Protein AF-0000000082584334 (afdb_homodimer)

Foldseek 3Di:
DFQQVVVQVVLVVQADPQADGLVPFPFFPDDDDADRNHGQLLLLLVLLCPWPLLVLQQQAFAAPPPDPDDDGDTSNNLLVQLLVLLLLLQNLQRYDSSLLNSLSSLQQSQFFHNHPLLQVLLQVQDDVGGDSLVSSLCCQPQVIPLGNHRRHTPQSNQLSNQLDDPDPPGDARPGQSSQSSSLSSLLSVLLSLQVVCVVSVLDDLVPQDPVLCVQQHSDSVSNSVNQSVQQNVVQNVCVVVVNNHTDGDPVNVVSSVVSVVVSCVRPVVDDVCVVVSVVLSVLLNVQLVVCLVVVVPDPPSLNVVCVVPNSSVSSSSRRSSDGNVRSVVSSCVVPNDPPPPD/DFQQVVVQVVLVVQADPQADGLVPFPFFPDDDDADRNHGQLLLLLVLLCPWPLLVLQQQAFAAPPPDPDDDGDTSNNLLVQLLVLLLLLQNLQRYDSSLLNSLSSLQQSQFFHNHPLLQVLLQVQDDVGGDSLVSSLCCQPQVIPLGNHRRHTPQSNQLSNQLDDPDPPGDARPGQSSQSSSLSSLLSVLLSLQVVCVVSVLDDLVPQDPVLCVQQHSDSVSNSVNQSVQQNVVQNVCVVVVNNHTDGDPVNVVSSVVSVVVSCVRPVVDDVCVVVSVVLSVLLNVQLVVCLVVVVPDDPSLNVVCVVPNSSVSSSSRRRSDGNVRSVVSSCVVPNDPPPPD

Organism: NCBI:txid2716538

Radius of gyration: 24.96 Å; Cα contacts (8 Å, |Δi|>4): 1080; chains: 2; bounding box: 73×59×62 Å

InterPro domains:
  IPR003607 HD/PDEase domain [SM00471] (71-199)
  IPR003607 HD/PDEase domain [cd00077] (73-207)
  IPR006674 HD domain [PF01966] (75-188)
  IPR006674 HD domain [PS51831] (75-190)
  IPR026875 Phosphohydrolase-associated domain [PF13286] (246-331)
  IPR051094 Diverse Catalytic Activities Enzymes [PTHR35795] (4-283)

pLDDT: mean 89.92, std 12.04, range [28.97, 98.81]

Secondary structure (DSSP, 8-state):
--HHHHHHHHHHHHS-TTSPPGGG---BSS--PPPSS--HHHHHHHHHHTSHHHHGGGGSBSS----SSS-PPBHHHHHHHHHHHHHHHHHHHT--HHHHHHHHHHTTTTPPTTHHHHHHHHHHHSTT---HHHHHHHIIIIITTTTT----BHHHHHHHHTSS---TTS---SSHHHHHHHHHHHHHHHHHHHHHHHHTTS--GGGS-HHHHHHH-SSHHHHHHHHHHHHHHHHHHHHHTT-------HHHHHHHHHHHHHHIIIIIS-HHHHHHHHHHHHHHHHHHHHHHH-GGGS-HHHHHHHHHH-HHHHHHHHHHT--HHHHHHHHHHHHS------/--HHHHHHHHHHHHS-TTSPPGGG---BSS--PPPSS--HHHHHHHHHHHSHHHHGGGGSBSS----SSS-PPBHHHHHHHHHHHHHHHHHHHT--HHHHHHHHHHTTTTPPTTHHHHHHHHHHHSTT---HHHHHHHIIIIITTTTT----BHHHHHHHHTTS---TTS---SSHHHHHHHHHHHHHHHHHHHHHHHHTTS--GGGS-HHHHHHH-SSHHHHHHHHHHHHHHHHHHHHHTT-------HHHHHHHHHHHHHHIIIIIS-HHHHHHHHHHHHHHHHHHHHHHH-GGGS-HHHHHHHHHH-HHHHHHHHHHT--HHHHHHHHHHHHS------

Nearest PDB structures (foldseek):
  2dqb-assembly1_C  TM=8.941E-01  e=8.542E-24  Thermus thermophilus HB8
  2dqb-assembly1_A  TM=9.017E-01  e=4.826E-23  Thermus thermophilus HB8
  2dqb-assembly1_E  TM=8.993E-01  e=6.098E-23  Thermus thermophilus HB8
  2dqb-assembly1_D  TM=8.919E-01  e=8.075E-23  Thermus thermophilus HB8
  2dqb-assembly1_F  TM=8.868E-01  e=7.353E-23  Thermus thermophilus HB8

Sequence (684 aa):
MIVREKIEKIENLSLIKEATFSSNSKGRKIRERKDEIRTCFMVDRDRIVHCKSFRRLKHKTQVYIKTWGDHYRTRLTHTLEVCQIAKTIGKGIGLNEDLIEAIAIGHDIGHVAFAHNGEEVLNRLLPGGFKHNEHSVRVLTKLENQGRGMNLTEEVLDGILKHSGFSNSASKAFTLEGQVVRFSDKIAYVNHDIDDSIRAKLLKESELPKDLIEVLGKTHGKRVDTLVKDCIYSSINNINNGIIEIALSEHIGKALIKLREFMFEKIYKGSVLKTERDKAKFVLEQVFNYFLKNPDKMPSFYRTIVENEGLYRGTADYIAGMSDDYCLLLFNSIYVPKIVIYMIVREKIEKIENLSLIKEATFSSNSKGRKIRERKDEIRTCFMVDRDRIVHCKSFRRLKHKTQVYIKTWGDHYRTRLTHTLEVCQIAKTIGKGIGLNEDLIEAIAIGHDIGHVAFAHNGEEVLNRLLPGGFKHNEHSVRVLTKLENQGRGMNLTEEVLDGILKHSGFSNSASKAFTLEGQVVRFSDKIAYVNHDIDDSIRAKLLKESELPKDLIEVLGKTHGKRVDTLVKDCIYSSINNINNGIIEIALSEHIGKALIKLREFMFEKIYKGSVLKTERDKAKFVLEQVFNYFLKNPDKMPSFYRTIVENEGLYRGTADYIAGMSDDYCLLLFNSIYVPKIVIY

Structure (mmCIF, N/CA/C/O backbone):
data_AF-0000000082584334-model_v1
#
loop_
_entity.id
_entity.type
_entity.pdbx_description
1 polymer 'Deoxyguanosinetriphosphate triphosphohydrolase'
#
loop_
_atom_site.group_PDB
_atom_site.id
_atom_site.type_symbol
_atom_site.label_atom_id
_atom_site.label_alt_id
_atom_site.label_comp_id
_atom_site.label_asym_id
_atom_site.label_entity_id
_atom_site.label_seq_id
_atom_site.pdbx_PDB_ins_code
_atom_site.Cartn_x
_atom_site.Cartn_y
_atom_site.Cartn_z
_atom_site.occupancy
_atom_site.B_iso_or_equiv
_atom_site.auth_seq_id
_atom_site.auth_comp_id
_atom_site.auth_asym_id
_atom_site.auth_atom_id
_atom_site.pdbx_PDB_model_num
ATOM 1 N N . MET A 1 1 ? 28.031 10.734 -13.766 1 75.88 1 MET A N 1
ATOM 2 C CA . MET A 1 1 ? 27.281 9.484 -13.672 1 75.88 1 MET A CA 1
ATOM 3 C C . MET A 1 1 ? 25.812 9.734 -13.406 1 75.88 1 MET A C 1
ATOM 5 O O . MET A 1 1 ? 25.453 10.594 -12.594 1 75.88 1 MET A O 1
ATOM 9 N N . ILE A 1 2 ? 25.016 9.023 -14.211 1 90.31 2 ILE A N 1
ATOM 10 C CA . ILE A 1 2 ? 23.578 9.273 -14.078 1 90.31 2 ILE A CA 1
ATOM 11 C C . ILE A 1 2 ? 23.047 8.547 -12.844 1 90.31 2 ILE A C 1
ATOM 13 O O . ILE A 1 2 ? 23.688 7.625 -12.336 1 90.31 2 ILE A O 1
ATOM 17 N N . VAL A 1 3 ? 22.047 8.977 -12.297 1 94.38 3 VAL A N 1
ATOM 18 C CA . VAL A 1 3 ? 21.484 8.555 -11.016 1 94.38 3 VAL A CA 1
ATOM 19 C C . VAL A 1 3 ? 21.203 7.051 -11.039 1 94.38 3 VAL A C 1
ATOM 21 O O . VAL A 1 3 ? 21.531 6.336 -10.094 1 94.38 3 VAL A O 1
ATOM 24 N N . ARG A 1 4 ? 20.688 6.531 -12.117 1 96 4 ARG A N 1
ATOM 25 C CA . ARG A 1 4 ? 20.391 5.109 -12.227 1 96 4 ARG A CA 1
ATOM 26 C C . ARG A 1 4 ? 21.656 4.27 -12.047 1 96 4 ARG A C 1
ATOM 28 O O . ARG A 1 4 ? 21.641 3.279 -11.32 1 96 4 ARG A O 1
ATOM 35 N N . GLU A 1 5 ? 22.75 4.672 -12.656 1 96.12 5 GLU A N 1
ATOM 36 C CA . GLU A 1 5 ? 24.016 3.943 -12.586 1 96.12 5 GLU A CA 1
ATOM 37 C C . GLU A 1 5 ? 24.594 3.967 -11.172 1 96.12 5 GLU A C 1
ATOM 39 O O . GLU A 1 5 ? 25.203 2.992 -10.727 1 96.12 5 GLU A O 1
ATOM 44 N N . LYS A 1 6 ? 24.391 5.078 -10.562 1 95.75 6 LYS A N 1
ATOM 45 C CA . LYS A 1 6 ? 24.828 5.168 -9.164 1 95.75 6 LYS A CA 1
ATOM 46 C C . LYS A 1 6 ? 24.078 4.168 -8.297 1 95.75 6 LYS A C 1
ATOM 48 O O . LYS A 1 6 ? 24.672 3.514 -7.438 1 95.75 6 LYS A O 1
ATOM 53 N N . ILE A 1 7 ? 22.781 4.023 -8.508 1 96 7 ILE A N 1
ATOM 54 C CA . ILE A 1 7 ? 21.953 3.086 -7.75 1 96 7 ILE A CA 1
ATOM 55 C C . ILE A 1 7 ? 22.406 1.656 -8.039 1 96 7 ILE A C 1
ATOM 57 O O . ILE A 1 7 ? 22.516 0.839 -7.125 1 96 7 ILE A O 1
ATOM 61 N N . GLU A 1 8 ? 22.688 1.396 -9.273 1 97.12 8 GLU A N 1
ATOM 62 C CA . GLU A 1 8 ? 23.156 0.065 -9.664 1 97.12 8 GLU A CA 1
ATOM 63 C C . GLU A 1 8 ? 24.5 -0.26 -9.031 1 97.12 8 GLU A C 1
ATOM 65 O O . GLU A 1 8 ? 24.75 -1.402 -8.648 1 97.12 8 GLU A O 1
ATOM 70 N N . LYS A 1 9 ? 25.344 0.721 -8.938 1 96.25 9 LYS A N 1
ATOM 71 C CA . LYS A 1 9 ? 26.641 0.534 -8.289 1 96.25 9 LYS A CA 1
ATOM 72 C C . LYS A 1 9 ? 26.469 0.228 -6.801 1 96.25 9 LYS A C 1
ATOM 74 O O . LYS A 1 9 ? 27.203 -0.597 -6.246 1 96.25 9 LYS A O 1
ATOM 79 N N . ILE A 1 10 ? 25.547 0.884 -6.223 1 95.69 10 ILE A N 1
ATOM 80 C CA . ILE A 1 10 ? 25.281 0.66 -4.809 1 95.69 10 ILE A CA 1
ATOM 81 C C . ILE A 1 10 ? 24.75 -0.762 -4.602 1 95.69 10 ILE A C 1
ATOM 83 O O . ILE A 1 10 ? 25.078 -1.408 -3.604 1 95.69 10 ILE A O 1
ATOM 87 N N . GLU A 1 11 ? 23.938 -1.289 -5.535 1 96.19 11 GLU A N 1
ATOM 88 C CA . GLU A 1 11 ? 23.516 -2.682 -5.469 1 96.19 11 GLU A CA 1
ATOM 89 C C . GLU A 1 11 ? 24.703 -3.627 -5.387 1 96.19 11 GLU A C 1
ATOM 91 O O . GLU A 1 11 ? 24.703 -4.574 -4.602 1 96.19 11 GLU A O 1
ATOM 96 N N . ASN A 1 12 ? 25.703 -3.301 -6.172 1 95.44 12 ASN A N 1
ATOM 97 C CA . ASN A 1 12 ? 26.891 -4.148 -6.219 1 95.44 12 ASN A CA 1
ATOM 98 C C . ASN A 1 12 ? 27.641 -4.148 -4.883 1 95.44 12 ASN A C 1
ATOM 100 O O . ASN A 1 12 ? 28.297 -5.129 -4.531 1 95.44 12 ASN A O 1
ATOM 104 N N . LEU A 1 13 ? 27.438 -3.08 -4.152 1 93.25 13 LEU A N 1
ATOM 105 C CA . LEU A 1 13 ? 28.141 -2.928 -2.881 1 93.25 13 LEU A CA 1
ATOM 106 C C . LEU A 1 13 ? 27.328 -3.525 -1.74 1 93.25 13 LEU A C 1
ATOM 108 O O . LEU A 1 13 ? 27.875 -3.979 -0.741 1 93.25 13 LEU A O 1
ATOM 112 N N . SER A 1 14 ? 26.078 -3.564 -1.896 1 95 14 SER A N 1
ATOM 113 C CA . SER A 1 14 ? 25.234 -3.803 -0.735 1 95 14 SER A CA 1
ATOM 114 C C . SER A 1 14 ? 24.578 -5.18 -0.799 1 95 14 SER A C 1
ATOM 116 O O . SER A 1 14 ? 24.203 -5.742 0.231 1 95 14 SER A O 1
ATOM 118 N N . LEU A 1 15 ? 24.406 -5.797 -1.98 1 97.38 15 LEU A N 1
ATOM 119 C CA . LEU A 1 15 ? 23.703 -7.066 -2.135 1 97.38 15 LEU A CA 1
ATOM 120 C C . LEU A 1 15 ? 24.688 -8.234 -2.088 1 97.38 15 LEU A C 1
ATOM 122 O O . LEU A 1 15 ? 25.875 -8.07 -2.391 1 97.38 15 LEU A O 1
ATOM 126 N N . ILE A 1 16 ? 24.219 -9.406 -1.667 1 97.56 16 ILE A N 1
ATOM 127 C CA . ILE A 1 16 ? 25.031 -10.609 -1.751 1 97.56 16 ILE A CA 1
ATOM 128 C C . ILE A 1 16 ? 25.188 -11.023 -3.213 1 97.56 16 ILE A C 1
ATOM 130 O O . ILE A 1 16 ? 24.391 -10.633 -4.066 1 97.56 16 ILE A O 1
ATOM 134 N N . LYS A 1 17 ? 26.094 -11.82 -3.52 1 97.19 17 LYS A N 1
ATOM 135 C CA . LYS A 1 17 ? 26.453 -12.156 -4.895 1 97.19 17 LYS A CA 1
ATOM 136 C C . LYS A 1 17 ? 25.328 -12.945 -5.57 1 97.19 17 LYS A C 1
ATOM 138 O O . LYS A 1 17 ? 25.188 -12.898 -6.797 1 97.19 17 LYS A O 1
ATOM 143 N N . GLU A 1 18 ? 24.547 -13.688 -4.781 1 97.88 18 GLU A N 1
ATOM 144 C CA . GLU A 1 18 ? 23.5 -14.547 -5.316 1 97.88 18 GLU A CA 1
ATOM 145 C C . GLU A 1 18 ? 22.219 -13.766 -5.586 1 97.88 18 GLU A C 1
ATOM 147 O O . GLU A 1 18 ? 21.281 -14.289 -6.172 1 97.88 18 GLU A O 1
ATOM 152 N N . ALA A 1 19 ? 22.172 -12.438 -5.172 1 98.5 19 ALA A N 1
ATOM 153 C CA . ALA A 1 19 ? 21 -11.586 -5.41 1 98.5 19 ALA A CA 1
ATOM 154 C C . ALA A 1 19 ? 20.891 -11.211 -6.887 1 98.5 19 ALA A C 1
ATOM 156 O O . ALA A 1 19 ? 21.828 -11.445 -7.664 1 98.5 19 ALA A O 1
ATOM 157 N N . THR A 1 20 ? 19.75 -10.773 -7.27 1 98.62 20 THR A N 1
ATOM 158 C CA . THR A 1 20 ? 19.547 -10.281 -8.633 1 98.62 20 THR A CA 1
ATOM 159 C C . THR A 1 20 ? 19.922 -8.812 -8.742 1 98.62 20 THR A C 1
ATOM 161 O O . THR A 1 20 ? 19.391 -7.973 -8.016 1 98.62 20 THR A O 1
ATOM 164 N N . PHE A 1 21 ? 20.844 -8.531 -9.641 1 98.5 21 PHE A N 1
ATOM 165 C CA . PHE A 1 21 ? 21.266 -7.16 -9.875 1 98.5 21 PHE A CA 1
ATOM 166 C C . PHE A 1 21 ? 20.5 -6.539 -11.031 1 98.5 21 PHE A C 1
ATOM 168 O O . PHE A 1 21 ? 20.312 -7.176 -12.07 1 98.5 21 PHE A O 1
ATOM 175 N N . SER A 1 22 ? 20.062 -5.289 -10.844 1 98.31 22 SER A N 1
ATOM 176 C CA . SER A 1 22 ? 19.312 -4.605 -11.891 1 98.31 22 SER A CA 1
ATOM 177 C C . SER A 1 22 ? 20.125 -4.504 -13.172 1 98.31 22 SER A C 1
ATOM 179 O O . SER A 1 22 ? 19.578 -4.605 -14.273 1 98.31 22 SER A O 1
ATOM 181 N N . SER A 1 23 ? 21.422 -4.332 -13.055 1 97 23 SER A N 1
ATOM 182 C CA . SER A 1 23 ? 22.312 -4.188 -14.211 1 97 23 SER A CA 1
ATOM 183 C C . SER A 1 23 ? 22.391 -5.484 -15.008 1 97 23 SER A C 1
ATOM 185 O O . SER A 1 23 ? 22.797 -5.473 -16.172 1 97 23 SER A O 1
ATOM 187 N N . ASN A 1 24 ? 22.016 -6.613 -14.383 1 97.06 24 ASN A N 1
ATOM 188 C CA . ASN A 1 24 ? 22.125 -7.922 -15.023 1 97.06 24 ASN A CA 1
ATOM 189 C C . ASN A 1 24 ? 20.75 -8.492 -15.359 1 97.06 24 ASN A C 1
ATOM 191 O O . ASN A 1 24 ? 20.609 -9.711 -15.492 1 97.06 24 ASN A O 1
ATOM 195 N N . SER A 1 25 ? 19.781 -7.629 -15.414 1 97.81 25 SER A N 1
ATOM 196 C CA . SER A 1 25 ? 18.422 -8.086 -15.688 1 97.81 25 SER A CA 1
ATOM 197 C C . SER A 1 25 ? 18.328 -8.766 -17.047 1 97.81 25 SER A C 1
ATOM 199 O O . SER A 1 25 ? 19.031 -8.391 -17.984 1 97.81 25 SER A O 1
ATOM 201 N N . LYS A 1 26 ? 17.422 -9.734 -17.156 1 97.5 26 LYS A N 1
ATOM 202 C CA . LYS A 1 26 ? 17.156 -10.43 -18.422 1 97.5 26 LYS A CA 1
ATOM 203 C C . LYS A 1 26 ? 16.375 -9.539 -19.375 1 97.5 26 LYS A C 1
ATOM 205 O O . LYS A 1 26 ? 16.219 -9.875 -20.562 1 97.5 26 LYS A O 1
ATOM 210 N N . GLY A 1 27 ? 15.891 -8.453 -18.891 1 97 27 GLY A N 1
ATOM 211 C CA . GLY A 1 27 ? 15.266 -7.457 -19.75 1 97 27 GLY A CA 1
ATOM 212 C C . GLY A 1 27 ? 13.773 -7.66 -19.906 1 97 27 GLY A C 1
ATOM 213 O O . GLY A 1 27 ? 13.133 -8.273 -19.047 1 97 27 GLY A O 1
ATOM 214 N N . ARG A 1 28 ? 13.227 -6.953 -20.906 1 97.44 28 ARG A N 1
ATOM 215 C CA . ARG A 1 28 ? 11.797 -6.898 -21.203 1 97.44 28 ARG A CA 1
ATOM 216 C C . ARG A 1 28 ? 11.508 -7.473 -22.594 1 97.44 28 ARG A C 1
ATOM 218 O O . ARG A 1 28 ? 12.406 -7.578 -23.422 1 97.44 28 ARG A O 1
ATOM 225 N N . LYS A 1 29 ? 10.273 -7.848 -22.797 1 96.5 29 LYS A N 1
ATOM 226 C CA . LYS A 1 29 ? 9.875 -8.344 -24.109 1 96.5 29 LYS A CA 1
ATOM 227 C C . LYS A 1 29 ? 10.125 -7.289 -25.188 1 96.5 29 LYS A C 1
ATOM 229 O O . LYS A 1 29 ? 10.688 -7.594 -26.234 1 96.5 29 LYS A O 1
ATOM 234 N N . ILE A 1 30 ? 9.664 -6.078 -24.953 1 96.69 30 ILE A N 1
ATOM 235 C CA . ILE A 1 30 ? 9.922 -4.949 -25.844 1 96.69 30 ILE A CA 1
ATOM 236 C C . ILE A 1 30 ? 11.078 -4.113 -25.297 1 96.69 30 ILE A C 1
ATOM 238 O O . ILE A 1 30 ? 10.992 -3.576 -24.188 1 96.69 30 ILE A O 1
ATOM 242 N N . ARG A 1 31 ? 12.07 -3.959 -26.078 1 95.69 31 ARG A N 1
ATOM 243 C CA . ARG A 1 31 ? 13.25 -3.211 -25.641 1 95.69 31 ARG A CA 1
ATOM 244 C C . ARG A 1 31 ? 12.93 -1.726 -25.5 1 95.69 31 ARG A C 1
ATOM 246 O O . ARG A 1 31 ? 12.219 -1.155 -26.328 1 95.69 31 ARG A O 1
ATOM 253 N N . GLU A 1 32 ? 13.391 -1.223 -24.328 1 94.94 32 GLU A N 1
ATOM 254 C CA . GLU A 1 32 ? 13.227 0.199 -24.047 1 94.94 32 GLU A CA 1
ATOM 255 C C . GLU A 1 32 ? 14.531 0.825 -23.578 1 94.94 32 GLU A C 1
ATOM 257 O O . GLU A 1 32 ? 15.406 0.129 -23.062 1 94.94 32 GLU A O 1
ATOM 262 N N . ARG A 1 33 ? 14.57 2.137 -23.875 1 93.75 33 ARG A N 1
ATOM 263 C CA . ARG A 1 33 ? 15.703 2.871 -23.312 1 93.75 33 ARG A CA 1
ATOM 264 C C . ARG A 1 33 ? 15.672 2.859 -21.797 1 93.75 33 ARG A C 1
ATOM 266 O O . ARG A 1 33 ? 14.609 3.006 -21.188 1 93.75 33 ARG A O 1
ATOM 273 N N . LYS A 1 34 ? 16.875 2.717 -21.281 1 94.56 34 LYS A N 1
ATOM 274 C CA . LYS A 1 34 ? 16.953 2.689 -19.828 1 94.56 34 LYS A CA 1
ATOM 275 C C . LYS A 1 34 ? 16.625 4.055 -19.219 1 94.56 34 LYS A C 1
ATOM 277 O O . LYS A 1 34 ? 17 5.09 -19.781 1 94.56 34 LYS A O 1
ATOM 282 N N . ASP A 1 35 ? 15.961 4.035 -18.094 1 94.81 35 ASP A N 1
ATOM 283 C CA . ASP A 1 35 ? 15.594 5.25 -17.375 1 94.81 35 ASP A CA 1
ATOM 284 C C . ASP A 1 35 ? 16.828 5.957 -16.828 1 94.81 35 ASP A C 1
ATOM 286 O O . ASP A 1 35 ? 17.828 5.312 -16.516 1 94.81 35 ASP A O 1
ATOM 290 N N . GLU A 1 36 ? 16.766 7.234 -16.719 1 94.25 36 GLU A N 1
ATOM 291 C CA . GLU A 1 36 ? 17.891 8.023 -16.234 1 94.25 36 GLU A CA 1
ATOM 292 C C . GLU A 1 36 ? 18.031 7.906 -14.719 1 94.25 36 GLU A C 1
ATOM 294 O O . GLU A 1 36 ? 19.141 7.98 -14.188 1 94.25 36 GLU A O 1
ATOM 299 N N . ILE A 1 37 ? 16.938 7.734 -14.078 1 95.75 37 ILE A N 1
ATOM 300 C CA . ILE A 1 37 ? 16.938 7.777 -12.617 1 95.75 37 ILE A CA 1
ATOM 301 C C . ILE A 1 37 ? 16.703 6.375 -12.062 1 95.75 37 ILE A C 1
ATOM 303 O O . ILE A 1 37 ? 17.484 5.895 -11.234 1 95.75 37 ILE A O 1
ATOM 307 N N . ARG A 1 38 ? 15.797 5.668 -12.656 1 97.5 38 ARG A N 1
ATOM 308 C CA . ARG A 1 38 ? 15.312 4.43 -12.055 1 97.5 38 ARG A CA 1
ATOM 309 C C . ARG A 1 38 ? 15.984 3.215 -12.688 1 97.5 38 ARG A C 1
ATOM 311 O O . ARG A 1 38 ? 16.219 3.186 -13.898 1 97.5 38 ARG A O 1
ATOM 318 N N . THR A 1 39 ? 16.219 2.168 -11.805 1 98.12 39 THR A N 1
ATOM 319 C CA . THR A 1 39 ? 16.594 0.857 -12.32 1 98.12 39 THR A CA 1
ATOM 320 C C . THR A 1 39 ? 15.398 0.17 -12.969 1 98.12 39 THR A C 1
ATOM 322 O O . THR A 1 39 ? 14.266 0.644 -12.859 1 98.12 39 THR A O 1
ATOM 325 N N . CYS A 1 40 ? 15.68 -0.915 -13.641 1 98.31 40 CYS A N 1
ATOM 326 C CA . CYS A 1 40 ? 14.602 -1.611 -14.344 1 98.31 40 CYS A CA 1
ATOM 327 C C . CYS A 1 40 ? 13.555 -2.123 -13.359 1 98.31 40 CYS A C 1
ATOM 329 O O . CYS A 1 40 ? 12.359 -2.109 -13.664 1 98.31 40 CYS A O 1
ATOM 331 N N . PHE A 1 41 ? 13.969 -2.559 -12.148 1 98.56 41 PHE A N 1
ATOM 332 C CA . PHE A 1 41 ? 13.023 -3.104 -11.188 1 98.56 41 PHE A CA 1
ATOM 333 C C . PHE A 1 41 ? 12.219 -1.988 -10.523 1 98.56 41 PHE A C 1
ATOM 335 O O . PHE A 1 41 ? 11.055 -2.176 -10.18 1 98.56 41 PHE A O 1
ATOM 342 N N . MET A 1 42 ? 12.859 -0.804 -10.352 1 97.88 42 MET A N 1
ATOM 343 C CA . MET A 1 42 ? 12.125 0.365 -9.875 1 97.88 42 MET A CA 1
ATOM 344 C C . MET A 1 42 ? 11.031 0.764 -10.867 1 97.88 42 MET A C 1
ATOM 346 O O . MET A 1 42 ? 9.922 1.1 -10.469 1 97.88 42 MET A O 1
ATOM 350 N N . VAL A 1 43 ? 11.359 0.708 -12.125 1 97.38 43 VAL A N 1
ATOM 351 C CA . VAL A 1 43 ? 10.406 1.032 -13.18 1 97.38 43 VAL A CA 1
ATOM 352 C C . VAL A 1 43 ? 9.234 0.055 -13.133 1 97.38 43 VAL A C 1
ATOM 354 O O . VAL A 1 43 ? 8.07 0.463 -13.219 1 97.38 43 VAL A O 1
ATOM 357 N N . ASP A 1 44 ? 9.562 -1.253 -12.992 1 98.25 44 ASP A N 1
ATOM 358 C CA . ASP A 1 44 ? 8.508 -2.262 -12.906 1 98.25 44 ASP A CA 1
ATOM 359 C C . ASP A 1 44 ? 7.578 -1.989 -11.727 1 98.25 44 ASP A C 1
ATOM 361 O O . ASP A 1 44 ? 6.355 -2.057 -11.859 1 98.25 44 ASP A O 1
ATOM 365 N N . ARG A 1 45 ? 8.18 -1.721 -10.555 1 97.12 45 ARG A N 1
ATOM 366 C CA . ARG A 1 45 ? 7.422 -1.403 -9.352 1 97.12 45 ARG A CA 1
ATOM 367 C C . ARG A 1 45 ? 6.461 -0.243 -9.602 1 97.12 45 ARG A C 1
ATOM 369 O O . ARG A 1 45 ? 5.277 -0.334 -9.281 1 97.12 45 ARG A O 1
ATOM 376 N N . ASP A 1 46 ? 6.945 0.816 -10.211 1 94.62 46 ASP A N 1
ATOM 377 C CA . ASP A 1 46 ? 6.148 2.016 -10.445 1 94.62 46 ASP A CA 1
ATOM 378 C C . ASP A 1 46 ? 5.027 1.742 -11.445 1 94.62 46 ASP A C 1
ATOM 380 O O . ASP A 1 46 ? 3.906 2.227 -11.281 1 94.62 46 ASP A O 1
ATOM 384 N N . ARG A 1 47 ? 5.309 0.986 -12.453 1 95.25 47 ARG A N 1
ATOM 385 C CA . ARG A 1 47 ? 4.305 0.627 -13.445 1 95.25 47 ARG A CA 1
ATOM 386 C C . ARG A 1 47 ? 3.146 -0.133 -12.805 1 95.25 47 ARG A C 1
ATOM 388 O O . ARG A 1 47 ? 1.982 0.127 -13.117 1 95.25 47 ARG A O 1
ATOM 395 N N . ILE A 1 48 ? 3.443 -1.019 -11.883 1 95.88 48 ILE A N 1
ATOM 396 C CA . ILE A 1 48 ? 2.418 -1.845 -11.258 1 95.88 48 ILE A CA 1
ATOM 397 C C . ILE A 1 48 ? 1.56 -0.987 -10.328 1 95.88 48 ILE A C 1
ATOM 399 O O . ILE A 1 48 ? 0.331 -1.092 -10.336 1 95.88 48 ILE A O 1
ATOM 403 N N . VAL A 1 49 ? 2.17 -0.095 -9.602 1 91.56 49 VAL A N 1
ATOM 404 C CA . VAL A 1 49 ? 1.452 0.745 -8.648 1 91.56 49 VAL A CA 1
ATOM 405 C C . VAL A 1 49 ? 0.442 1.618 -9.391 1 91.56 49 VAL A C 1
ATOM 407 O O . VAL A 1 49 ? -0.637 1.909 -8.867 1 91.56 49 VAL A O 1
ATOM 410 N N . HIS A 1 50 ? 0.725 1.94 -10.633 1 87 50 HIS A N 1
ATOM 411 C CA . HIS A 1 50 ? -0.114 2.879 -11.375 1 87 50 HIS A CA 1
ATOM 412 C C . HIS A 1 50 ? -1.118 2.145 -12.258 1 87 50 HIS A C 1
ATOM 414 O O . HIS A 1 50 ? -1.965 2.773 -12.898 1 87 50 HIS A O 1
ATOM 420 N N . CYS A 1 51 ? -1.053 0.887 -12.281 1 89.12 51 CYS A N 1
ATOM 421 C CA . CYS A 1 51 ? -1.985 0.187 -13.156 1 89.12 51 CYS A CA 1
ATOM 422 C C . CYS A 1 51 ? -3.361 0.073 -12.508 1 89.12 51 CYS A C 1
ATOM 424 O O . CYS A 1 51 ? -3.479 0.092 -11.281 1 89.12 51 CYS A O 1
ATOM 426 N N . LYS A 1 52 ? -4.406 -0.021 -13.336 1 85.56 52 LYS A N 1
ATOM 427 C CA . LYS A 1 52 ? -5.801 -0.046 -12.898 1 85.56 52 LYS A CA 1
ATOM 428 C C . LYS A 1 52 ? -6.094 -1.292 -12.07 1 85.56 52 LYS A C 1
ATOM 430 O O . LYS A 1 52 ? -6.809 -1.221 -11.062 1 85.56 52 LYS A O 1
ATOM 435 N N . SER A 1 53 ? -5.508 -2.373 -12.484 1 90.62 53 SER A N 1
ATOM 436 C CA . SER A 1 53 ? -5.773 -3.641 -11.812 1 90.62 53 SER A CA 1
ATOM 437 C C . SER A 1 53 ? -5.258 -3.621 -10.375 1 90.62 53 SER A C 1
ATOM 439 O O . SER A 1 53 ? -5.875 -4.207 -9.477 1 90.62 53 SER A O 1
ATOM 441 N N . PHE A 1 54 ? -4.145 -2.939 -10.125 1 91.94 54 PHE A N 1
ATOM 442 C CA . PHE A 1 54 ? -3.623 -2.818 -8.766 1 91.94 54 PHE A CA 1
ATOM 443 C C . PHE A 1 54 ? -4.555 -1.976 -7.902 1 91.94 54 PHE A C 1
ATOM 445 O O . PHE A 1 54 ? -4.855 -2.344 -6.766 1 91.94 54 PHE A O 1
ATOM 452 N N . ARG A 1 55 ? -5.039 -0.982 -8.414 1 83.25 55 ARG A N 1
ATOM 453 C CA . ARG A 1 55 ? -5.934 -0.084 -7.688 1 83.25 55 ARG A CA 1
ATOM 454 C C . ARG A 1 55 ? -7.242 -0.781 -7.34 1 83.25 55 ARG A C 1
ATOM 456 O O . ARG A 1 55 ? -7.848 -0.495 -6.305 1 83.25 55 ARG A O 1
ATOM 463 N N . ARG A 1 56 ? -7.641 -1.697 -8.148 1 84.94 56 ARG A N 1
ATOM 464 C CA . ARG A 1 56 ? -8.906 -2.404 -7.949 1 84.94 56 ARG A CA 1
ATOM 465 C C . ARG A 1 56 ? -8.797 -3.41 -6.809 1 84.94 56 ARG A C 1
ATOM 467 O O . ARG A 1 56 ? -9.805 -3.896 -6.305 1 84.94 56 ARG A O 1
ATOM 474 N N . LEU A 1 57 ? -7.57 -3.672 -6.379 1 87.19 57 LEU A N 1
ATOM 475 C CA . LEU A 1 57 ? -7.371 -4.641 -5.309 1 87.19 57 LEU A CA 1
ATOM 476 C C . LEU A 1 57 ? -8.047 -4.18 -4.02 1 87.19 57 LEU A C 1
ATOM 478 O O . LEU A 1 57 ? -8.375 -4.996 -3.158 1 87.19 57 LEU A O 1
ATOM 482 N N . LYS A 1 58 ? -8.281 -2.883 -3.945 1 82.19 58 LYS A N 1
ATOM 483 C CA . LYS A 1 58 ? -8.906 -2.34 -2.742 1 82.19 58 LYS A CA 1
ATOM 484 C C . LYS A 1 58 ? -10.375 -2.742 -2.652 1 82.19 58 LYS A C 1
ATOM 486 O O . LYS A 1 58 ? -10.984 -2.648 -1.585 1 82.19 58 LYS A O 1
ATOM 491 N N . HIS A 1 59 ? -10.922 -3.191 -3.732 1 78 59 HIS A N 1
ATOM 492 C CA . HIS A 1 59 ? -12.344 -3.533 -3.783 1 78 59 HIS A CA 1
ATOM 493 C C . HIS A 1 59 ? -12.539 -5.043 -3.816 1 78 59 HIS A C 1
ATOM 495 O O . HIS A 1 59 ? -13.672 -5.523 -3.938 1 78 59 HIS A O 1
ATOM 501 N N . LYS A 1 60 ? -11.445 -5.723 -3.717 1 78.31 60 LYS A N 1
ATOM 502 C CA . LYS A 1 60 ? -11.523 -7.184 -3.715 1 78.31 60 LYS A CA 1
ATOM 503 C C . LYS A 1 60 ? -11.172 -7.75 -2.342 1 78.31 60 LYS A C 1
ATOM 505 O O . LYS A 1 60 ? -10.148 -7.387 -1.755 1 78.31 60 LYS A O 1
ATOM 510 N N . THR A 1 61 ? -12.062 -8.555 -1.875 1 73.12 61 THR A N 1
ATOM 511 C CA . THR A 1 61 ? -11.859 -9.141 -0.553 1 73.12 61 THR A CA 1
ATOM 512 C C . THR A 1 61 ? -10.82 -10.25 -0.604 1 73.12 61 THR A C 1
ATOM 514 O O . THR A 1 61 ? -10.68 -10.93 -1.622 1 73.12 61 THR A O 1
ATOM 517 N N . GLN A 1 62 ? -10.109 -10.383 0.456 1 63.66 62 GLN A N 1
ATOM 518 C CA . GLN A 1 62 ? -9.141 -11.469 0.555 1 63.66 62 GLN A CA 1
ATOM 519 C C . GLN A 1 62 ? -9.828 -12.789 0.911 1 63.66 62 GLN A C 1
ATOM 521 O O . GLN A 1 62 ? -9.586 -13.812 0.267 1 63.66 62 GLN A O 1
ATOM 526 N N . VAL A 1 63 ? -10.594 -12.766 2.006 1 60.53 63 VAL A N 1
ATOM 527 C CA . VAL A 1 63 ? -11.414 -13.898 2.424 1 60.53 63 VAL A CA 1
ATOM 528 C C . VAL A 1 63 ? -12.883 -13.484 2.484 1 60.53 63 VAL A C 1
ATOM 530 O O . VAL A 1 63 ? -13.211 -12.422 3.029 1 60.53 63 VAL A O 1
ATOM 533 N N . TYR A 1 64 ? -13.586 -14.086 1.56 1 57.66 64 TYR A N 1
ATOM 534 C CA . TYR A 1 64 ? -14.992 -13.688 1.505 1 57.66 64 TYR A CA 1
ATOM 535 C C . TYR A 1 64 ? -15.727 -14.117 2.768 1 57.66 64 TYR A C 1
ATOM 537 O O . TYR A 1 64 ? -16.25 -15.234 2.838 1 57.66 64 TYR A O 1
ATOM 545 N N . ILE A 1 65 ? -15.445 -13.43 3.883 1 56.62 65 ILE A N 1
ATOM 546 C CA . ILE A 1 65 ? -16.203 -13.539 5.121 1 56.62 65 ILE A CA 1
ATOM 547 C C . ILE A 1 65 ? -17.031 -12.273 5.332 1 56.62 65 ILE A C 1
ATOM 549 O O . ILE A 1 65 ? -16.484 -11.203 5.605 1 56.62 65 ILE A O 1
ATOM 553 N N . LYS A 1 66 ? -17.875 -11.844 4.383 1 52.53 66 LYS A N 1
ATOM 554 C CA . LYS A 1 66 ? -18.547 -10.562 4.578 1 52.53 66 LYS A CA 1
ATOM 555 C C . LYS A 1 66 ? -19.156 -10.477 5.977 1 52.53 66 LYS A C 1
ATOM 557 O O . LYS A 1 66 ? -20.094 -11.203 6.297 1 52.53 66 LYS A O 1
ATOM 562 N N . THR A 1 67 ? -18.266 -10.375 6.984 1 49.34 67 THR A N 1
ATOM 563 C CA . THR A 1 67 ? -18.859 -10.023 8.273 1 49.34 67 THR A CA 1
ATOM 564 C C . THR A 1 67 ? -19.453 -8.617 8.234 1 49.34 67 THR A C 1
ATOM 566 O O . THR A 1 67 ? -19.062 -7.797 7.406 1 49.34 67 THR A O 1
ATOM 569 N N . TRP A 1 68 ? -20.547 -8.461 8.781 1 46.09 68 TRP A N 1
ATOM 570 C CA . TRP A 1 68 ? -21.203 -7.184 9.047 1 46.09 68 TRP A CA 1
ATOM 571 C C . TRP A 1 68 ? -20.234 -6.195 9.68 1 46.09 68 TRP A C 1
ATOM 573 O O . TRP A 1 68 ? -19.578 -6.508 10.672 1 46.09 68 TRP A O 1
ATOM 583 N N . GLY A 1 69 ? -19.328 -5.48 8.914 1 51.84 69 GLY A N 1
ATOM 584 C CA . 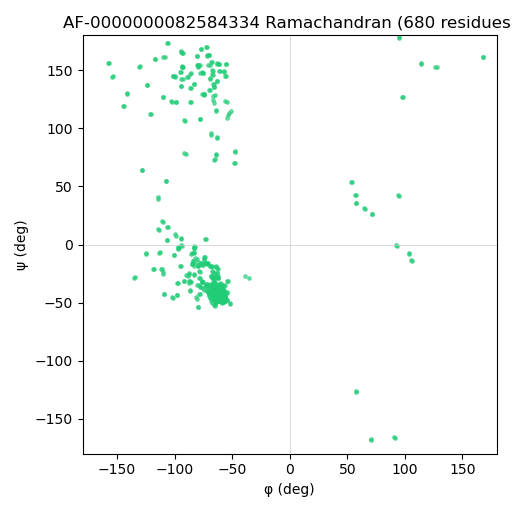GLY A 1 69 ? -18.531 -4.398 9.477 1 51.84 69 GLY A CA 1
ATOM 585 C C . GLY A 1 69 ? -17.406 -3.943 8.562 1 51.84 69 GLY A C 1
ATOM 586 O O . GLY A 1 69 ? -17.219 -4.512 7.484 1 51.84 69 GLY A O 1
ATOM 587 N N . ASP A 1 70 ? -16.922 -2.789 8.812 1 52.44 70 ASP A N 1
ATOM 588 C CA . ASP A 1 70 ? -16 -1.98 8.031 1 52.44 70 ASP A CA 1
ATOM 589 C C . ASP A 1 70 ? -14.586 -2.555 8.094 1 52.44 70 ASP A C 1
ATOM 591 O O . ASP A 1 70 ? -13.648 -1.971 7.551 1 52.44 70 ASP A O 1
ATOM 595 N N . HIS A 1 71 ? -14.453 -3.783 8.773 1 58.41 71 HIS A N 1
ATOM 596 C CA . HIS A 1 71 ? -13.047 -4.055 9.023 1 58.41 71 HIS A CA 1
ATOM 597 C C . HIS A 1 71 ? -12.57 -5.277 8.25 1 58.41 71 HIS A C 1
ATOM 599 O O . HIS A 1 71 ? -11.703 -6.02 8.711 1 58.41 71 HIS A O 1
ATOM 605 N N . TYR A 1 72 ? -13.07 -5.375 7.023 1 62.22 72 TYR A N 1
ATOM 606 C CA . TYR A 1 72 ? -12.562 -6.535 6.297 1 62.22 72 TYR A CA 1
ATOM 607 C C . TYR A 1 72 ? -11.273 -6.195 5.562 1 62.22 72 TYR A C 1
ATOM 609 O O . TYR A 1 72 ? -11.086 -5.062 5.113 1 62.22 72 TYR A O 1
ATOM 617 N N . ARG A 1 73 ? -10.438 -7.234 5.562 1 72.12 73 ARG A N 1
ATOM 618 C CA . ARG A 1 73 ? -9.188 -7.113 4.82 1 72.12 73 ARG A CA 1
ATOM 619 C C . ARG A 1 73 ? -9.43 -7.219 3.318 1 72.12 73 ARG A C 1
ATOM 621 O O . ARG A 1 73 ? -10.227 -8.055 2.871 1 72.12 73 ARG A O 1
ATOM 628 N N . THR A 1 74 ? -8.891 -6.266 2.676 1 82.94 74 THR A N 1
ATOM 629 C CA . THR A 1 74 ? -8.922 -6.312 1.219 1 82.94 74 THR A CA 1
ATOM 630 C C . THR A 1 74 ? -7.652 -6.953 0.667 1 82.94 74 THR A C 1
ATOM 632 O O . THR A 1 74 ? -6.684 -7.156 1.403 1 82.94 74 THR A O 1
ATOM 635 N N . ARG A 1 75 ? -7.707 -7.309 -0.569 1 87.25 75 ARG A N 1
ATOM 636 C CA . ARG A 1 75 ? -6.52 -7.871 -1.206 1 87.25 75 ARG A CA 1
ATOM 637 C C . ARG A 1 75 ? -5.387 -6.855 -1.237 1 87.25 75 ARG A C 1
ATOM 639 O O . ARG A 1 75 ? -4.211 -7.227 -1.164 1 87.25 75 ARG A O 1
ATOM 646 N N . LEU A 1 76 ? -5.703 -5.617 -1.255 1 89.38 76 LEU A N 1
ATOM 647 C CA . LEU A 1 76 ? -4.672 -4.586 -1.246 1 89.38 76 LEU A CA 1
ATOM 648 C C . LEU A 1 76 ? -3.91 -4.59 0.073 1 89.38 76 LEU A C 1
ATOM 650 O O . LEU A 1 76 ? -2.676 -4.586 0.081 1 89.38 76 LEU A O 1
ATOM 654 N N . THR A 1 77 ? -4.59 -4.637 1.159 1 88.44 77 THR A N 1
ATOM 655 C CA . THR A 1 77 ? -3.928 -4.641 2.459 1 88.44 77 THR A CA 1
ATOM 656 C C . THR A 1 77 ? -3.1 -5.91 2.639 1 88.44 77 THR A C 1
ATOM 658 O O . THR A 1 77 ? -2.01 -5.871 3.213 1 88.44 77 THR A O 1
ATOM 661 N N . HIS A 1 78 ? -3.645 -6.992 2.162 1 90.44 78 HIS A N 1
ATOM 662 C CA . HIS A 1 78 ? -2.867 -8.227 2.156 1 90.44 78 HIS A CA 1
ATOM 663 C C . HIS A 1 78 ? -1.57 -8.055 1.371 1 90.44 78 HIS A C 1
ATOM 665 O O . HIS A 1 78 ? -0.497 -8.43 1.851 1 90.44 78 HIS A O 1
ATOM 671 N N . THR A 1 79 ? -1.687 -7.535 0.197 1 94.62 79 THR A N 1
ATOM 672 C CA . THR A 1 79 ? -0.542 -7.32 -0.683 1 94.62 79 THR A CA 1
ATOM 673 C C . THR A 1 79 ? 0.508 -6.449 -0.001 1 94.62 79 THR A C 1
ATOM 675 O O . THR A 1 79 ? 1.707 -6.719 -0.1 1 94.62 79 THR A O 1
ATOM 678 N N . LEU A 1 80 ? 0.094 -5.461 0.722 1 93.44 80 LEU A N 1
ATOM 679 C CA . LEU A 1 80 ? 1.014 -4.562 1.41 1 93.44 80 LEU A CA 1
ATOM 680 C C . LEU A 1 80 ? 1.733 -5.285 2.543 1 93.44 80 LEU A C 1
ATOM 682 O O . LEU A 1 80 ? 2.922 -5.055 2.777 1 93.44 80 LEU A O 1
ATOM 686 N N . GLU A 1 81 ? 1.056 -6.113 3.225 1 93.25 81 GLU A N 1
ATOM 687 C CA . GLU A 1 81 ? 1.676 -6.895 4.293 1 93.25 81 GLU A CA 1
ATOM 688 C C . GLU A 1 81 ? 2.691 -7.887 3.732 1 93.25 81 GLU A C 1
ATOM 690 O O . GLU A 1 81 ? 3.773 -8.062 4.297 1 93.25 81 GLU A O 1
ATOM 695 N N . VAL A 1 82 ? 2.27 -8.516 2.656 1 96.44 82 VAL A N 1
ATOM 696 C CA . VAL A 1 82 ? 3.203 -9.406 1.98 1 96.44 82 VAL A CA 1
ATOM 697 C C . VAL A 1 82 ? 4.465 -8.641 1.59 1 96.44 82 VAL A C 1
ATOM 699 O O . VAL A 1 82 ? 5.578 -9.125 1.793 1 96.44 82 VAL A O 1
ATOM 702 N N . CYS A 1 83 ? 4.27 -7.492 1.046 1 97.19 83 CYS A N 1
ATOM 703 C CA . CYS A 1 83 ? 5.379 -6.648 0.622 1 97.19 83 CYS A CA 1
ATOM 704 C C . CYS A 1 83 ? 6.293 -6.32 1.796 1 97.19 83 CYS A C 1
ATOM 706 O O . CYS A 1 83 ? 7.516 -6.422 1.683 1 97.19 83 CYS A O 1
ATOM 708 N N . GLN A 1 84 ? 5.715 -5.965 2.885 1 96.06 84 GLN A N 1
ATOM 709 C CA . GLN A 1 84 ? 6.48 -5.602 4.074 1 96.06 84 GLN A CA 1
ATOM 710 C C . GLN A 1 84 ? 7.293 -6.789 4.586 1 96.06 84 GLN A C 1
ATOM 712 O O . GLN A 1 84 ? 8.484 -6.66 4.863 1 96.06 84 GLN A O 1
ATOM 717 N N . ILE A 1 85 ? 6.703 -7.906 4.699 1 97.31 85 ILE A N 1
ATOM 718 C CA . ILE A 1 85 ? 7.371 -9.117 5.168 1 97.31 85 ILE A CA 1
ATOM 719 C C . ILE A 1 85 ? 8.492 -9.492 4.199 1 97.31 85 ILE A C 1
ATOM 721 O O . ILE A 1 85 ? 9.617 -9.781 4.617 1 97.31 85 ILE A O 1
ATOM 725 N N . ALA A 1 86 ? 8.156 -9.453 2.945 1 98.56 86 ALA A N 1
ATOM 726 C CA . ALA A 1 86 ? 9.109 -9.836 1.911 1 98.56 86 ALA A CA 1
ATOM 727 C C . ALA A 1 86 ? 10.336 -8.922 1.925 1 98.56 86 ALA A C 1
ATOM 729 O O . ALA A 1 86 ? 11.469 -9.383 1.812 1 98.56 86 ALA A O 1
ATOM 730 N N . LYS A 1 87 ? 10.094 -7.664 2.051 1 97.94 87 LYS A N 1
ATOM 731 C CA . LYS A 1 87 ? 11.195 -6.707 2.092 1 97.94 87 LYS A CA 1
ATOM 732 C C . LYS A 1 87 ? 12.078 -6.938 3.314 1 97.94 87 LYS A C 1
ATOM 734 O O . LYS A 1 87 ? 13.305 -6.82 3.232 1 97.94 87 LYS A O 1
ATOM 739 N N . THR A 1 88 ? 11.453 -7.242 4.414 1 97.81 88 THR A N 1
ATOM 740 C CA . THR A 1 88 ? 12.211 -7.516 5.629 1 97.81 88 THR A CA 1
ATOM 741 C C . THR A 1 88 ? 13.102 -8.742 5.449 1 97.81 88 THR A C 1
ATOM 743 O O . THR A 1 88 ? 14.289 -8.703 5.762 1 97.81 88 THR A O 1
ATOM 746 N N . ILE A 1 89 ? 12.539 -9.797 4.902 1 98.44 89 ILE A N 1
ATOM 747 C CA . ILE A 1 89 ? 13.305 -11.016 4.66 1 98.44 89 ILE A CA 1
ATOM 748 C C . ILE A 1 89 ? 14.414 -10.742 3.65 1 98.44 89 ILE A C 1
ATOM 750 O O . ILE A 1 89 ? 15.57 -11.109 3.871 1 98.44 89 ILE A O 1
ATOM 754 N N . GLY A 1 90 ? 14.055 -10.117 2.545 1 98.56 90 GLY A N 1
ATOM 755 C CA . GLY A 1 90 ? 15.023 -9.797 1.509 1 98.56 90 GLY A CA 1
ATOM 756 C C . GLY A 1 90 ? 16.188 -8.977 2.018 1 98.56 90 GLY A C 1
ATOM 757 O O . GLY A 1 90 ? 17.344 -9.281 1.725 1 98.56 90 GLY A O 1
ATOM 758 N N . LYS A 1 91 ? 15.867 -7.934 2.748 1 97.56 91 LYS A N 1
ATOM 759 C CA . LYS A 1 91 ? 16.906 -7.07 3.314 1 97.56 91 LYS A CA 1
ATOM 760 C C . LYS A 1 91 ? 17.797 -7.84 4.281 1 97.56 91 LYS A C 1
ATOM 762 O O . LYS A 1 91 ? 19 -7.633 4.316 1 97.56 91 LYS A O 1
ATOM 767 N N . GLY A 1 92 ? 17.219 -8.672 5.082 1 97.62 92 GLY A N 1
ATOM 768 C CA . GLY A 1 92 ? 17.984 -9.484 6.02 1 97.62 92 GLY A CA 1
ATOM 769 C C . GLY A 1 92 ? 18.984 -10.406 5.344 1 97.62 92 GLY A C 1
ATOM 770 O O . GLY A 1 92 ? 20.062 -10.656 5.883 1 97.62 92 GLY A O 1
ATOM 771 N N . ILE A 1 93 ? 18.609 -10.859 4.188 1 98.06 93 ILE A N 1
ATOM 772 C CA . ILE A 1 93 ? 19.469 -11.781 3.455 1 98.06 93 ILE A CA 1
ATOM 773 C C . ILE A 1 93 ? 20.453 -11 2.588 1 98.06 93 ILE A C 1
ATOM 775 O O . ILE A 1 93 ? 21.547 -11.484 2.295 1 98.06 93 ILE A O 1
ATOM 779 N N . GLY A 1 94 ? 20.109 -9.789 2.223 1 97.81 94 GLY A N 1
ATOM 780 C CA . GLY A 1 94 ? 20.906 -8.977 1.32 1 97.81 94 GLY A CA 1
ATOM 781 C C . GLY A 1 94 ? 20.469 -9.094 -0.129 1 97.81 94 GLY A C 1
ATOM 782 O O . GLY A 1 94 ? 21.312 -9.18 -1.028 1 97.81 94 GLY A O 1
ATOM 783 N N . LEU A 1 95 ? 19.172 -9.094 -0.357 1 98.62 95 LEU A N 1
ATOM 784 C CA . LEU A 1 95 ? 18.625 -9.266 -1.696 1 98.62 95 LEU A CA 1
ATOM 785 C C . LEU A 1 95 ? 18.078 -7.941 -2.23 1 98.62 95 LEU A C 1
ATOM 787 O O . LEU A 1 95 ? 18.094 -6.93 -1.527 1 98.62 95 LEU A O 1
ATOM 791 N N . ASN A 1 96 ? 17.656 -7.922 -3.512 1 98.69 96 ASN A N 1
ATOM 792 C CA . ASN A 1 96 ? 17.188 -6.719 -4.195 1 98.69 96 ASN A CA 1
ATOM 793 C C . ASN A 1 96 ? 15.758 -6.359 -3.791 1 98.69 96 ASN A C 1
ATOM 795 O O . ASN A 1 96 ? 14.805 -6.957 -4.285 1 98.69 96 ASN A O 1
ATOM 799 N N . GLU A 1 97 ? 15.625 -5.324 -3.031 1 98.06 97 GLU A N 1
ATOM 800 C CA . GLU A 1 97 ? 14.344 -4.949 -2.439 1 98.06 97 GLU A CA 1
ATOM 801 C C . GLU A 1 97 ? 13.375 -4.441 -3.5 1 98.06 97 GLU A C 1
ATOM 803 O O . GLU A 1 97 ? 12.164 -4.645 -3.389 1 98.06 97 GLU A O 1
ATOM 808 N N . ASP A 1 98 ? 13.891 -3.746 -4.508 1 98.44 98 ASP A N 1
ATOM 809 C CA . ASP A 1 98 ? 13.016 -3.211 -5.543 1 98.44 98 ASP A CA 1
ATOM 810 C C . ASP A 1 98 ? 12.359 -4.336 -6.348 1 98.44 98 ASP A C 1
ATOM 812 O O . ASP A 1 98 ? 11.18 -4.262 -6.68 1 98.44 98 ASP A O 1
ATOM 816 N N . LEU A 1 99 ? 13.164 -5.32 -6.66 1 98.81 99 LEU A N 1
ATOM 817 C CA . LEU A 1 99 ? 12.617 -6.484 -7.344 1 98.81 99 LEU A CA 1
ATOM 818 C C . LEU A 1 99 ? 11.586 -7.191 -6.477 1 98.81 99 LEU A C 1
ATOM 820 O O . LEU A 1 99 ? 10.5 -7.535 -6.953 1 98.81 99 LEU A O 1
ATOM 824 N N . ILE A 1 100 ? 11.875 -7.34 -5.203 1 98.81 100 ILE A N 1
ATOM 825 C CA . ILE A 1 100 ? 10.961 -7.977 -4.254 1 98.81 100 ILE A CA 1
ATOM 826 C C . ILE A 1 100 ? 9.648 -7.199 -4.191 1 98.81 100 ILE A C 1
ATOM 828 O O . ILE A 1 100 ? 8.57 -7.785 -4.258 1 98.81 100 ILE A O 1
ATOM 832 N N . GLU A 1 101 ? 9.766 -5.922 -4.086 1 98.5 101 GLU A N 1
ATOM 833 C CA . GLU A 1 101 ? 8.578 -5.074 -3.994 1 98.5 101 GLU A CA 1
ATOM 834 C C . GLU A 1 101 ? 7.73 -5.172 -5.258 1 98.5 101 GLU A C 1
ATOM 836 O O . GLU A 1 101 ? 6.508 -5.281 -5.184 1 98.5 101 GLU A O 1
ATOM 841 N N . ALA A 1 102 ? 8.367 -5.098 -6.391 1 98.56 102 ALA A N 1
ATOM 842 C CA . ALA A 1 102 ? 7.645 -5.188 -7.656 1 98.56 102 ALA A CA 1
ATOM 843 C C . ALA A 1 102 ? 6.863 -6.496 -7.75 1 98.56 102 ALA A C 1
ATOM 845 O O . ALA A 1 102 ? 5.688 -6.5 -8.117 1 98.56 102 ALA A O 1
ATOM 846 N N . ILE A 1 103 ? 7.504 -7.625 -7.383 1 98.62 103 ILE A N 1
ATOM 847 C CA . ILE A 1 103 ? 6.855 -8.93 -7.43 1 98.62 103 ILE A CA 1
ATOM 848 C C . ILE A 1 103 ? 5.707 -8.977 -6.426 1 98.62 103 ILE A C 1
ATOM 850 O O . ILE A 1 103 ? 4.605 -9.43 -6.75 1 98.62 103 ILE A O 1
ATOM 854 N N . ALA A 1 104 ? 5.934 -8.469 -5.246 1 98.25 104 ALA A N 1
ATOM 855 C CA . ALA A 1 104 ? 4.961 -8.547 -4.16 1 98.25 104 ALA A CA 1
ATOM 856 C C . ALA A 1 104 ? 3.701 -7.754 -4.484 1 98.25 104 ALA A C 1
ATOM 858 O O . ALA A 1 104 ? 2.586 -8.227 -4.266 1 98.25 104 ALA A O 1
ATOM 859 N N . ILE A 1 105 ? 3.859 -6.566 -5.023 1 96.88 105 ILE A N 1
ATOM 860 C CA . ILE A 1 105 ? 2.689 -5.73 -5.27 1 96.88 105 ILE A CA 1
ATOM 861 C C . ILE A 1 105 ? 1.933 -6.246 -6.492 1 96.88 105 ILE A C 1
ATOM 863 O O . ILE A 1 105 ? 0.741 -5.973 -6.652 1 96.88 105 ILE A O 1
ATOM 867 N N . GLY A 1 106 ? 2.545 -7.043 -7.32 1 96.62 106 GLY A N 1
ATOM 868 C CA . GLY A 1 106 ? 1.901 -7.535 -8.523 1 96.62 106 GLY A CA 1
ATOM 869 C C . GLY A 1 106 ? 1.375 -8.953 -8.383 1 96.62 106 GLY A C 1
ATOM 870 O O . GLY A 1 106 ? 0.642 -9.438 -9.25 1 96.62 106 GLY A O 1
ATOM 871 N N . HIS A 1 107 ? 1.704 -9.625 -7.316 1 95.75 107 HIS A N 1
ATOM 872 C CA . HIS A 1 107 ? 1.527 -11.078 -7.262 1 95.75 107 HIS A CA 1
ATOM 873 C C . HIS A 1 107 ? 0.05 -11.453 -7.309 1 95.75 107 HIS A C 1
ATOM 875 O O . HIS A 1 107 ? -0.317 -12.469 -7.902 1 95.75 107 HIS A O 1
ATOM 881 N N . ASP A 1 108 ? -0.809 -10.586 -6.824 1 92.56 108 ASP A N 1
ATOM 882 C CA . ASP A 1 108 ? -2.205 -10.961 -6.629 1 92.56 108 ASP A CA 1
ATOM 883 C C . ASP A 1 108 ? -3.121 -10.172 -7.562 1 92.56 108 ASP A C 1
ATOM 885 O O . ASP A 1 108 ? -4.344 -10.188 -7.398 1 92.56 108 ASP A O 1
ATOM 889 N N . ILE A 1 109 ? -2.6 -9.492 -8.555 1 93.44 109 ILE A N 1
ATOM 890 C CA . ILE A 1 109 ? -3.375 -8.555 -9.359 1 93.44 109 ILE A CA 1
ATOM 891 C C . ILE A 1 109 ? -4.383 -9.32 -10.219 1 93.44 109 ILE A C 1
ATOM 893 O O . ILE A 1 109 ? -5.395 -8.758 -10.641 1 93.44 109 ILE A O 1
ATOM 897 N N . GLY A 1 110 ? -4.184 -10.594 -10.406 1 92.38 110 GLY A N 1
ATOM 898 C CA . GLY A 1 110 ? -5.012 -11.391 -11.297 1 92.38 110 GLY A CA 1
ATOM 899 C C . GLY A 1 110 ? -6.152 -12.094 -10.594 1 92.38 110 GLY A C 1
ATOM 900 O O . GLY A 1 110 ? -6.891 -12.859 -11.211 1 92.38 110 GLY A O 1
ATOM 901 N N . HIS A 1 111 ? -6.336 -11.844 -9.328 1 90.19 111 HIS A N 1
ATOM 902 C CA . HIS A 1 111 ? -7.422 -12.492 -8.602 1 90.19 111 HIS A CA 1
ATOM 903 C C . HIS A 1 111 ? -8.781 -12.016 -9.094 1 90.19 111 HIS A C 1
ATOM 905 O O . HIS A 1 111 ? -8.938 -10.852 -9.469 1 90.19 111 HIS A O 1
ATOM 911 N N . VAL A 1 112 ? -9.695 -12.945 -9.039 1 89.19 112 VAL A N 1
ATOM 912 C CA . VAL A 1 112 ? -11.062 -12.68 -9.477 1 89.19 112 VAL A CA 1
ATOM 913 C C . VAL A 1 112 ? -11.922 -12.273 -8.281 1 89.19 112 VAL A C 1
ATOM 915 O O . VAL A 1 112 ? -11.477 -12.352 -7.137 1 89.19 112 VAL A O 1
ATOM 918 N N . ALA A 1 113 ? -13.07 -11.742 -8.633 1 85.5 113 ALA A N 1
ATOM 919 C CA . ALA A 1 113 ? -14.016 -11.398 -7.578 1 85.5 113 ALA A CA 1
ATOM 920 C C . ALA A 1 113 ? -14.328 -12.617 -6.703 1 85.5 113 ALA A C 1
ATOM 922 O O . ALA A 1 113 ? -14.367 -13.742 -7.191 1 85.5 113 ALA A O 1
ATOM 923 N N . PHE A 1 114 ? -14.523 -12.398 -5.477 1 83.75 114 PHE A N 1
ATOM 924 C CA . PHE A 1 114 ? -14.938 -13.375 -4.473 1 83.75 114 PHE A CA 1
ATOM 925 C C . PHE A 1 114 ? -13.805 -14.352 -4.168 1 83.75 114 PHE A C 1
ATOM 927 O O . PHE A 1 114 ? -14.055 -15.531 -3.904 1 83.75 114 PHE A O 1
ATOM 934 N N . ALA A 1 115 ? -12.602 -13.93 -4.363 1 78.06 115 ALA A N 1
ATOM 935 C CA . ALA A 1 115 ? -11.398 -14.609 -3.896 1 78.06 115 ALA A CA 1
ATOM 936 C C . ALA A 1 115 ? -11.328 -16.031 -4.441 1 78.06 115 ALA A C 1
ATOM 938 O O . ALA A 1 115 ? -11.469 -16.25 -5.645 1 78.06 115 ALA A O 1
ATOM 939 N N . HIS A 1 116 ? -11.164 -17 -3.547 1 78.5 116 HIS A N 1
ATOM 940 C CA . HIS A 1 116 ? -10.969 -18.391 -3.934 1 78.5 116 HIS A CA 1
ATOM 941 C C . HIS A 1 116 ? -12.234 -18.969 -4.562 1 78.5 116 HIS A C 1
ATOM 943 O O . HIS A 1 116 ? -12.148 -19.844 -5.43 1 78.5 116 HIS A O 1
ATOM 949 N N . ASN A 1 117 ? -13.258 -18.453 -4.191 1 81.81 117 ASN A N 1
ATOM 950 C CA . ASN A 1 117 ? -14.516 -18.938 -4.75 1 81.81 117 ASN A CA 1
ATOM 951 C C . ASN A 1 117 ? -14.633 -18.594 -6.234 1 81.81 117 ASN A C 1
ATOM 953 O O . ASN A 1 117 ? -15.039 -19.438 -7.039 1 81.81 117 ASN A O 1
ATOM 957 N N . GLY A 1 118 ? -14.281 -17.438 -6.5 1 86.25 118 GLY A N 1
ATOM 958 C CA . GLY A 1 118 ? -14.32 -17.031 -7.895 1 86.25 118 GLY A CA 1
ATOM 959 C C . GLY A 1 118 ? -13.336 -17.781 -8.766 1 86.25 118 GLY A C 1
ATOM 960 O O . GLY A 1 118 ? -13.648 -18.125 -9.906 1 86.25 118 GLY A O 1
ATOM 961 N N . GLU A 1 119 ? -12.219 -18.047 -8.188 1 88.12 119 GLU A N 1
ATOM 962 C CA . GLU A 1 119 ? -11.203 -18.797 -8.93 1 88.12 119 GLU A CA 1
ATOM 963 C C . GLU A 1 119 ? -11.664 -20.219 -9.219 1 88.12 119 GLU A C 1
ATOM 965 O O . GLU A 1 119 ? -11.43 -20.734 -10.312 1 88.12 119 GLU A O 1
ATOM 970 N N . GLU A 1 120 ? -12.273 -20.812 -8.32 1 89 120 GLU A N 1
ATOM 971 C CA . GLU A 1 120 ? -12.789 -22.156 -8.492 1 89 120 GLU A CA 1
ATOM 972 C C . GLU A 1 120 ? -13.828 -22.219 -9.602 1 89 120 GLU A C 1
ATOM 974 O O . GLU A 1 120 ? -13.82 -23.141 -10.422 1 89 120 GLU A O 1
ATOM 979 N N . VAL A 1 121 ? -14.664 -21.234 -9.578 1 90.81 121 VAL A N 1
ATOM 980 C CA . VAL A 1 121 ? -15.734 -21.188 -10.57 1 90.81 121 VAL A CA 1
ATOM 981 C C . VAL A 1 121 ? -15.133 -21.031 -11.969 1 90.81 121 VAL A C 1
ATOM 983 O O . VAL A 1 121 ? -15.461 -21.797 -12.875 1 90.81 121 VAL A O 1
ATOM 986 N N . LEU A 1 122 ? -14.227 -20.125 -12.125 1 92.62 122 LEU A N 1
ATOM 987 C CA . LEU A 1 122 ? -13.617 -19.875 -13.43 1 92.62 122 LEU A CA 1
ATOM 988 C C . LEU A 1 122 ? -12.766 -21.078 -13.859 1 92.62 122 LEU A C 1
ATOM 990 O O . LEU A 1 122 ? -12.68 -21.375 -15.055 1 92.62 122 LEU A O 1
ATOM 994 N N . ASN A 1 123 ? -12.133 -21.688 -12.914 1 92.81 123 ASN A N 1
ATOM 995 C CA . ASN A 1 123 ? -11.328 -22.859 -13.219 1 92.81 123 ASN A CA 1
ATOM 996 C C . ASN A 1 123 ? -12.18 -23.984 -13.789 1 92.81 123 ASN A C 1
ATOM 998 O O . ASN A 1 123 ? -11.734 -24.734 -14.664 1 92.81 123 ASN A O 1
ATOM 1002 N N . ARG A 1 124 ? -13.336 -24.156 -13.297 1 92.38 124 ARG A N 1
ATOM 1003 C CA . ARG A 1 124 ? -14.258 -25.172 -13.766 1 92.38 124 ARG A CA 1
ATOM 1004 C C . ARG A 1 124 ? -14.836 -24.812 -15.125 1 92.38 124 ARG A C 1
ATOM 1006 O O . ARG A 1 124 ? -14.992 -25.672 -15.992 1 92.38 124 ARG A O 1
ATOM 1013 N N . LEU A 1 125 ? -15.047 -23.547 -15.344 1 91.06 125 LEU A N 1
ATOM 1014 C CA . LEU A 1 125 ? -15.789 -23.109 -16.516 1 91.06 125 LEU A CA 1
ATOM 1015 C C . LEU A 1 125 ? -14.867 -22.938 -17.719 1 91.06 125 LEU A C 1
ATOM 1017 O O . LEU A 1 125 ? -15.289 -23.094 -18.859 1 91.06 125 LEU A O 1
ATOM 1021 N N . LEU A 1 126 ? -13.664 -22.578 -17.516 1 92.69 126 LEU A N 1
ATOM 1022 C CA . LEU A 1 126 ? -12.742 -22.281 -18.609 1 92.69 126 LEU A CA 1
ATOM 1023 C C . LEU A 1 126 ? -12.039 -23.547 -19.094 1 92.69 126 LEU A C 1
ATOM 1025 O O . LEU A 1 126 ? -11.484 -24.297 -18.281 1 92.69 126 LEU A O 1
ATOM 1029 N N . PRO A 1 127 ? -12.023 -23.641 -20.453 1 88.25 127 PRO A N 1
ATOM 1030 C CA . PRO A 1 127 ? -11.172 -24.703 -20.984 1 88.25 127 PRO A CA 1
ATOM 1031 C C . PRO A 1 127 ? -9.688 -24.484 -20.672 1 88.25 127 PRO A C 1
ATOM 1033 O O . PRO A 1 127 ? -9.164 -23.391 -20.906 1 88.25 127 PRO A O 1
ATOM 1036 N N . GLY A 1 128 ? -9.055 -25.234 -19.969 1 89.56 128 GLY A N 1
ATOM 1037 C CA . GLY A 1 128 ? -7.652 -25.109 -19.594 1 89.56 128 GLY A CA 1
ATOM 1038 C C . GLY A 1 128 ? -7.457 -24.641 -18.156 1 89.56 128 GLY A C 1
ATOM 1039 O O . GLY A 1 128 ? -6.324 -24.562 -17.672 1 89.56 128 GLY A O 1
ATOM 1040 N N . GLY A 1 129 ? -8.555 -24.188 -17.625 1 92.44 129 GLY A N 1
ATOM 1041 C CA . GLY A 1 129 ? -8.5 -23.844 -16.219 1 92.44 129 GLY A CA 1
ATOM 1042 C C . GLY A 1 129 ? -8.211 -22.375 -15.969 1 92.44 129 GLY A C 1
ATOM 1043 O O . GLY A 1 129 ? -8.094 -21.594 -16.906 1 92.44 129 GLY A O 1
ATOM 1044 N N . PHE A 1 130 ? -8.188 -22.016 -14.719 1 92.94 130 PHE A N 1
ATOM 1045 C CA . PHE A 1 130 ? -7.938 -20.641 -14.273 1 92.94 130 PHE A CA 1
ATOM 1046 C C . PHE A 1 130 ? -7.145 -20.625 -12.977 1 92.94 130 PHE A C 1
ATOM 1048 O O . PHE A 1 130 ? -7.559 -21.234 -11.984 1 92.94 130 PHE A O 1
ATOM 1055 N N . LYS A 1 131 ? -6.043 -20.047 -13.102 1 92.56 131 LYS A N 1
ATOM 1056 C CA . LYS A 1 131 ? -5.211 -19.812 -11.922 1 92.56 131 LYS A CA 1
ATOM 1057 C C . LYS A 1 131 ? -4.875 -18.328 -11.781 1 92.56 131 LYS A C 1
ATOM 1059 O O . LYS A 1 131 ? -4.496 -17.672 -12.75 1 92.56 131 LYS A O 1
ATOM 1064 N N . HIS A 1 132 ? -4.961 -17.828 -10.555 1 91.94 132 HIS A N 1
ATOM 1065 C CA . HIS A 1 132 ? -4.801 -16.391 -10.359 1 91.94 132 HIS A CA 1
ATOM 1066 C C . HIS A 1 132 ? -3.389 -15.938 -10.719 1 91.94 132 HIS A C 1
ATOM 1068 O O . HIS A 1 132 ? -3.195 -14.828 -11.219 1 91.94 132 HIS A O 1
ATOM 1074 N N . ASN A 1 133 ? -2.318 -16.797 -10.445 1 93.06 133 ASN A N 1
ATOM 1075 C CA . ASN A 1 133 ? -0.943 -16.422 -10.75 1 93.06 133 ASN A CA 1
ATOM 1076 C C . ASN A 1 133 ? -0.724 -16.297 -12.258 1 93.06 133 ASN A C 1
ATOM 1078 O O . ASN A 1 133 ? -0.082 -15.344 -12.719 1 93.06 133 ASN A O 1
ATOM 1082 N N . GLU A 1 134 ? -1.31 -17.203 -12.984 1 94.12 134 GLU A N 1
ATOM 1083 C CA . GLU A 1 134 ? -1.229 -17.141 -14.445 1 94.12 134 GLU A CA 1
ATOM 1084 C C . GLU A 1 134 ? -2.008 -15.945 -14.984 1 94.12 134 GLU A C 1
ATOM 1086 O O . GLU A 1 134 ? -1.555 -15.273 -15.906 1 94.12 134 GLU A O 1
ATOM 1091 N N . HIS A 1 135 ? -3.143 -15.75 -14.43 1 94.44 135 HIS A N 1
ATOM 1092 C CA . HIS A 1 135 ? -3.961 -14.625 -14.875 1 94.44 135 HIS A CA 1
ATOM 1093 C C . HIS A 1 135 ? -3.311 -13.297 -14.508 1 94.44 135 HIS A C 1
ATOM 1095 O O . HIS A 1 135 ? -3.469 -12.305 -15.227 1 94.44 135 HIS A O 1
ATOM 1101 N N . SER A 1 136 ? -2.598 -13.234 -13.383 1 95.81 136 SER A N 1
ATOM 1102 C CA . SER A 1 136 ? -1.845 -12.031 -13.047 1 95.81 136 SER A CA 1
ATOM 1103 C C . SER A 1 136 ? -0.853 -11.672 -14.148 1 95.81 136 SER A C 1
ATOM 1105 O O . SER A 1 136 ? -0.764 -10.516 -14.555 1 95.81 136 SER A O 1
ATOM 1107 N N . VAL A 1 137 ? -0.175 -12.672 -14.609 1 96.88 137 VAL A N 1
ATOM 1108 C CA . VAL A 1 137 ? 0.782 -12.453 -15.688 1 96.88 137 VAL A CA 1
ATOM 1109 C C . VAL A 1 137 ? 0.048 -11.992 -16.953 1 96.88 137 VAL A C 1
ATOM 1111 O O . VAL A 1 137 ? 0.507 -11.086 -17.641 1 96.88 137 VAL A O 1
ATOM 1114 N N . ARG A 1 138 ? -1.065 -12.57 -17.234 1 96.31 138 ARG A N 1
ATOM 1115 C CA . ARG A 1 138 ? -1.855 -12.188 -18.391 1 96.31 138 ARG A CA 1
ATOM 1116 C C . ARG A 1 138 ? -2.324 -10.742 -18.281 1 96.31 138 ARG A C 1
ATOM 1118 O O . ARG A 1 138 ? -2.246 -9.977 -19.25 1 96.31 138 ARG A O 1
ATOM 1125 N N . VAL A 1 139 ? -2.781 -10.367 -17.125 1 96.19 139 VAL A N 1
ATOM 1126 C CA . VAL A 1 139 ? -3.23 -8.992 -16.891 1 96.19 139 VAL A CA 1
ATOM 1127 C C . VAL A 1 139 ? -2.086 -8.023 -17.172 1 96.19 139 VAL A C 1
ATOM 1129 O O . VAL A 1 139 ? -2.26 -7.035 -17.891 1 96.19 139 VAL A O 1
ATOM 1132 N N . LEU A 1 140 ? -0.905 -8.344 -16.703 1 97.06 140 LEU A N 1
ATOM 1133 C CA . LEU A 1 140 ? 0.238 -7.438 -16.75 1 97.06 140 LEU A CA 1
ATOM 1134 C C . LEU A 1 140 ? 0.877 -7.441 -18.141 1 97.06 140 LEU A C 1
ATOM 1136 O O . LEU A 1 140 ? 1.576 -6.492 -18.5 1 97.06 140 LEU A O 1
ATOM 1140 N N . THR A 1 141 ? 0.608 -8.461 -18.969 1 96.81 141 THR A N 1
ATOM 1141 C CA . THR A 1 141 ? 1.306 -8.57 -20.25 1 96.81 141 THR A CA 1
ATOM 1142 C C . THR A 1 141 ? 0.347 -8.328 -21.422 1 96.81 141 THR A C 1
ATOM 1144 O O . THR A 1 141 ? 0.771 -7.938 -22.5 1 96.81 141 THR A O 1
ATOM 1147 N N . LYS A 1 142 ? -0.999 -8.508 -21.156 1 94.81 142 LYS A N 1
ATOM 1148 C CA . LYS A 1 142 ? -1.883 -8.508 -22.328 1 94.81 142 LYS A CA 1
ATOM 1149 C C . LYS A 1 142 ? -3.121 -7.652 -22.078 1 94.81 142 LYS A C 1
ATOM 1151 O O . LYS A 1 142 ? -3.752 -7.18 -23.016 1 94.81 142 LYS A O 1
ATOM 1156 N N . LEU A 1 143 ? -3.547 -7.512 -20.891 1 94.44 143 LEU A N 1
ATOM 1157 C CA . LEU A 1 143 ? -4.844 -6.883 -20.656 1 94.44 143 LEU A CA 1
ATOM 1158 C C . LEU A 1 143 ? -4.676 -5.41 -20.297 1 94.44 143 LEU A C 1
ATOM 1160 O O . LEU A 1 143 ? -5.43 -4.562 -20.781 1 94.44 143 LEU A O 1
ATOM 1164 N N . GLU A 1 144 ? -3.715 -5.098 -19.453 1 93.38 144 GLU A N 1
ATOM 1165 C CA . GLU A 1 144 ? -3.514 -3.715 -19.031 1 93.38 144 GLU A CA 1
ATOM 1166 C C . GLU A 1 144 ? -3.135 -2.822 -20.219 1 93.38 144 GLU A C 1
ATOM 1168 O O . GLU A 1 144 ? -2.607 -3.303 -21.219 1 93.38 144 GLU A O 1
ATOM 1173 N N . ASN A 1 145 ? -3.379 -1.54 -20.141 1 91.25 145 ASN A N 1
ATOM 1174 C CA . ASN A 1 145 ? -3.047 -0.539 -21.156 1 91.25 145 ASN A CA 1
ATOM 1175 C C . ASN A 1 145 ? -3.664 -0.88 -22.5 1 91.25 145 ASN A C 1
ATOM 1177 O O . ASN A 1 145 ? -2.973 -0.872 -23.531 1 91.25 145 ASN A O 1
ATOM 1181 N N . GLN A 1 146 ? -4.949 -1.315 -22.422 1 88.5 146 GLN A N 1
ATOM 1182 C CA . GLN A 1 146 ? -5.75 -1.594 -23.609 1 88.5 146 GLN A CA 1
ATOM 1183 C C . GLN A 1 146 ? -5.082 -2.637 -24.5 1 88.5 146 GLN A C 1
ATOM 1185 O O . GLN A 1 146 ? -4.98 -2.455 -25.719 1 88.5 146 GLN A O 1
ATOM 1190 N N . GLY A 1 147 ? -4.461 -3.549 -23.844 1 89.75 147 GLY A N 1
ATOM 1191 C CA . GLY A 1 147 ? -3.916 -4.676 -24.578 1 89.75 147 GLY A CA 1
ATOM 1192 C C . GLY A 1 147 ? -2.414 -4.598 -24.781 1 89.75 147 GLY A C 1
ATOM 1193 O O . GLY A 1 147 ? -1.788 -5.559 -25.234 1 89.75 147 GLY A O 1
ATOM 1194 N N . ARG A 1 148 ? -1.744 -3.525 -24.438 1 91.12 148 ARG A N 1
ATOM 1195 C CA . ARG A 1 148 ? -0.312 -3.348 -24.641 1 91.12 148 ARG A CA 1
ATOM 1196 C C . ARG A 1 148 ? 0.492 -3.963 -23.5 1 91.12 148 ARG A C 1
ATOM 1198 O O . ARG A 1 148 ? 1.694 -4.199 -23.641 1 91.12 148 ARG A O 1
ATOM 1205 N N . GLY A 1 149 ? -0.244 -4.223 -22.359 1 94.44 149 GLY A N 1
ATOM 1206 C CA . GLY A 1 149 ? 0.466 -4.73 -21.203 1 94.44 149 GLY A CA 1
ATOM 1207 C C . GLY A 1 149 ? 1.358 -3.689 -20.547 1 94.44 149 GLY A C 1
ATOM 1208 O O . GLY A 1 149 ? 1.327 -2.516 -20.922 1 94.44 149 GLY A O 1
ATOM 1209 N N . MET A 1 150 ? 2.24 -4.168 -19.609 1 96.19 150 MET A N 1
ATOM 1210 C CA . MET A 1 150 ? 3.059 -3.236 -18.844 1 96.19 150 MET A CA 1
ATOM 1211 C C . MET A 1 150 ? 4.531 -3.377 -19.203 1 96.19 150 MET A C 1
ATOM 1213 O O . MET A 1 150 ? 5.371 -2.621 -18.703 1 96.19 150 MET A O 1
ATOM 1217 N N . ASN A 1 151 ? 4.879 -4.309 -19.969 1 97.69 151 ASN A N 1
ATOM 1218 C CA . ASN A 1 151 ? 6.242 -4.562 -20.438 1 97.69 151 ASN A CA 1
ATOM 1219 C C . ASN A 1 151 ? 7.215 -4.668 -19.25 1 97.69 151 ASN A C 1
ATOM 1221 O O . ASN A 1 151 ? 8.234 -3.982 -19.234 1 97.69 151 ASN A O 1
ATOM 1225 N N . LEU A 1 152 ? 6.859 -5.551 -18.344 1 98.38 152 LEU A N 1
ATOM 1226 C CA . LEU A 1 152 ? 7.676 -5.754 -17.156 1 98.38 152 LEU A CA 1
ATOM 1227 C C . LEU A 1 152 ? 8.859 -6.66 -17.453 1 98.38 152 LEU A C 1
ATOM 1229 O O . LEU A 1 152 ? 8.898 -7.316 -18.5 1 98.38 152 LEU A O 1
ATOM 1233 N N . THR A 1 153 ? 9.883 -6.656 -16.609 1 98.69 153 THR A N 1
ATOM 1234 C CA . THR A 1 153 ? 11.055 -7.508 -16.75 1 98.69 153 THR A CA 1
ATOM 1235 C C . THR A 1 153 ? 10.688 -8.977 -16.531 1 98.69 153 THR A C 1
ATOM 1237 O O . THR A 1 153 ? 9.711 -9.281 -15.852 1 98.69 153 THR A O 1
ATOM 1240 N N . GLU A 1 154 ? 11.469 -9.805 -17.047 1 98.38 154 GLU A N 1
ATOM 1241 C CA . GLU A 1 154 ? 11.258 -11.25 -16.938 1 98.38 154 GLU A CA 1
ATOM 1242 C C . GLU A 1 154 ? 11.305 -11.703 -15.484 1 98.38 154 GLU A C 1
ATOM 1244 O O . GLU A 1 154 ? 10.562 -12.602 -15.086 1 98.38 154 GLU A O 1
ATOM 1249 N N . GLU A 1 155 ? 12.219 -11.133 -14.703 1 98.62 155 GLU A N 1
ATOM 1250 C CA . GLU A 1 155 ? 12.375 -11.492 -13.297 1 98.62 155 GLU A CA 1
ATOM 1251 C C . GLU A 1 155 ? 11.078 -11.266 -12.531 1 98.62 155 GLU A C 1
ATOM 1253 O O . GLU A 1 155 ? 10.648 -12.117 -11.742 1 98.62 155 GLU A O 1
ATOM 1258 N N . VAL A 1 156 ? 10.438 -10.094 -12.789 1 98.75 156 VAL A N 1
ATOM 1259 C CA . VAL A 1 156 ? 9.211 -9.734 -12.086 1 98.75 156 VAL A CA 1
ATOM 1260 C C . VAL A 1 156 ? 8.086 -10.688 -12.508 1 98.75 156 VAL A C 1
ATOM 1262 O O . VAL A 1 156 ? 7.375 -11.227 -11.656 1 98.75 156 VAL A O 1
ATOM 1265 N N . LEU A 1 157 ? 7.973 -10.945 -13.781 1 98.5 157 LEU A N 1
ATOM 1266 C CA . LEU A 1 157 ? 6.918 -11.812 -14.297 1 98.5 157 LEU A CA 1
ATOM 1267 C C . LEU A 1 157 ? 7.074 -13.234 -13.766 1 98.5 157 LEU A C 1
ATOM 1269 O O . LEU A 1 157 ? 6.094 -13.867 -13.375 1 98.5 157 LEU A O 1
ATOM 1273 N N . ASP A 1 158 ? 8.273 -13.695 -13.727 1 98 158 ASP A N 1
ATOM 1274 C CA . ASP A 1 158 ? 8.539 -15.039 -13.211 1 98 158 ASP A CA 1
ATOM 1275 C C . ASP A 1 158 ? 8.18 -15.148 -11.734 1 98 158 ASP A C 1
ATOM 1277 O O . ASP A 1 158 ? 7.598 -16.141 -11.297 1 98 158 ASP A O 1
ATOM 1281 N N . GLY A 1 159 ? 8.594 -14.133 -10.945 1 98 159 GLY A N 1
ATOM 1282 C CA . GLY A 1 159 ? 8.258 -14.117 -9.531 1 98 159 GLY A CA 1
ATOM 1283 C C . GLY A 1 159 ? 6.762 -14.141 -9.273 1 98 159 GLY A C 1
ATOM 1284 O O . GLY A 1 159 ? 6.293 -14.836 -8.367 1 98 159 GLY A O 1
ATOM 1285 N N . ILE A 1 160 ? 6.031 -13.391 -10.078 1 97.5 160 ILE A N 1
ATOM 1286 C CA . ILE A 1 160 ? 4.582 -13.328 -9.953 1 97.5 160 ILE A CA 1
ATOM 1287 C C . ILE A 1 160 ? 3.973 -14.68 -10.328 1 97.5 160 ILE A C 1
ATOM 1289 O O . ILE A 1 160 ? 3.104 -15.195 -9.617 1 97.5 160 ILE A O 1
ATOM 1293 N N . LEU A 1 161 ? 4.422 -15.289 -11.328 1 96.5 161 LEU A N 1
ATOM 1294 C CA . LEU A 1 161 ? 3.9 -16.547 -11.844 1 96.5 161 LEU A CA 1
ATOM 1295 C C . LEU A 1 161 ? 4.113 -17.672 -10.828 1 96.5 161 LEU A C 1
ATOM 1297 O O . LEU A 1 161 ? 3.236 -18.516 -10.648 1 96.5 161 LEU A O 1
ATOM 1301 N N . LYS A 1 162 ? 5.219 -17.625 -10.156 1 95.94 162 LYS A N 1
ATOM 1302 C CA . LYS A 1 162 ? 5.625 -18.797 -9.383 1 95.94 162 LYS A CA 1
ATOM 1303 C C . LYS A 1 162 ? 5.426 -18.547 -7.887 1 95.94 162 LYS A C 1
ATOM 1305 O O . LYS A 1 162 ? 5.973 -19.281 -7.055 1 95.94 162 LYS A O 1
ATOM 1310 N N . HIS A 1 163 ? 4.668 -17.516 -7.543 1 92.75 163 HIS A N 1
ATOM 1311 C CA . HIS A 1 163 ? 4.523 -17.219 -6.121 1 92.75 163 HIS A CA 1
ATOM 1312 C C . HIS A 1 163 ? 3.551 -18.172 -5.449 1 92.75 163 HIS A C 1
ATOM 1314 O O . HIS A 1 163 ? 3.502 -18.266 -4.219 1 92.75 163 HIS A O 1
ATOM 1320 N N . SER A 1 164 ? 2.752 -18.891 -6.297 1 80.62 164 SER A N 1
ATOM 1321 C CA . SER A 1 1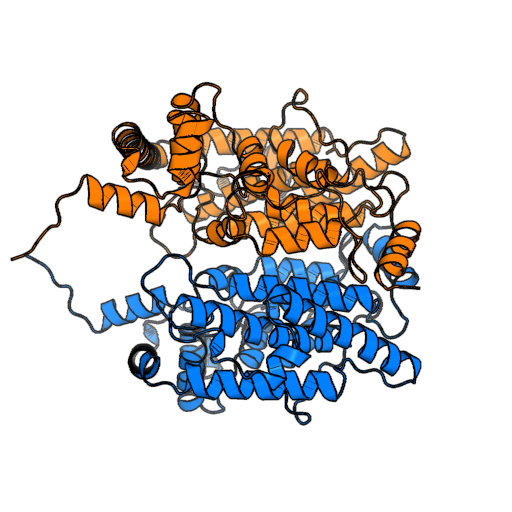64 ? 1.69 -19.719 -5.738 1 80.62 164 SER A CA 1
ATOM 1322 C C . SER A 1 164 ? 2.154 -21.156 -5.559 1 80.62 164 SER A C 1
ATOM 1324 O O . SER A 1 164 ? 3.029 -21.625 -6.289 1 80.62 164 SER A O 1
ATOM 1326 N N . GLY A 1 165 ? 1.653 -21.906 -4.543 1 65.56 165 GLY A N 1
ATOM 1327 C CA . GLY A 1 165 ? 1.834 -23.344 -4.383 1 65.56 165 GLY A CA 1
ATOM 1328 C C . GLY A 1 165 ? 2.949 -23.703 -3.418 1 65.56 165 GLY A C 1
ATOM 1329 O O . GLY A 1 165 ? 3.871 -22.906 -3.205 1 65.56 165 GLY A O 1
ATOM 1330 N N . PHE A 1 166 ? 2.734 -24.5 -2.438 1 52.69 166 PHE A N 1
ATOM 1331 C CA . PHE A 1 166 ? 3.754 -25.031 -1.533 1 52.69 166 PHE A CA 1
ATOM 1332 C C . PHE A 1 166 ? 4.5 -26.188 -2.172 1 52.69 166 PHE A C 1
ATOM 1334 O O . PHE A 1 166 ? 5.523 -26.641 -1.65 1 52.69 166 PHE A O 1
ATOM 1341 N N . SER A 1 167 ? 3.854 -26.703 -3.223 1 50.94 167 SER A N 1
ATOM 1342 C CA . SER A 1 167 ? 4.367 -28.016 -3.604 1 50.94 167 SER A CA 1
ATOM 1343 C C . SER A 1 167 ? 5.797 -27.922 -4.129 1 50.94 167 SER A C 1
ATOM 1345 O O . SER A 1 167 ? 6.156 -26.938 -4.785 1 50.94 167 SER A O 1
ATOM 1347 N N . ASN A 1 168 ? 6.617 -28.688 -3.492 1 50.19 168 ASN A N 1
ATOM 1348 C CA . ASN A 1 168 ? 7.984 -28.938 -3.947 1 50.19 168 ASN A CA 1
ATOM 1349 C C . ASN A 1 168 ? 8.047 -29.078 -5.465 1 50.19 168 ASN A C 1
ATOM 1351 O O . ASN A 1 168 ? 9.109 -28.875 -6.066 1 50.19 168 ASN A O 1
ATOM 1355 N N . SER A 1 169 ? 6.836 -29.531 -5.957 1 48.81 169 SER A N 1
ATOM 1356 C CA . SER A 1 169 ? 6.801 -29.797 -7.395 1 48.81 169 SER A CA 1
ATOM 1357 C C . SER A 1 169 ? 6.551 -28.516 -8.18 1 48.81 169 SER A C 1
ATOM 1359 O O . SER A 1 169 ? 6.754 -28.484 -9.398 1 48.81 169 SER A O 1
ATOM 1361 N N . ALA A 1 170 ? 6.051 -27.609 -7.395 1 58.19 170 ALA A N 1
ATOM 1362 C CA . ALA A 1 170 ? 5.703 -26.391 -8.125 1 58.19 170 ALA A CA 1
ATOM 1363 C C . ALA A 1 170 ? 6.953 -25.594 -8.492 1 58.19 170 ALA A C 1
ATOM 1365 O O . ALA A 1 170 ? 7.945 -25.609 -7.758 1 58.19 170 ALA A O 1
ATOM 1366 N N . SER A 1 171 ? 7.145 -25.203 -9.664 1 76.81 171 SER A N 1
ATOM 1367 C CA . SER A 1 171 ? 8.258 -24.453 -10.234 1 76.81 171 SER A CA 1
ATOM 1368 C C . SER A 1 171 ? 8.531 -23.188 -9.438 1 76.81 171 SER A C 1
ATOM 1370 O O . SER A 1 171 ? 7.598 -22.469 -9.07 1 76.81 171 SER A O 1
ATOM 1372 N N . LYS A 1 172 ? 9.742 -23.156 -8.766 1 89.69 172 LYS A N 1
ATOM 1373 C CA . LYS A 1 172 ? 10.203 -22 -8.016 1 89.69 172 LYS A CA 1
ATOM 1374 C C . LYS A 1 172 ? 10.688 -20.891 -8.953 1 89.69 172 LYS A C 1
ATOM 1376 O O . LYS A 1 172 ? 11.156 -21.172 -10.062 1 89.69 172 LYS A O 1
ATOM 1381 N N . ALA A 1 173 ? 10.477 -19.719 -8.477 1 96.38 173 ALA A N 1
ATOM 1382 C CA . ALA A 1 173 ? 11.016 -18.578 -9.227 1 96.38 173 ALA A CA 1
ATOM 1383 C C . ALA A 1 173 ? 12.523 -18.719 -9.414 1 96.38 173 ALA A C 1
ATOM 1385 O O . ALA A 1 173 ? 13.219 -19.25 -8.547 1 96.38 173 ALA A O 1
ATOM 1386 N N . PHE A 1 174 ? 13.047 -18.234 -10.484 1 96.31 174 PHE A N 1
ATOM 1387 C CA . PHE A 1 174 ? 14.469 -18.406 -10.742 1 96.31 174 PHE A CA 1
ATOM 1388 C C . PHE A 1 174 ? 15.297 -17.391 -9.977 1 96.31 174 PHE A C 1
ATOM 1390 O O . PHE A 1 174 ? 16.516 -17.5 -9.883 1 96.31 174 PHE A O 1
ATOM 1397 N N . THR A 1 175 ? 14.68 -16.359 -9.406 1 98.25 175 THR A N 1
ATOM 1398 C CA . THR A 1 175 ? 15.383 -15.414 -8.539 1 98.25 175 THR A CA 1
ATOM 1399 C C . THR A 1 175 ? 15.102 -15.711 -7.07 1 98.25 175 THR A C 1
ATOM 1401 O O . THR A 1 175 ? 13.992 -16.141 -6.719 1 98.25 175 THR A O 1
ATOM 1404 N N . LEU A 1 176 ? 16.078 -15.5 -6.223 1 98.5 176 LEU A N 1
ATOM 1405 C CA . LEU A 1 176 ? 15.859 -15.617 -4.785 1 98.5 176 LEU A CA 1
ATOM 1406 C C . LEU A 1 176 ? 14.773 -14.648 -4.328 1 98.5 176 LEU A C 1
ATOM 1408 O O . LEU A 1 176 ? 13.969 -14.977 -3.449 1 98.5 176 LEU A O 1
ATOM 1412 N N . GLU A 1 177 ? 14.766 -13.461 -4.941 1 98.75 177 GLU A N 1
ATOM 1413 C CA . GLU A 1 177 ? 13.766 -12.445 -4.641 1 98.75 177 GLU A CA 1
ATOM 1414 C C . GLU A 1 177 ? 12.352 -12.977 -4.859 1 98.75 177 GLU A C 1
ATOM 1416 O O . GLU A 1 177 ? 11.461 -12.766 -4.031 1 98.75 177 GLU A O 1
ATOM 1421 N N . GLY A 1 178 ? 12.133 -13.664 -5.965 1 98.38 178 GLY A N 1
ATOM 1422 C CA . GLY A 1 178 ? 10.836 -14.273 -6.215 1 98.38 178 GLY A CA 1
ATOM 1423 C C . GLY A 1 178 ? 10.469 -15.328 -5.195 1 98.38 178 GLY A C 1
ATOM 1424 O O . GLY A 1 178 ? 9.305 -15.438 -4.789 1 98.38 178 GLY A O 1
ATOM 1425 N N . GLN A 1 179 ? 11.438 -16.109 -4.824 1 97.94 179 GLN A N 1
ATOM 1426 C CA . GLN A 1 179 ? 11.203 -17.141 -3.822 1 97.94 179 GLN A CA 1
ATOM 1427 C C . GLN A 1 179 ? 10.836 -16.531 -2.473 1 97.94 179 GLN A C 1
ATOM 1429 O O . GLN A 1 179 ? 10 -17.062 -1.747 1 97.94 179 GLN A O 1
ATOM 1434 N N . VAL A 1 180 ? 11.422 -15.383 -2.123 1 98.44 180 VAL A N 1
ATOM 1435 C CA . VAL A 1 180 ? 11.109 -14.672 -0.883 1 98.44 180 VAL A CA 1
ATOM 1436 C C . VAL A 1 180 ? 9.633 -14.297 -0.859 1 98.44 180 VAL A C 1
ATOM 1438 O O . VAL A 1 180 ? 8.961 -14.453 0.167 1 98.44 180 VAL A O 1
ATOM 1441 N N . VAL A 1 181 ? 9.141 -13.82 -1.978 1 98.25 181 VAL A N 1
ATOM 1442 C CA . VAL A 1 181 ? 7.754 -13.383 -2.045 1 98.25 181 VAL A CA 1
ATOM 1443 C C . VAL A 1 181 ? 6.824 -14.57 -1.848 1 98.25 181 VAL A C 1
ATOM 1445 O O . VAL A 1 181 ? 5.793 -14.461 -1.181 1 98.25 181 VAL A O 1
ATOM 1448 N N . ARG A 1 182 ? 7.172 -15.703 -2.381 1 96.62 182 ARG A N 1
ATOM 1449 C CA . ARG A 1 182 ? 6.379 -16.922 -2.207 1 96.62 182 ARG A CA 1
ATOM 1450 C C . ARG A 1 182 ? 6.199 -17.25 -0.729 1 96.62 182 ARG A C 1
ATOM 1452 O O . ARG A 1 182 ? 5.078 -17.484 -0.269 1 96.62 182 ARG A O 1
ATOM 1459 N N . PHE A 1 183 ? 7.258 -17.234 0.035 1 96.62 183 PHE A N 1
ATOM 1460 C CA . PHE A 1 183 ? 7.199 -17.531 1.46 1 96.62 183 PHE A CA 1
ATOM 1461 C C . PHE A 1 183 ? 6.457 -16.438 2.217 1 96.62 183 PHE A C 1
ATOM 1463 O O . PHE A 1 183 ? 5.691 -16.719 3.141 1 96.62 183 PHE A O 1
ATOM 1470 N N . SER A 1 184 ? 6.723 -15.219 1.823 1 97.69 184 SER A N 1
ATOM 1471 C CA . SER A 1 184 ? 6.082 -14.086 2.482 1 97.69 184 SER A CA 1
ATOM 1472 C C . SER A 1 184 ? 4.566 -14.141 2.328 1 97.69 184 SER A C 1
ATOM 1474 O O . SER A 1 184 ? 3.828 -13.797 3.256 1 97.69 184 SER A O 1
ATOM 1476 N N . ASP A 1 185 ? 4.129 -14.523 1.169 1 95.62 185 ASP A N 1
ATOM 1477 C CA . ASP A 1 185 ? 2.701 -14.68 0.907 1 95.62 185 ASP A CA 1
ATOM 1478 C C . ASP A 1 185 ? 2.078 -15.703 1.85 1 95.62 185 ASP A C 1
ATOM 1480 O O . ASP A 1 185 ? 1.018 -15.461 2.428 1 95.62 185 ASP A O 1
ATOM 1484 N N . LYS A 1 186 ? 2.736 -16.781 2.074 1 93.94 186 LYS A N 1
ATOM 1485 C CA . LYS A 1 186 ? 2.23 -17.844 2.939 1 93.94 186 LYS A CA 1
ATOM 1486 C C . LYS A 1 186 ? 2.213 -17.406 4.398 1 93.94 186 LYS A C 1
ATOM 1488 O O . LYS A 1 186 ? 1.263 -17.703 5.129 1 93.94 186 LYS A O 1
ATOM 1493 N N . ILE A 1 187 ? 3.254 -16.719 4.762 1 95.25 187 ILE A N 1
ATOM 1494 C CA . ILE A 1 187 ? 3.365 -16.219 6.129 1 95.25 187 ILE A CA 1
ATOM 1495 C C . ILE A 1 187 ? 2.242 -15.227 6.41 1 95.25 187 ILE A C 1
ATOM 1497 O O . ILE A 1 187 ? 1.57 -15.312 7.441 1 95.25 187 ILE A O 1
ATOM 1501 N N . ALA A 1 188 ? 2.08 -14.297 5.469 1 93.62 188 ALA A N 1
ATOM 1502 C CA . ALA A 1 188 ? 1.047 -13.281 5.641 1 93.62 188 ALA A CA 1
ATOM 1503 C C . ALA A 1 188 ? -0.344 -13.906 5.652 1 93.62 188 ALA A C 1
ATOM 1505 O O . ALA A 1 188 ? -1.185 -13.555 6.484 1 93.62 188 ALA A O 1
ATOM 1506 N N . TYR A 1 189 ? -0.562 -14.836 4.836 1 88.44 189 TYR A N 1
ATOM 1507 C CA . TYR A 1 189 ? -1.882 -15.422 4.633 1 88.44 189 TYR A CA 1
ATOM 1508 C C . TYR A 1 189 ? -2.359 -16.141 5.891 1 88.44 189 TYR A C 1
ATOM 1510 O O . TYR A 1 189 ? -3.492 -15.93 6.336 1 88.44 189 TYR A O 1
ATOM 1518 N N . VAL A 1 190 ? -1.584 -16.984 6.434 1 88.94 190 VAL A N 1
ATOM 1519 C CA . VAL A 1 190 ? -1.991 -17.781 7.578 1 88.94 190 VAL A CA 1
ATOM 1520 C C . VAL A 1 190 ? -2.307 -16.875 8.766 1 88.94 190 VAL A C 1
ATOM 1522 O O . VAL A 1 190 ? -3.275 -17.125 9.492 1 88.94 190 VAL A O 1
ATOM 1525 N N . ASN A 1 191 ? -1.506 -15.891 8.93 1 88.94 191 ASN A N 1
ATOM 1526 C CA . ASN A 1 191 ? -1.71 -14.992 10.055 1 88.94 191 ASN A CA 1
ATOM 1527 C C . ASN A 1 191 ? -2.959 -14.133 9.867 1 88.94 191 ASN A C 1
ATOM 1529 O O . ASN A 1 191 ? -3.709 -13.906 10.82 1 88.94 191 ASN A O 1
ATOM 1533 N N . HIS A 1 192 ? -3.141 -13.719 8.695 1 85.56 192 HIS A N 1
ATOM 1534 C CA . HIS A 1 192 ? -4.34 -12.938 8.398 1 85.56 192 HIS A CA 1
ATOM 1535 C C . HIS A 1 192 ? -5.598 -13.773 8.594 1 85.56 192 HIS A C 1
ATOM 1537 O O . HIS A 1 192 ? -6.602 -13.289 9.117 1 85.56 192 HIS A O 1
ATOM 1543 N N . ASP A 1 193 ? -5.527 -14.945 8.164 1 84.25 193 ASP A N 1
ATOM 1544 C CA . ASP A 1 193 ? -6.668 -15.852 8.289 1 84.25 193 ASP A CA 1
ATOM 1545 C C . ASP A 1 193 ? -7.047 -16.047 9.758 1 84.25 193 ASP A C 1
ATOM 1547 O O . ASP A 1 193 ? -8.227 -16.062 10.102 1 84.25 193 ASP A O 1
ATOM 1551 N N . ILE A 1 194 ? -6.066 -16.219 10.523 1 89.06 194 ILE A N 1
ATOM 1552 C CA . ILE A 1 194 ? -6.297 -16.422 11.953 1 89.06 194 ILE A CA 1
ATOM 1553 C C . ILE A 1 194 ? -6.953 -15.18 12.547 1 89.06 194 ILE A C 1
ATOM 1555 O O . ILE A 1 194 ? -7.992 -15.266 13.203 1 89.06 194 ILE A O 1
ATOM 1559 N N . ASP A 1 195 ? -6.379 -14.047 12.242 1 86 195 ASP A N 1
ATOM 1560 C CA . ASP A 1 195 ? -6.883 -12.781 12.781 1 86 195 ASP A CA 1
ATOM 1561 C C . ASP A 1 195 ? -8.32 -12.531 12.344 1 86 195 ASP A C 1
ATOM 1563 O O . ASP A 1 195 ? -9.172 -12.172 13.164 1 86 195 ASP A O 1
ATOM 1567 N N . ASP A 1 196 ? -8.555 -12.734 11.133 1 80.75 196 ASP A N 1
ATOM 1568 C CA . ASP A 1 196 ? -9.883 -12.477 10.578 1 80.75 196 ASP A CA 1
ATOM 1569 C C . ASP A 1 196 ? -10.906 -13.477 11.125 1 80.75 196 ASP A C 1
ATOM 1571 O O . ASP A 1 196 ? -12.055 -13.117 11.375 1 80.75 196 ASP A O 1
ATOM 1575 N N . SER A 1 197 ? -10.516 -14.68 11.25 1 84.5 197 SER A N 1
ATOM 1576 C CA . SER A 1 197 ? -11.414 -15.711 11.766 1 84.5 197 SER A CA 1
ATOM 1577 C C . SER A 1 197 ? -11.773 -15.461 13.227 1 84.5 197 SER A C 1
ATOM 1579 O O . SER A 1 197 ? -12.914 -15.703 13.641 1 84.5 197 SER A O 1
ATOM 1581 N N . ILE A 1 198 ? -10.828 -15.016 13.93 1 86.25 198 ILE A N 1
ATOM 1582 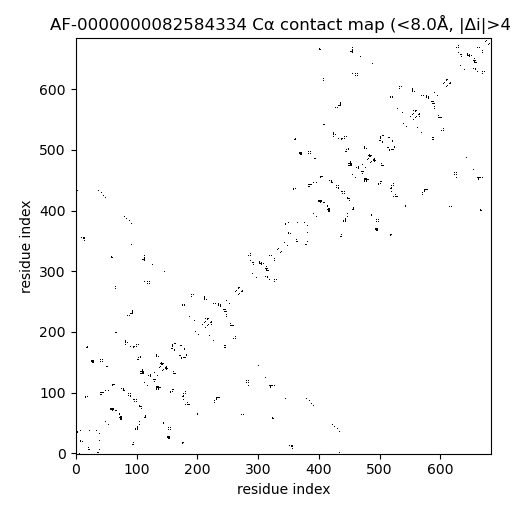C CA . ILE A 1 198 ? -11.078 -14.688 15.328 1 86.25 198 ILE A CA 1
ATOM 1583 C C . ILE A 1 198 ? -12.016 -13.484 15.422 1 86.25 198 ILE A C 1
ATOM 1585 O O . ILE A 1 198 ? -12.977 -13.492 16.188 1 86.25 198 ILE A O 1
ATOM 1589 N N . ARG A 1 199 ? -11.773 -12.562 14.648 1 79.44 199 ARG A N 1
ATOM 1590 C CA . ARG A 1 199 ? -12.602 -11.359 14.633 1 79.44 199 ARG A CA 1
ATOM 1591 C C . ARG A 1 199 ? -14.039 -11.688 14.227 1 79.44 199 ARG A C 1
ATOM 1593 O O . ARG A 1 199 ? -14.984 -11.086 14.727 1 79.44 199 ARG A O 1
ATOM 1600 N N . ALA A 1 200 ? -14.164 -12.641 13.312 1 77.94 200 ALA A N 1
ATOM 1601 C CA . ALA A 1 200 ? -15.477 -13.047 12.812 1 77.94 200 ALA A CA 1
ATOM 1602 C C . ALA A 1 200 ? -16.125 -14.055 13.758 1 77.94 200 ALA A C 1
ATOM 1604 O O . ALA A 1 200 ? -17.219 -14.555 13.484 1 77.94 200 ALA A O 1
ATOM 1605 N N . LYS A 1 201 ? -15.445 -14.414 14.805 1 84.19 201 LYS A N 1
ATOM 1606 C CA . LYS A 1 201 ? -15.922 -15.344 15.82 1 84.19 201 LYS A CA 1
ATOM 1607 C C . LYS A 1 201 ? -16.109 -16.734 15.234 1 84.19 201 LYS A C 1
ATOM 1609 O O . LYS A 1 201 ? -17.016 -17.469 15.648 1 84.19 201 LYS A O 1
ATOM 1614 N N . LEU A 1 202 ? -15.336 -17.031 14.305 1 83.25 202 LEU A N 1
ATOM 1615 C CA . LEU A 1 202 ? -15.344 -18.359 13.703 1 83.25 202 LEU A CA 1
ATOM 1616 C C . LEU A 1 202 ? -14.289 -19.266 14.344 1 83.25 202 LEU A C 1
ATOM 1618 O O . LEU A 1 202 ? -14.32 -20.484 14.172 1 83.25 202 LEU A O 1
ATOM 1622 N N . LEU A 1 203 ? -13.375 -18.578 14.984 1 88 203 LEU A N 1
ATOM 1623 C CA . LEU A 1 203 ? -12.25 -19.25 15.617 1 88 203 LEU A CA 1
ATOM 1624 C C . LEU A 1 203 ? -11.906 -18.594 16.953 1 88 203 LEU A C 1
ATOM 1626 O O . LEU A 1 203 ? -11.891 -17.359 17.062 1 88 203 LEU A O 1
ATOM 1630 N N . LYS A 1 204 ? -11.789 -19.406 17.938 1 90.19 204 LYS A N 1
ATOM 1631 C CA . LYS A 1 204 ? -11.25 -18.922 19.203 1 90.19 204 LYS A CA 1
ATOM 1632 C C . LYS A 1 204 ? -9.75 -19.172 19.297 1 90.19 204 LYS A C 1
ATOM 1634 O O . LYS A 1 204 ? -9.258 -20.203 18.828 1 90.19 204 LYS A O 1
ATOM 1639 N N . GLU A 1 205 ? -9.07 -18.281 19.844 1 89.94 205 GLU A N 1
ATOM 1640 C CA . GLU A 1 205 ? -7.625 -18.422 20 1 89.94 205 GLU A CA 1
ATOM 1641 C C . GLU A 1 205 ? -7.262 -19.734 20.688 1 89.94 205 GLU A C 1
ATOM 1643 O O . GLU A 1 205 ? -6.238 -20.344 20.375 1 89.94 205 GLU A O 1
ATOM 1648 N N . SER A 1 206 ? -8.117 -20.172 21.547 1 91.31 206 SER A N 1
ATOM 1649 C CA . SER A 1 206 ? -7.875 -21.391 22.328 1 91.31 206 SER A CA 1
ATOM 1650 C C . SER A 1 206 ? -8 -22.625 21.469 1 91.31 206 SER A C 1
ATOM 1652 O O . SER A 1 206 ? -7.555 -23.719 21.859 1 91.31 206 SER A O 1
ATOM 1654 N N . GLU A 1 207 ? -8.586 -22.484 20.328 1 93.19 207 GLU A N 1
ATOM 1655 C CA . GLU A 1 207 ? -8.805 -23.625 19.438 1 93.19 207 GLU A CA 1
ATOM 1656 C C . GLU A 1 207 ? -7.574 -23.906 18.578 1 93.19 207 GLU A C 1
ATOM 1658 O O . GLU A 1 207 ? -7.48 -24.953 17.938 1 93.19 207 GLU A O 1
ATOM 1663 N N . LEU A 1 208 ? -6.676 -22.938 18.562 1 94.44 208 LEU A N 1
ATOM 1664 C CA . LEU A 1 208 ? -5.453 -23.141 17.797 1 94.44 208 LEU A CA 1
ATOM 1665 C C . LEU A 1 208 ? -4.621 -24.266 18.406 1 94.44 208 LEU A C 1
ATOM 1667 O O . LEU A 1 208 ? -4.508 -24.391 19.625 1 94.44 208 LEU A O 1
ATOM 1671 N N . PRO A 1 209 ? -4.113 -25.125 17.562 1 95.56 209 PRO A N 1
ATOM 1672 C CA . PRO A 1 209 ? -3.316 -26.234 18.094 1 95.56 209 PRO A CA 1
ATOM 1673 C C . PRO A 1 209 ? -2.15 -25.766 18.953 1 95.56 209 PRO A C 1
ATOM 1675 O O . PRO A 1 209 ? -1.253 -25.078 18.469 1 95.56 209 PRO A O 1
ATOM 1678 N N . LYS A 1 210 ? -2.121 -26.219 20.125 1 94.75 210 LYS A N 1
ATOM 1679 C CA . LYS A 1 210 ? -1.168 -25.734 21.125 1 94.75 210 LYS A CA 1
ATOM 1680 C C . LYS A 1 210 ? 0.267 -26.047 20.719 1 94.75 210 LYS A C 1
ATOM 1682 O O . LYS A 1 210 ? 1.173 -25.25 20.938 1 94.75 210 LYS A O 1
ATOM 1687 N N . ASP A 1 211 ? 0.465 -27.172 20.188 1 94.88 211 ASP A N 1
ATOM 1688 C CA . ASP A 1 211 ? 1.804 -27.594 19.781 1 94.88 211 ASP A CA 1
ATOM 1689 C C . ASP A 1 211 ? 2.361 -26.672 18.703 1 94.88 211 ASP A C 1
ATOM 1691 O O . ASP A 1 211 ? 3.555 -26.359 18.703 1 94.88 211 ASP A O 1
ATOM 1695 N N . LEU A 1 212 ? 1.506 -26.188 17.828 1 95.69 212 LEU A N 1
ATOM 1696 C CA . LEU A 1 212 ? 1.934 -25.312 16.75 1 95.69 212 LEU A CA 1
ATOM 1697 C C . LEU A 1 212 ? 2.172 -23.891 17.266 1 95.69 212 LEU A C 1
ATOM 1699 O O . LEU A 1 212 ? 3.129 -23.234 16.859 1 95.69 212 LEU A O 1
ATOM 1703 N N . ILE A 1 213 ? 1.357 -23.516 18.172 1 94.25 213 ILE A N 1
ATOM 1704 C CA . ILE A 1 213 ? 1.435 -22.156 18.719 1 94.25 213 ILE A CA 1
ATOM 1705 C C . ILE A 1 213 ? 2.676 -22.016 19.594 1 94.25 213 ILE A C 1
ATOM 1707 O O . ILE A 1 213 ? 3.301 -20.969 19.641 1 94.25 213 ILE A O 1
ATOM 1711 N N . GLU A 1 214 ? 2.963 -23.062 20.203 1 95.06 214 GLU A N 1
ATOM 1712 C CA . GLU A 1 214 ? 4.168 -23.047 21.031 1 95.06 214 GLU A CA 1
ATOM 1713 C C . GLU A 1 214 ? 5.422 -22.891 20.172 1 95.06 214 GLU A C 1
ATOM 1715 O O . GLU A 1 214 ? 6.398 -22.281 20.594 1 95.06 214 GLU A O 1
ATOM 1720 N N . VAL A 1 215 ? 5.355 -23.438 19.031 1 96.25 215 VAL A N 1
ATOM 1721 C CA . VAL A 1 215 ? 6.488 -23.391 18.109 1 96.25 215 VAL A CA 1
ATOM 1722 C C . VAL A 1 215 ? 6.52 -22.047 17.391 1 96.25 215 VAL A C 1
ATOM 1724 O O . VAL A 1 215 ? 7.57 -21.406 17.312 1 96.25 215 VAL A O 1
ATOM 1727 N N . LEU A 1 216 ? 5.43 -21.578 16.891 1 96.25 216 LEU A N 1
ATOM 1728 C CA . LEU A 1 216 ? 5.363 -20.422 15.992 1 96.25 216 LEU A CA 1
ATOM 1729 C C . LEU A 1 216 ? 5.156 -19.141 16.781 1 96.25 216 LEU A C 1
ATOM 1731 O O . LEU A 1 216 ? 5.582 -18.062 16.344 1 96.25 216 LEU A O 1
ATOM 1735 N N . GLY A 1 217 ? 4.484 -19.234 17.875 1 94.38 217 GLY A N 1
ATOM 1736 C CA . GLY A 1 217 ? 4.18 -18.062 18.672 1 94.38 217 GLY A CA 1
ATOM 1737 C C . GLY A 1 217 ? 2.701 -17.922 18.969 1 94.38 217 GLY A C 1
ATOM 1738 O O . GLY A 1 217 ? 1.854 -18.266 18.156 1 94.38 217 GLY A O 1
ATOM 1739 N N . LYS A 1 218 ? 2.404 -17.266 20.094 1 90.44 218 LYS A N 1
ATOM 1740 C CA . LYS A 1 218 ? 1.041 -17.172 20.609 1 90.44 218 LYS A CA 1
ATOM 1741 C C . LYS A 1 218 ? 0.297 -16 19.969 1 90.44 218 LYS A C 1
ATOM 1743 O O . LYS A 1 218 ? -0.927 -16.031 19.828 1 90.44 218 LYS A O 1
ATOM 1748 N N . THR A 1 219 ? 1.093 -14.992 19.688 1 89.75 219 THR A N 1
ATOM 1749 C CA . THR A 1 219 ? 0.471 -13.797 19.109 1 89.75 219 THR A CA 1
ATOM 1750 C C . THR A 1 219 ? 0.833 -13.648 17.641 1 89.75 219 THR A C 1
ATOM 1752 O O . THR A 1 219 ? 1.787 -14.266 17.172 1 89.75 219 THR A O 1
ATOM 1755 N N . HIS A 1 220 ? 0.032 -12.852 16.953 1 89.62 220 HIS A N 1
ATOM 1756 C CA . HIS A 1 220 ? 0.292 -12.555 15.547 1 89.62 220 HIS A CA 1
ATOM 1757 C C . HIS A 1 220 ? 1.722 -12.062 15.336 1 89.62 220 HIS A C 1
ATOM 1759 O O . HIS A 1 220 ? 2.443 -12.586 14.484 1 89.62 220 HIS A O 1
ATOM 1765 N N . GLY A 1 221 ? 2.127 -11.102 16.109 1 89.88 221 GLY A N 1
ATOM 1766 C CA . GLY A 1 221 ? 3.453 -10.516 16 1 89.88 221 GLY A CA 1
ATOM 1767 C C . GLY A 1 221 ? 4.57 -11.516 16.234 1 89.88 221 GLY A C 1
ATOM 1768 O O . GLY A 1 221 ? 5.551 -11.547 15.484 1 89.88 221 GLY A O 1
ATOM 1769 N N . LYS A 1 222 ? 4.41 -12.344 17.203 1 93.19 222 LYS A N 1
ATOM 1770 C CA . LYS A 1 222 ? 5.43 -13.336 17.531 1 93.19 222 LYS A CA 1
ATOM 1771 C C . LYS A 1 222 ? 5.527 -14.406 16.453 1 93.19 222 LYS A C 1
ATOM 1773 O O . LYS A 1 222 ? 6.625 -14.867 16.125 1 93.19 222 LYS A O 1
ATOM 1778 N N . ARG A 1 223 ? 4.387 -14.797 15.961 1 95.12 223 ARG A N 1
ATOM 1779 C CA . ARG A 1 223 ? 4.363 -15.797 14.898 1 95.12 223 ARG A CA 1
ATOM 1780 C C . ARG A 1 223 ? 5.094 -15.297 13.656 1 95.12 223 ARG A C 1
ATOM 1782 O O . ARG A 1 223 ? 5.906 -16.016 13.07 1 95.12 223 ARG A O 1
ATOM 1789 N N . VAL A 1 224 ? 4.816 -14.086 13.258 1 95.25 224 VAL A N 1
ATOM 1790 C CA . VAL A 1 224 ? 5.473 -13.492 12.094 1 95.25 224 VAL A CA 1
ATOM 1791 C C . VAL A 1 224 ? 6.969 -13.367 12.352 1 95.25 224 VAL A C 1
ATOM 1793 O O . VAL A 1 224 ? 7.785 -13.672 11.477 1 95.25 224 VAL A O 1
ATOM 1796 N N . ASP A 1 225 ? 7.305 -12.953 13.555 1 95.5 225 ASP A N 1
ATOM 1797 C CA . ASP A 1 225 ? 8.703 -12.781 13.922 1 95.5 225 ASP A CA 1
ATOM 1798 C C . ASP A 1 225 ? 9.461 -14.102 13.82 1 95.5 225 ASP A C 1
ATOM 1800 O O . ASP A 1 225 ? 10.562 -14.148 13.258 1 95.5 225 ASP A O 1
ATOM 1804 N N . THR A 1 226 ? 8.836 -15.133 14.336 1 97.38 226 THR A N 1
ATOM 1805 C CA . THR A 1 226 ? 9.445 -16.453 14.297 1 97.38 226 THR A CA 1
ATOM 1806 C C . THR A 1 226 ? 9.656 -16.922 12.859 1 97.38 226 THR A C 1
ATOM 1808 O O . THR A 1 226 ? 10.742 -17.375 12.5 1 97.38 226 THR A O 1
ATOM 1811 N N . LEU A 1 227 ? 8.695 -16.781 12.07 1 97.88 227 LEU A N 1
ATOM 1812 C CA . LEU A 1 227 ? 8.742 -17.25 10.695 1 97.88 227 LEU A CA 1
ATOM 1813 C C . LEU A 1 227 ? 9.734 -16.438 9.867 1 97.88 227 LEU A C 1
ATOM 1815 O O . LEU A 1 227 ? 10.5 -17 9.086 1 97.88 227 LEU A O 1
ATOM 1819 N N . VAL A 1 228 ? 9.758 -15.133 10.055 1 97.69 228 VAL A N 1
ATOM 1820 C CA . VAL A 1 228 ? 10.641 -14.242 9.32 1 97.69 228 VAL A CA 1
ATOM 1821 C C . VAL A 1 228 ? 12.094 -14.523 9.695 1 97.69 228 VAL A C 1
ATOM 1823 O O . VAL A 1 228 ? 12.953 -14.695 8.828 1 97.69 228 VAL A O 1
ATOM 1826 N N . LYS A 1 229 ? 12.375 -14.641 11.008 1 97.44 229 LYS A N 1
ATOM 1827 C CA . LYS A 1 229 ? 13.727 -14.93 11.492 1 97.44 229 LYS A CA 1
ATOM 1828 C C . LYS A 1 229 ? 14.219 -16.281 10.969 1 97.44 229 LYS A C 1
ATOM 1830 O O . LYS A 1 229 ? 15.344 -16.375 10.477 1 97.44 229 LYS A O 1
ATOM 1835 N N . ASP A 1 230 ? 13.336 -17.219 11.055 1 98.25 230 ASP A N 1
ATOM 1836 C CA . ASP A 1 230 ? 13.703 -18.547 10.594 1 98.25 230 ASP A CA 1
ATOM 1837 C C . ASP A 1 230 ? 14 -18.547 9.102 1 98.25 230 ASP A C 1
ATOM 1839 O O . ASP A 1 230 ? 14.945 -19.203 8.648 1 98.25 230 ASP A O 1
ATOM 1843 N N . CYS A 1 231 ? 13.172 -17.891 8.305 1 98.19 231 CYS A N 1
ATOM 1844 C CA . CYS A 1 231 ? 13.359 -17.828 6.859 1 98.19 231 CYS A CA 1
ATOM 1845 C C . CYS A 1 231 ? 14.695 -17.188 6.512 1 98.19 231 CYS A C 1
ATOM 1847 O O . CYS A 1 231 ? 15.43 -17.703 5.664 1 98.19 231 CYS A O 1
ATOM 1849 N N . ILE A 1 232 ? 15.047 -16.109 7.199 1 98.38 232 ILE A N 1
ATOM 1850 C CA . ILE A 1 232 ? 16.281 -15.375 6.945 1 98.38 232 ILE A CA 1
ATOM 1851 C C . ILE A 1 232 ? 17.484 -16.25 7.285 1 98.38 232 ILE A C 1
ATOM 1853 O O . ILE A 1 232 ? 18.359 -16.469 6.445 1 98.38 232 ILE A O 1
ATOM 1857 N N . TYR A 1 233 ? 17.484 -16.797 8.477 1 97.75 233 TYR A N 1
ATOM 1858 C CA . TYR A 1 233 ? 18.672 -17.531 8.945 1 97.75 233 TYR A CA 1
ATOM 1859 C C . TYR A 1 233 ? 18.812 -18.844 8.203 1 97.75 233 TYR A C 1
ATOM 1861 O O . TYR A 1 233 ? 19.938 -19.266 7.875 1 97.75 233 TYR A O 1
ATOM 1869 N N . SER A 1 234 ? 17.688 -19.531 7.957 1 98.06 234 SER A N 1
ATOM 1870 C CA . SER A 1 234 ? 17.75 -20.766 7.184 1 98.06 234 SER A CA 1
ATOM 1871 C C . SER A 1 234 ? 18.25 -20.516 5.77 1 98.06 234 SER A C 1
ATOM 1873 O O . SER A 1 234 ? 19.062 -21.281 5.238 1 98.06 234 SER A O 1
ATOM 1875 N N . SER A 1 235 ? 17.844 -19.453 5.148 1 98.19 235 SER A N 1
ATOM 1876 C CA . SER A 1 235 ? 18.25 -19.109 3.791 1 98.19 235 SER A CA 1
ATOM 1877 C C . SER A 1 235 ? 19.719 -18.703 3.738 1 98.19 235 SER A C 1
ATOM 1879 O O . SER A 1 235 ? 20.453 -19.109 2.834 1 98.19 235 SER A O 1
ATOM 1881 N N . ILE A 1 236 ? 20.141 -17.875 4.715 1 97.38 236 ILE A N 1
ATOM 1882 C CA . ILE A 1 236 ? 21.531 -17.469 4.785 1 97.38 236 ILE A CA 1
ATOM 1883 C C . ILE A 1 236 ? 22.422 -18.703 4.938 1 97.38 236 ILE A C 1
ATOM 1885 O O . ILE A 1 236 ? 23.453 -18.812 4.262 1 97.38 236 ILE A O 1
ATOM 1889 N N . ASN A 1 237 ? 22.031 -19.594 5.848 1 97.12 237 ASN A N 1
ATOM 1890 C CA . ASN A 1 237 ? 22.781 -20.828 6.047 1 97.12 237 ASN A CA 1
ATOM 1891 C C . ASN A 1 237 ? 22.859 -21.641 4.762 1 97.12 237 ASN A C 1
ATOM 1893 O O . ASN A 1 237 ? 23.922 -22.172 4.418 1 97.12 237 ASN A O 1
ATOM 1897 N N . ASN A 1 238 ? 21.75 -21.766 4.039 1 96.94 238 ASN A N 1
ATOM 1898 C CA . ASN A 1 238 ? 21.719 -22.469 2.762 1 96.94 238 ASN A CA 1
ATOM 1899 C C . ASN A 1 238 ? 22.672 -21.844 1.75 1 96.94 238 ASN A C 1
ATOM 1901 O O . ASN A 1 238 ? 23.5 -22.547 1.155 1 96.94 238 ASN A O 1
ATOM 1905 N N . ILE A 1 239 ? 22.609 -20.594 1.606 1 96.88 239 ILE A N 1
ATOM 1906 C CA . ILE A 1 239 ? 23.422 -19.891 0.621 1 96.88 239 ILE A CA 1
ATOM 1907 C C . ILE A 1 239 ? 24.891 -20.016 0.965 1 96.88 239 ILE A C 1
ATOM 1909 O O . ILE A 1 239 ? 25.719 -20.266 0.084 1 96.88 239 ILE A O 1
ATOM 1913 N N . ASN A 1 240 ? 25.203 -19.906 2.26 1 96.31 240 ASN A N 1
ATOM 1914 C CA . ASN A 1 240 ? 26.594 -20.062 2.713 1 96.31 240 ASN A CA 1
ATOM 1915 C C . ASN A 1 240 ? 27.109 -21.469 2.439 1 96.31 240 ASN A C 1
ATOM 1917 O O . ASN A 1 240 ? 28.328 -21.672 2.311 1 96.31 240 ASN A O 1
ATOM 1921 N N . ASN A 1 241 ? 26.234 -22.422 2.338 1 97.44 241 ASN A N 1
ATOM 1922 C CA . ASN A 1 241 ? 26.609 -23.812 2.084 1 97.44 241 ASN A CA 1
ATOM 1923 C C . ASN A 1 241 ? 26.453 -24.172 0.608 1 97.44 241 ASN A C 1
ATOM 1925 O O . ASN A 1 241 ? 26.438 -25.344 0.251 1 97.44 241 ASN A O 1
ATOM 1929 N N . GLY A 1 242 ? 26.172 -23.203 -0.205 1 96.56 242 GLY A N 1
ATOM 1930 C CA . GLY A 1 242 ? 26.172 -23.406 -1.646 1 96.56 242 GLY A CA 1
ATOM 1931 C C . GLY A 1 242 ? 24.797 -23.766 -2.189 1 96.56 242 GLY A C 1
ATOM 1932 O O . GLY A 1 242 ? 24.656 -24.031 -3.387 1 96.56 242 GLY A O 1
ATOM 1933 N N . ILE A 1 243 ? 23.859 -23.859 -1.314 1 96.56 243 ILE A N 1
ATOM 1934 C CA . ILE A 1 243 ? 22.484 -24.109 -1.732 1 96.56 243 ILE A CA 1
ATOM 1935 C C . ILE A 1 243 ? 21.75 -22.797 -1.955 1 96.56 243 ILE A C 1
ATOM 1937 O O . ILE A 1 243 ? 21.344 -22.125 -0.996 1 96.56 243 ILE A O 1
ATOM 1941 N N . ILE A 1 244 ? 21.5 -22.406 -3.205 1 97.06 244 ILE A N 1
ATOM 1942 C CA . ILE A 1 244 ? 20.922 -21.109 -3.541 1 97.06 244 ILE A CA 1
ATOM 1943 C C . ILE A 1 244 ? 19.406 -21.203 -3.574 1 97.06 244 ILE A C 1
ATOM 1945 O O . ILE A 1 244 ? 18.797 -21.234 -4.648 1 97.06 244 ILE A O 1
ATOM 1949 N N . GLU A 1 245 ? 18.859 -21.203 -2.422 1 96.31 245 GLU A N 1
ATOM 1950 C CA . GLU A 1 245 ? 17.406 -21.328 -2.279 1 96.31 245 GLU A CA 1
ATOM 1951 C C . GLU A 1 245 ? 16.922 -20.672 -0.985 1 96.31 245 GLU A C 1
ATOM 1953 O O . GLU A 1 245 ? 17.641 -20.672 0.019 1 96.31 245 GLU A O 1
ATOM 1958 N N . ILE A 1 246 ? 15.734 -20.078 -1.054 1 97.62 246 ILE A N 1
ATOM 1959 C CA . ILE A 1 246 ? 15.055 -19.594 0.14 1 97.62 246 ILE A CA 1
ATOM 1960 C C . ILE A 1 246 ? 14.297 -20.734 0.81 1 97.62 246 ILE A C 1
ATOM 1962 O O . ILE A 1 246 ? 13.68 -21.562 0.132 1 97.62 246 ILE A O 1
ATOM 1966 N N . ALA A 1 247 ? 14.367 -20.797 2.121 1 96.44 247 ALA A N 1
ATOM 1967 C CA . ALA A 1 247 ? 13.711 -21.922 2.799 1 96.44 247 ALA A CA 1
ATOM 1968 C C . ALA A 1 247 ? 13.398 -21.578 4.254 1 96.44 247 ALA A C 1
ATOM 1970 O O . ALA A 1 247 ? 13.984 -20.641 4.812 1 96.44 247 ALA A O 1
ATOM 1971 N N . LEU A 1 248 ? 12.469 -22.25 4.746 1 97.19 248 LEU A N 1
ATOM 1972 C CA . LEU A 1 248 ? 12.281 -22.375 6.188 1 97.19 248 LEU A CA 1
ATOM 1973 C C . LEU A 1 248 ? 12.977 -23.625 6.723 1 97.19 248 LEU A C 1
ATOM 1975 O O . LEU A 1 248 ? 13.203 -24.578 5.977 1 97.19 248 LEU A O 1
ATOM 1979 N N . SER A 1 249 ? 13.359 -23.547 8.016 1 97.62 249 SER A N 1
ATOM 1980 C CA . SER A 1 249 ? 13.836 -24.781 8.625 1 97.62 249 SER A CA 1
ATOM 1981 C C . SER A 1 249 ? 12.75 -25.844 8.625 1 97.62 249 SER A C 1
ATOM 1983 O O . SER A 1 249 ? 11.562 -25.531 8.555 1 97.62 249 SER A O 1
ATOM 1985 N N . GLU A 1 250 ? 13.172 -27.062 8.664 1 96.5 250 GLU A N 1
ATOM 1986 C CA . GLU A 1 250 ? 12.227 -28.172 8.609 1 96.5 250 GLU A CA 1
ATOM 1987 C C . GLU A 1 250 ? 11.188 -28.078 9.719 1 96.5 250 GLU A C 1
ATOM 1989 O O . GLU A 1 250 ? 9.984 -28.234 9.469 1 96.5 250 GLU A O 1
ATOM 1994 N N . HIS A 1 251 ? 11.641 -27.781 10.891 1 96.69 251 HIS A N 1
ATOM 1995 C CA . HIS A 1 251 ? 10.781 -27.719 12.07 1 96.69 251 HIS A CA 1
ATOM 1996 C C . HIS A 1 251 ? 9.742 -26.609 11.938 1 96.69 251 HIS A C 1
ATOM 1998 O O . HIS A 1 251 ? 8.547 -26.844 12.141 1 96.69 251 HIS A O 1
ATOM 2004 N N . ILE A 1 252 ? 10.141 -25.438 11.555 1 97.5 252 ILE A N 1
ATOM 2005 C CA . ILE A 1 252 ? 9.258 -24.297 11.438 1 97.5 252 ILE A CA 1
ATOM 2006 C C . ILE A 1 252 ? 8.375 -24.438 10.195 1 97.5 252 ILE A C 1
ATOM 2008 O O . ILE A 1 252 ? 7.188 -24.109 10.227 1 97.5 252 ILE A O 1
ATOM 2012 N N . GLY A 1 253 ? 8.969 -24.938 9.133 1 96.56 253 GLY A N 1
ATOM 2013 C CA . GLY A 1 253 ? 8.203 -25.188 7.914 1 96.56 253 GLY A CA 1
ATOM 2014 C C . GLY A 1 253 ? 7.066 -26.156 8.109 1 96.56 253 GLY A C 1
ATOM 2015 O O . GLY A 1 253 ? 5.949 -25.922 7.641 1 96.56 253 GLY A O 1
ATOM 2016 N N . LYS A 1 254 ? 7.332 -27.219 8.789 1 96.38 254 LYS A N 1
ATOM 2017 C CA . LYS A 1 254 ? 6.305 -28.219 9.07 1 96.38 254 LYS A CA 1
ATOM 2018 C C . LYS A 1 254 ? 5.191 -27.641 9.938 1 96.38 254 LYS A C 1
ATOM 2020 O O . LYS A 1 254 ? 4.012 -27.922 9.719 1 96.38 254 LYS A O 1
ATOM 2025 N N . ALA A 1 255 ? 5.605 -26.844 10.859 1 97.06 255 ALA A N 1
ATOM 2026 C CA . ALA A 1 255 ? 4.617 -26.219 11.734 1 97.06 255 ALA A CA 1
ATOM 2027 C C . ALA A 1 255 ? 3.705 -25.281 10.938 1 97.06 255 ALA A C 1
ATOM 2029 O O . ALA A 1 255 ? 2.494 -25.25 11.172 1 97.06 255 ALA A O 1
ATOM 2030 N N . LEU A 1 256 ? 4.285 -24.547 10.031 1 95.94 256 LEU A N 1
ATOM 2031 C CA . LEU A 1 256 ? 3.504 -23.625 9.203 1 95.94 256 LEU A CA 1
ATOM 2032 C C . LEU A 1 256 ? 2.514 -24.406 8.336 1 95.94 256 LEU A C 1
ATOM 2034 O O . LEU A 1 256 ? 1.348 -24.016 8.227 1 95.94 256 LEU A O 1
ATOM 2038 N N . ILE A 1 257 ? 2.973 -25.469 7.766 1 94.62 257 ILE A N 1
ATOM 2039 C CA . ILE A 1 257 ? 2.137 -26.281 6.887 1 94.62 257 ILE A CA 1
ATOM 2040 C C . ILE A 1 257 ? 0.974 -26.875 7.684 1 94.62 257 ILE A C 1
ATOM 2042 O O . ILE A 1 257 ? -0.176 -26.828 7.238 1 94.62 257 ILE A O 1
ATOM 2046 N N . LYS A 1 258 ? 1.265 -27.344 8.844 1 95.81 258 LYS A N 1
ATOM 2047 C CA . LYS A 1 258 ? 0.235 -27.938 9.688 1 95.81 258 LYS A CA 1
ATOM 2048 C C . LYS A 1 258 ? -0.784 -26.891 10.133 1 95.81 258 LYS A C 1
ATOM 2050 O O . LYS A 1 258 ? -1.979 -27.172 10.219 1 95.81 258 LYS A O 1
ATOM 2055 N N . LEU A 1 259 ? -0.274 -25.719 10.461 1 95.12 259 LEU A N 1
ATOM 2056 C CA . LEU A 1 259 ? -1.174 -24.641 10.852 1 95.12 259 LEU A CA 1
ATOM 2057 C C . LEU A 1 259 ? -2.107 -24.266 9.711 1 95.12 259 LEU A C 1
ATOM 2059 O O . LEU A 1 259 ? -3.299 -24.031 9.922 1 95.12 259 LEU A O 1
ATOM 2063 N N . ARG A 1 260 ? -1.601 -24.219 8.555 1 92.5 260 ARG A N 1
ATOM 2064 C CA . ARG A 1 260 ? -2.398 -23.906 7.371 1 92.5 260 ARG A CA 1
ATOM 2065 C C . ARG A 1 260 ? -3.465 -24.984 7.141 1 92.5 260 ARG A C 1
ATOM 2067 O O . ARG A 1 260 ? -4.605 -24.656 6.793 1 92.5 260 ARG A O 1
ATOM 2074 N N . GLU A 1 261 ? -3.047 -26.156 7.285 1 92.38 261 GLU A N 1
ATOM 2075 C CA . GLU A 1 261 ? -3.986 -27.266 7.125 1 92.38 261 GLU A CA 1
ATOM 2076 C C . GLU A 1 261 ? -5.117 -27.172 8.141 1 92.38 261 GLU A C 1
ATOM 2078 O O . GLU A 1 261 ? -6.281 -27.406 7.809 1 92.38 261 GLU A O 1
ATOM 2083 N N . PHE A 1 262 ? -4.75 -26.859 9.312 1 93.62 262 PHE A N 1
ATOM 2084 C CA . PHE A 1 262 ? -5.75 -26.688 10.367 1 93.62 262 PHE A CA 1
ATOM 2085 C C . PHE A 1 262 ? -6.742 -25.594 10 1 93.62 262 PHE A C 1
ATOM 2087 O O . PHE A 1 262 ? -7.957 -25.781 10.109 1 93.62 262 PHE A O 1
ATOM 2094 N N . MET A 1 263 ? -6.188 -24.453 9.578 1 89.88 263 MET A N 1
ATOM 2095 C CA . MET A 1 263 ? -7.043 -23.328 9.227 1 89.88 263 MET A CA 1
ATOM 2096 C C . MET A 1 263 ? -7.961 -23.688 8.062 1 89.88 263 MET A C 1
ATOM 2098 O O . MET A 1 263 ? -9.125 -23.281 8.039 1 89.88 263 MET A O 1
ATOM 2102 N N . PHE A 1 264 ? -7.422 -24.391 7.152 1 85.31 264 PHE A N 1
ATOM 2103 C CA . PHE A 1 264 ? -8.211 -24.812 5.992 1 85.31 264 PHE A CA 1
ATOM 2104 C C . PHE A 1 264 ? -9.383 -25.672 6.418 1 85.31 264 PHE A C 1
ATOM 2106 O O . PHE A 1 264 ? -10.516 -25.453 5.996 1 85.31 264 PHE A O 1
ATOM 2113 N N . GLU A 1 265 ? -9.172 -26.562 7.219 1 86.81 265 GLU A N 1
ATOM 2114 C CA . GLU A 1 265 ? -10.195 -27.5 7.664 1 86.81 265 GLU A CA 1
ATOM 2115 C C . GLU A 1 265 ? -11.242 -26.812 8.531 1 86.81 265 GLU A C 1
ATOM 2117 O O . GLU A 1 265 ? -12.438 -27.062 8.391 1 86.81 265 GLU A O 1
ATOM 2122 N N . LYS A 1 266 ? -10.789 -25.984 9.359 1 84.44 266 LYS A N 1
ATOM 2123 C CA . LYS A 1 266 ? -11.672 -25.359 10.336 1 84.44 266 LYS A CA 1
ATOM 2124 C C . LYS A 1 266 ? -12.484 -24.234 9.711 1 84.44 266 LYS A C 1
ATOM 2126 O O . LYS A 1 266 ? -13.664 -24.062 10.031 1 84.44 266 LYS A O 1
ATOM 2131 N N . ILE A 1 267 ? -11.852 -23.438 8.898 1 80.06 267 ILE A N 1
ATOM 2132 C CA . ILE A 1 267 ? -12.484 -22.203 8.453 1 80.06 267 ILE A CA 1
ATOM 2133 C C . ILE A 1 267 ? -13.023 -22.391 7.031 1 80.06 267 ILE A C 1
ATOM 2135 O O . ILE A 1 267 ? -14.148 -21.984 6.734 1 80.06 267 ILE A O 1
ATOM 2139 N N . TYR A 1 268 ? -12.297 -22.953 6.164 1 72.69 268 TYR A N 1
ATOM 2140 C CA . TYR A 1 268 ? -12.68 -23 4.758 1 72.69 268 TYR A CA 1
ATOM 2141 C C . TYR A 1 268 ? -13.695 -24.109 4.512 1 72.69 268 TYR A C 1
ATOM 2143 O O . TYR A 1 268 ? -14.609 -23.953 3.701 1 72.69 268 TYR A O 1
ATOM 2151 N N . LYS A 1 269 ? -13.531 -25.141 5.219 1 74.19 269 LYS A N 1
ATOM 2152 C CA . LYS A 1 269 ? -14.469 -26.25 5.031 1 74.19 269 LYS A CA 1
ATOM 2153 C C . LYS A 1 269 ? -15.625 -26.156 6.023 1 74.19 269 LYS A C 1
ATOM 2155 O O . LYS A 1 269 ? -16.562 -26.953 5.961 1 74.19 269 LYS A O 1
ATOM 2160 N N . GLY A 1 270 ? -15.531 -25.141 6.832 1 71.12 270 GLY A N 1
ATOM 2161 C CA . GLY A 1 270 ? -16.578 -24.984 7.836 1 71.12 270 GLY A CA 1
ATOM 2162 C C . GLY A 1 270 ? -17.922 -24.594 7.254 1 71.12 270 GLY A C 1
ATOM 2163 O O . GLY A 1 270 ? -17.984 -24 6.172 1 71.12 270 GLY A O 1
ATOM 2164 N N . SER A 1 271 ? -18.938 -24.922 7.941 1 66.25 271 SER A N 1
ATOM 2165 C CA . SER A 1 271 ? -20.312 -24.812 7.477 1 66.25 271 SER A CA 1
ATOM 2166 C C . SER A 1 271 ? -20.766 -23.359 7.422 1 66.25 271 SER A C 1
ATOM 2168 O O . SER A 1 271 ? -21.516 -22.969 6.52 1 66.25 271 SER A O 1
ATOM 2170 N N . VAL A 1 272 ? -20.344 -22.609 8.297 1 65.44 272 VAL A N 1
ATOM 2171 C CA . VAL A 1 272 ? -20.859 -21.266 8.43 1 65.44 272 VAL A CA 1
ATOM 2172 C C . VAL A 1 272 ? -20.578 -20.469 7.156 1 65.44 272 VAL A C 1
ATOM 2174 O O . VAL A 1 272 ? -21.438 -19.734 6.664 1 65.44 272 VAL A O 1
ATOM 2177 N N . LEU A 1 273 ? -19.453 -20.75 6.562 1 73.06 273 LEU A N 1
ATOM 2178 C CA . LEU A 1 273 ? -19.062 -19.938 5.418 1 73.06 273 LEU A CA 1
ATOM 2179 C C . LEU A 1 273 ? -19.453 -20.609 4.109 1 73.06 273 LEU A C 1
ATOM 2181 O O . LEU A 1 273 ? -19.391 -19.984 3.043 1 73.06 273 LEU A O 1
ATOM 2185 N N . LYS A 1 274 ? -20 -21.766 4.316 1 78 274 LYS A N 1
ATOM 2186 C CA . LYS A 1 274 ? -20.312 -22.531 3.123 1 78 274 LYS A CA 1
ATOM 2187 C C . LYS A 1 274 ? -21.469 -21.906 2.35 1 78 274 LYS A C 1
ATOM 2189 O O . LYS A 1 274 ? -21.422 -21.812 1.12 1 78 274 LYS A O 1
ATOM 2194 N N . THR A 1 275 ? -22.453 -21.484 3.068 1 78.12 275 THR A N 1
ATOM 2195 C CA . THR A 1 275 ? -23.609 -20.906 2.424 1 78.12 275 THR A CA 1
ATOM 2196 C C . THR A 1 275 ? -23.234 -19.625 1.671 1 78.12 275 THR A C 1
ATOM 2198 O O . THR A 1 275 ? -23.641 -19.438 0.526 1 78.12 275 THR A O 1
ATOM 2201 N N . GLU A 1 276 ? -22.469 -18.828 2.322 1 77.56 276 GLU A N 1
ATOM 2202 C CA . GLU A 1 276 ? -22.047 -17.578 1.695 1 77.56 276 GLU A CA 1
ATOM 2203 C C . GLU A 1 276 ? -21.141 -17.844 0.497 1 77.56 276 GLU A C 1
ATOM 2205 O O . GLU A 1 276 ? -21.219 -17.125 -0.508 1 77.56 276 GLU A O 1
ATOM 2210 N N . ARG A 1 277 ? -20.359 -18.844 0.631 1 82.25 277 ARG A N 1
ATOM 2211 C CA . ARG A 1 277 ? -19.484 -19.234 -0.469 1 82.25 277 ARG A CA 1
ATOM 2212 C C . ARG A 1 277 ? -20.281 -19.703 -1.674 1 82.25 277 ARG A C 1
ATOM 2214 O O . ARG A 1 277 ? -19.984 -19.328 -2.811 1 82.25 277 ARG A O 1
ATOM 2221 N N . ASP A 1 278 ? -21.25 -20.438 -1.403 1 86.5 278 ASP A N 1
ATOM 2222 C CA . ASP A 1 278 ? -22.078 -20.969 -2.477 1 86.5 278 ASP A CA 1
ATOM 2223 C C . ASP A 1 278 ? -22.859 -19.859 -3.18 1 86.5 278 ASP A C 1
ATOM 2225 O O . ASP A 1 278 ? -23.047 -19.906 -4.398 1 86.5 278 ASP A O 1
ATOM 2229 N N . LYS A 1 279 ? -23.25 -18.953 -2.412 1 86.12 279 LYS A N 1
ATOM 2230 C CA . LYS A 1 279 ? -23.953 -17.812 -2.99 1 86.12 279 LYS A CA 1
ATOM 2231 C C . LYS A 1 279 ? -23.047 -17.016 -3.916 1 86.12 279 LYS A C 1
ATOM 2233 O O . LYS A 1 279 ? -23.453 -16.609 -5.004 1 86.12 279 LYS A O 1
ATOM 2238 N N . ALA A 1 280 ? -21.828 -16.844 -3.428 1 85.56 280 ALA A N 1
ATOM 2239 C CA . ALA A 1 280 ? -20.844 -16.094 -4.223 1 85.56 280 ALA A CA 1
ATOM 2240 C C . ALA A 1 280 ? -20.547 -16.812 -5.535 1 85.56 280 ALA A C 1
ATOM 2242 O O . ALA A 1 280 ? -20.5 -16.188 -6.598 1 85.56 280 ALA A O 1
ATOM 2243 N N . LYS A 1 281 ? -20.406 -18.094 -5.449 1 90.88 281 LYS A N 1
ATOM 2244 C CA . LYS A 1 281 ? -20.141 -18.906 -6.641 1 90.88 281 LYS A CA 1
ATOM 2245 C C . LYS A 1 281 ? -21.312 -18.828 -7.621 1 90.88 281 LYS A C 1
ATOM 2247 O O . LYS A 1 281 ? -21.109 -18.719 -8.828 1 90.88 281 LYS A O 1
ATOM 2252 N N . PHE A 1 282 ? -22.453 -18.844 -7.023 1 92.12 282 PHE A N 1
ATOM 2253 C CA . PHE A 1 282 ? -23.656 -18.781 -7.84 1 92.12 282 PHE A CA 1
ATOM 2254 C C . PHE A 1 282 ? -23.734 -17.453 -8.594 1 92.12 282 PHE A C 1
ATOM 2256 O O . PHE A 1 282 ? -23.984 -17.438 -9.805 1 92.12 282 PHE A O 1
ATOM 2263 N N . VAL A 1 283 ? -23.469 -16.391 -7.934 1 90.56 283 VAL A N 1
ATOM 2264 C CA . VAL A 1 283 ? -23.531 -15.062 -8.523 1 90.56 283 VAL A CA 1
ATOM 2265 C C . VAL A 1 283 ? -22.531 -14.969 -9.68 1 90.56 283 VAL A C 1
ATOM 2267 O O . VAL A 1 283 ? -22.891 -14.539 -10.781 1 90.56 283 VAL A O 1
ATOM 2270 N N . LEU A 1 284 ? -21.344 -15.391 -9.438 1 92.69 284 LEU A N 1
ATOM 2271 C CA . LEU A 1 284 ? -20.297 -15.281 -10.445 1 92.69 284 LEU A CA 1
ATOM 2272 C C . LEU A 1 284 ? -20.609 -16.156 -11.656 1 92.69 284 LEU A C 1
ATOM 2274 O O . LEU A 1 284 ? -20.422 -15.734 -12.797 1 92.69 284 LEU A O 1
ATOM 2278 N N . GLU A 1 285 ? -21.078 -17.328 -11.391 1 94.69 285 GLU A N 1
ATOM 2279 C CA . GLU A 1 285 ? -21.422 -18.25 -12.461 1 94.69 285 GLU A CA 1
ATOM 2280 C C . GLU A 1 285 ? -22.531 -17.688 -13.344 1 94.69 285 GLU A C 1
ATOM 2282 O O . GLU A 1 285 ? -22.469 -17.812 -14.57 1 94.69 285 GLU A O 1
ATOM 2287 N N . GLN A 1 286 ? -23.484 -17.094 -12.703 1 94.75 286 GLN A N 1
ATOM 2288 C CA . GLN A 1 286 ? -24.609 -16.531 -13.453 1 94.75 286 GLN A CA 1
ATOM 2289 C C . GLN A 1 286 ? -24.156 -15.344 -14.305 1 94.75 286 GLN A C 1
ATOM 2291 O O . GLN A 1 286 ? -24.578 -15.203 -15.453 1 94.75 286 GLN A O 1
ATOM 2296 N N . VAL A 1 287 ? -23.328 -14.57 -13.75 1 94.62 287 VAL A N 1
ATOM 2297 C CA . VAL A 1 287 ? -22.812 -13.422 -14.492 1 94.62 287 VAL A CA 1
ATOM 2298 C C . VAL A 1 287 ? -21.969 -13.906 -15.664 1 94.62 287 VAL A C 1
ATOM 2300 O O . VAL A 1 287 ? -22.078 -13.375 -16.781 1 94.62 287 VAL A O 1
ATOM 2303 N N . PHE A 1 288 ? -21.172 -14.898 -15.414 1 95.19 288 PHE A N 1
ATOM 2304 C CA . PHE A 1 288 ? -20.344 -15.492 -16.453 1 95.19 288 PHE A CA 1
ATOM 2305 C C . PHE A 1 288 ? -21.203 -16.031 -17.594 1 95.19 288 PHE A C 1
ATOM 2307 O O . PHE A 1 288 ? -20.953 -15.734 -18.766 1 95.19 288 PHE A O 1
ATOM 2314 N N . ASN A 1 289 ? -22.203 -16.734 -17.234 1 95.44 289 ASN A N 1
ATOM 2315 C CA . ASN A 1 289 ? -23.094 -17.344 -18.219 1 95.44 289 ASN A CA 1
ATOM 2316 C C . ASN A 1 289 ? -23.828 -16.281 -19.031 1 95.44 289 ASN A C 1
ATOM 2318 O O . ASN A 1 289 ? -24.078 -16.469 -20.234 1 95.44 289 ASN A O 1
ATOM 2322 N N . TYR A 1 290 ? -24.203 -15.273 -18.375 1 96.19 290 TYR A N 1
ATOM 2323 C CA . TYR A 1 290 ? -24.875 -14.188 -19.078 1 96.19 290 TYR A CA 1
ATOM 2324 C C . TYR A 1 290 ? -24 -13.641 -20.203 1 96.19 290 TYR A C 1
ATOM 2326 O O . TYR A 1 290 ? -24.469 -13.461 -21.328 1 96.19 290 TYR A O 1
ATOM 2334 N N . PHE A 1 291 ? -22.766 -13.398 -19.938 1 96 291 PHE A N 1
ATOM 2335 C CA . PHE A 1 291 ? -21.891 -12.773 -20.922 1 96 291 PHE A CA 1
ATOM 2336 C C . PHE A 1 291 ? -21.422 -13.797 -21.953 1 96 291 PHE A C 1
ATOM 2338 O O . PHE A 1 291 ? -21.078 -13.438 -23.078 1 96 291 PHE A O 1
ATOM 2345 N N . LEU A 1 292 ? -21.453 -15.062 -21.594 1 95.31 292 LEU A N 1
ATOM 2346 C CA . LEU A 1 292 ? -21.234 -16.109 -22.594 1 95.31 292 LEU A CA 1
ATOM 2347 C C . LEU A 1 292 ? -22.312 -16.094 -23.656 1 95.31 292 LEU A C 1
ATOM 2349 O O . LEU A 1 292 ? -22.031 -16.312 -24.844 1 95.31 292 LEU A O 1
ATOM 2353 N N . LYS A 1 293 ? -23.469 -15.852 -23.203 1 96.19 293 LYS A N 1
ATOM 2354 C CA . LYS A 1 293 ? -24.609 -15.852 -24.109 1 96.19 293 LYS A CA 1
ATOM 2355 C C . LYS A 1 293 ? -24.75 -14.516 -24.828 1 96.19 293 LYS A C 1
ATOM 2357 O O . LYS A 1 293 ? -25.312 -14.445 -25.922 1 96.19 293 LYS A O 1
ATOM 2362 N N . ASN A 1 294 ? -24.234 -13.461 -24.203 1 96.69 294 ASN A N 1
ATOM 2363 C CA . ASN A 1 294 ? -24.359 -12.117 -24.75 1 96.69 294 ASN A CA 1
ATOM 2364 C C . ASN A 1 294 ? -23 -11.414 -24.828 1 96.69 294 ASN A C 1
ATOM 2366 O O . ASN A 1 294 ? -22.812 -10.352 -24.234 1 96.69 294 ASN A O 1
ATOM 2370 N N . PRO A 1 295 ? -22.109 -11.914 -25.625 1 96.06 295 PRO A N 1
ATOM 2371 C CA . PRO A 1 295 ? -20.781 -11.32 -25.688 1 96.06 295 PRO A CA 1
ATOM 2372 C C . PRO A 1 295 ? -20.781 -9.883 -26.203 1 96.06 295 PRO A C 1
ATOM 2374 O O . PRO A 1 295 ? -19.859 -9.117 -25.922 1 96.06 295 PRO A O 1
ATOM 2377 N N . ASP A 1 296 ? -21.828 -9.484 -26.859 1 95.56 296 ASP A N 1
ATOM 2378 C CA . ASP A 1 296 ? -21.938 -8.148 -27.453 1 95.56 296 ASP A CA 1
ATOM 2379 C C . ASP A 1 296 ? -22.172 -7.094 -26.359 1 95.56 296 ASP A C 1
ATOM 2381 O O . ASP A 1 296 ? -21.984 -5.898 -26.609 1 95.56 296 ASP A O 1
ATOM 2385 N N . LYS A 1 297 ? -22.562 -7.555 -25.188 1 95.56 297 LYS A N 1
ATOM 2386 C CA . LYS A 1 297 ? -22.828 -6.629 -24.094 1 95.56 297 LYS A CA 1
ATOM 2387 C C . LYS A 1 297 ? -21.562 -6.277 -23.328 1 95.56 297 LYS A C 1
ATOM 2389 O O . LYS A 1 297 ? -21.547 -5.355 -22.516 1 95.56 297 LYS A O 1
ATOM 2394 N N . MET A 1 298 ? -20.5 -6.949 -23.656 1 95.38 298 MET A N 1
ATOM 2395 C CA . MET A 1 298 ? -19.219 -6.621 -23.016 1 95.38 298 MET A CA 1
ATOM 2396 C C . MET A 1 298 ? -18.594 -5.395 -23.688 1 95.38 298 MET A C 1
ATOM 2398 O O . MET A 1 298 ? -18.891 -5.082 -24.828 1 95.38 298 MET A O 1
ATOM 2402 N N . PRO A 1 299 ? -17.75 -4.664 -22.938 1 93.75 299 PRO A N 1
ATOM 2403 C CA . PRO A 1 299 ? -17.016 -3.555 -23.547 1 93.75 299 PRO A CA 1
ATOM 2404 C C . PRO A 1 299 ? -16.203 -3.984 -24.766 1 93.75 299 PRO A C 1
ATOM 2406 O O . PRO A 1 299 ? -15.781 -5.141 -24.859 1 93.75 299 PRO A O 1
ATOM 2409 N N . SER A 1 300 ? -15.922 -3.062 -25.656 1 94.25 300 SER A N 1
ATOM 2410 C CA . SER A 1 300 ? -15.305 -3.318 -26.953 1 94.25 300 SER A CA 1
ATOM 2411 C C . SER A 1 300 ? -13.961 -4.031 -26.781 1 94.25 300 SER A C 1
ATOM 2413 O O . SER A 1 300 ? -13.633 -4.922 -27.578 1 94.25 300 SER A O 1
ATOM 2415 N N . PHE A 1 301 ? -13.273 -3.754 -25.844 1 93.81 301 PHE A N 1
ATOM 2416 C CA . PHE A 1 301 ? -11.961 -4.348 -25.625 1 93.81 301 PHE A CA 1
ATOM 2417 C C . PHE A 1 301 ? -12.07 -5.855 -25.453 1 93.81 301 PHE A C 1
ATOM 2419 O O . PHE A 1 301 ? -11.32 -6.613 -26.062 1 93.81 301 PHE A O 1
ATOM 2426 N N . TYR A 1 302 ? -12.969 -6.301 -24.719 1 95.19 302 TYR A N 1
ATOM 2427 C CA . TYR A 1 302 ? -13.102 -7.723 -24.422 1 95.19 302 TYR A CA 1
ATOM 2428 C C . TYR A 1 302 ? -13.75 -8.461 -25.578 1 95.19 302 TYR A C 1
ATOM 2430 O O . TYR A 1 302 ? -13.492 -9.648 -25.797 1 95.19 302 TYR A O 1
ATOM 2438 N N . ARG A 1 303 ? -14.578 -7.746 -26.328 1 96.25 303 ARG A N 1
ATOM 2439 C CA . ARG A 1 303 ? -15.133 -8.336 -27.531 1 96.25 303 ARG A CA 1
ATOM 2440 C C . ARG A 1 303 ? -14.031 -8.68 -28.531 1 96.25 303 ARG A C 1
ATOM 2442 O O . ARG A 1 303 ? -14.094 -9.703 -29.219 1 96.25 303 ARG A O 1
ATOM 2449 N N . THR A 1 304 ? -13.078 -7.809 -28.547 1 95.94 304 THR A N 1
ATOM 2450 C CA . THR A 1 304 ? -11.938 -8.07 -29.422 1 95.94 304 THR A CA 1
ATOM 2451 C C . THR A 1 304 ? -11.172 -9.305 -28.953 1 95.94 304 THR A C 1
ATOM 2453 O O . THR A 1 304 ? -10.695 -10.086 -29.781 1 95.94 304 THR A O 1
ATOM 2456 N N . ILE A 1 305 ? -11.062 -9.508 -27.688 1 95.69 305 ILE A N 1
ATOM 2457 C CA . ILE A 1 305 ? -10.406 -10.688 -27.141 1 95.69 305 ILE A CA 1
ATOM 2458 C C . ILE A 1 305 ? -11.203 -11.938 -27.5 1 95.69 305 ILE A C 1
ATOM 2460 O O . ILE A 1 305 ? -10.625 -12.969 -27.859 1 95.69 305 ILE A O 1
ATOM 2464 N N . VAL A 1 306 ? -12.516 -11.805 -27.422 1 95.5 306 VAL A N 1
ATOM 2465 C CA . VAL A 1 306 ? -13.391 -12.914 -27.797 1 95.5 306 VAL A CA 1
ATOM 2466 C C . VAL A 1 306 ? -13.125 -13.32 -29.25 1 95.5 306 VAL A C 1
ATOM 2468 O O . VAL A 1 306 ? -13.016 -14.508 -29.547 1 95.5 306 VAL A O 1
ATOM 2471 N N . GLU A 1 307 ? -13 -12.398 -30.125 1 96 307 GLU A N 1
ATOM 2472 C CA . GLU A 1 307 ? -12.773 -12.648 -31.547 1 96 307 GLU A CA 1
ATOM 2473 C C . GLU A 1 307 ? -11.422 -13.305 -31.781 1 96 307 GLU A C 1
ATOM 2475 O O . GLU A 1 307 ? -11.297 -14.188 -32.625 1 96 307 GLU A O 1
ATOM 2480 N N . ASN A 1 308 ? -10.461 -12.984 -31 1 95.62 308 ASN A N 1
ATOM 2481 C CA . ASN A 1 308 ? -9.086 -13.406 -31.266 1 95.62 308 ASN A CA 1
ATOM 2482 C C . ASN A 1 308 ? -8.719 -14.656 -30.469 1 95.62 308 ASN A C 1
ATOM 2484 O O . ASN A 1 308 ? -7.91 -15.469 -30.922 1 95.62 308 ASN A O 1
ATOM 2488 N N . GLU A 1 309 ? -9.305 -14.781 -29.234 1 95.12 309 GLU A N 1
ATOM 2489 C CA . GLU A 1 309 ? -8.797 -15.828 -28.344 1 95.12 309 GLU A CA 1
ATOM 2490 C C . GLU A 1 309 ? -9.922 -16.75 -27.891 1 95.12 309 GLU A C 1
ATOM 2492 O O . GLU A 1 309 ? -9.68 -17.719 -27.172 1 95.12 309 GLU A O 1
ATOM 2497 N N . GLY A 1 310 ? -11.148 -16.391 -28.219 1 95.06 310 GLY A N 1
ATOM 2498 C CA . GLY A 1 310 ? -12.258 -17.266 -27.891 1 95.06 310 GLY A CA 1
ATOM 2499 C C . GLY A 1 310 ? -13.211 -16.688 -26.875 1 95.06 310 GLY A C 1
ATOM 2500 O O . GLY A 1 310 ? -12.82 -15.844 -26.062 1 95.06 310 GLY A O 1
ATOM 2501 N N . LEU A 1 311 ? -14.391 -17.172 -26.938 1 95.81 311 LEU A N 1
ATOM 2502 C CA . LEU A 1 311 ? -15.508 -16.656 -26.141 1 95.81 311 LEU A CA 1
ATOM 2503 C C . LEU A 1 311 ? -15.234 -16.844 -24.656 1 95.81 311 LEU A C 1
ATOM 2505 O O . LEU A 1 311 ? -15.414 -15.898 -23.875 1 95.81 311 LEU A O 1
ATOM 2509 N N . TYR A 1 312 ? -14.758 -17.984 -24.266 1 95.44 312 TYR A N 1
ATOM 2510 C CA . TYR A 1 312 ? -14.539 -18.281 -22.859 1 95.44 312 TYR A CA 1
ATOM 2511 C C . TYR A 1 312 ? -13.43 -17.406 -22.281 1 95.44 312 TYR A C 1
ATOM 2513 O O . TYR A 1 312 ? -13.562 -16.875 -21.172 1 95.44 312 TYR A O 1
ATOM 2521 N N . ARG A 1 313 ? -12.414 -17.203 -23.047 1 94.81 313 ARG A N 1
ATOM 2522 C CA . ARG A 1 313 ? -11.273 -16.406 -22.594 1 94.81 313 ARG A CA 1
ATOM 2523 C C . ARG A 1 313 ? -11.656 -14.945 -22.438 1 94.81 313 ARG A C 1
ATOM 2525 O O . ARG A 1 313 ? -11.359 -14.328 -21.406 1 94.81 313 ARG A O 1
ATOM 2532 N N . GLY A 1 314 ? -12.266 -14.43 -23.406 1 95.56 314 GLY A N 1
ATOM 2533 C CA . GLY A 1 314 ? -12.703 -13.047 -23.344 1 95.56 314 GLY A CA 1
ATOM 2534 C C . GLY A 1 314 ? -13.648 -12.781 -22.188 1 95.56 314 GLY A C 1
ATOM 2535 O O . GLY A 1 314 ? -13.531 -11.766 -21.5 1 95.56 314 GLY A O 1
ATOM 2536 N N . THR A 1 315 ? -14.594 -13.734 -21.969 1 95.88 315 THR A N 1
ATOM 2537 C CA . THR A 1 315 ? -15.547 -13.609 -20.875 1 95.88 315 THR A CA 1
ATOM 2538 C C . THR A 1 315 ? -14.852 -13.688 -19.516 1 95.88 315 THR A C 1
ATOM 2540 O O . THR A 1 315 ? -15.133 -12.898 -18.625 1 95.88 315 THR A O 1
ATOM 2543 N N . ALA A 1 316 ? -13.922 -14.602 -19.469 1 94.81 316 ALA A N 1
ATOM 2544 C CA . ALA A 1 316 ? -13.18 -14.773 -18.234 1 94.81 316 ALA A CA 1
ATOM 2545 C C . ALA A 1 316 ? -12.367 -13.531 -17.891 1 94.81 316 ALA A C 1
ATOM 2547 O O . ALA A 1 316 ? -12.312 -13.109 -16.734 1 94.81 316 ALA A O 1
ATOM 2548 N N . ASP A 1 317 ? -11.719 -12.945 -18.875 1 95.25 317 ASP A N 1
ATOM 2549 C CA . ASP A 1 317 ? -10.93 -11.734 -18.688 1 95.25 317 ASP A CA 1
ATOM 2550 C C . ASP A 1 317 ? -11.805 -10.594 -18.172 1 95.25 317 ASP A C 1
ATOM 2552 O O . ASP A 1 317 ? -11.383 -9.828 -17.297 1 95.25 317 ASP A O 1
ATOM 2556 N N . TYR A 1 318 ? -13 -10.523 -18.688 1 94.75 318 TYR A N 1
ATOM 2557 C CA . TYR A 1 318 ? -13.922 -9.469 -18.281 1 94.75 318 TYR A CA 1
ATOM 2558 C C . TYR A 1 318 ? -14.383 -9.672 -16.844 1 94.75 318 TYR A C 1
ATOM 2560 O O . TYR A 1 318 ? -14.32 -8.75 -16.031 1 94.75 318 TYR A O 1
ATOM 2568 N N . ILE A 1 319 ? -14.734 -10.836 -16.516 1 93.12 319 ILE A N 1
ATOM 2569 C CA . ILE A 1 319 ? -15.281 -11.164 -15.203 1 93.12 319 ILE A CA 1
ATOM 2570 C C . ILE A 1 319 ? -14.188 -11.039 -14.148 1 93.12 319 ILE A C 1
ATOM 2572 O O . ILE A 1 319 ? -14.43 -10.531 -13.047 1 93.12 319 ILE A O 1
ATOM 2576 N N . ALA A 1 320 ? -12.992 -11.492 -14.516 1 91.69 320 ALA A N 1
ATOM 2577 C CA . ALA A 1 320 ? -11.875 -11.5 -13.57 1 91.69 320 ALA A CA 1
ATOM 2578 C C . ALA A 1 320 ? -11.445 -10.078 -13.203 1 91.69 320 ALA A C 1
ATOM 2580 O O . ALA A 1 320 ? -10.836 -9.859 -12.164 1 91.69 320 ALA A O 1
ATOM 2581 N N . GLY A 1 321 ? -11.734 -9.148 -14.039 1 89.88 321 GLY A N 1
ATOM 2582 C CA . GLY A 1 321 ? -11.352 -7.766 -13.805 1 89.88 321 GLY A CA 1
ATOM 2583 C C . GLY A 1 321 ? -12.328 -7.023 -12.914 1 89.88 321 GLY A C 1
ATOM 2584 O O . GLY A 1 321 ? -12.047 -5.91 -12.469 1 89.88 321 GLY A O 1
ATOM 2585 N N . MET A 1 322 ? -13.398 -7.703 -12.531 1 87.75 322 MET A N 1
ATOM 2586 C CA . MET A 1 322 ? -14.453 -7.047 -11.766 1 87.75 322 MET A CA 1
ATOM 2587 C C . MET A 1 322 ? -14.148 -7.078 -10.273 1 87.75 322 MET A C 1
ATOM 2589 O O . MET A 1 322 ? -13.461 -7.984 -9.797 1 87.75 322 MET A O 1
ATOM 2593 N N . SER A 1 323 ? -14.586 -6.02 -9.602 1 85.88 323 SER A N 1
ATOM 2594 C CA . SER A 1 323 ? -14.594 -6.055 -8.141 1 85.88 323 SER A CA 1
ATOM 2595 C C . SER A 1 323 ? -15.766 -6.879 -7.613 1 85.88 323 SER A C 1
ATOM 2597 O O . SER A 1 323 ? -16.688 -7.203 -8.359 1 85.88 323 SER A O 1
ATOM 2599 N N . ASP A 1 324 ? -15.734 -7.176 -6.328 1 84.69 324 ASP A N 1
ATOM 2600 C CA . ASP A 1 324 ? -16.828 -7.914 -5.715 1 84.69 324 ASP A CA 1
ATOM 2601 C C . ASP A 1 324 ? -18.141 -7.148 -5.848 1 84.69 324 ASP A C 1
ATOM 2603 O O . ASP A 1 324 ? -19.156 -7.707 -6.285 1 84.69 324 ASP A O 1
ATOM 2607 N N . ASP A 1 325 ? -18.094 -5.898 -5.566 1 79.56 325 ASP A N 1
ATOM 2608 C CA . ASP A 1 325 ? -19.297 -5.062 -5.582 1 79.56 325 ASP A CA 1
ATOM 2609 C C . ASP A 1 325 ? -19.828 -4.902 -7 1 79.56 325 ASP A C 1
ATOM 2611 O O . ASP A 1 325 ? -21.047 -4.914 -7.207 1 79.56 325 ASP A O 1
ATOM 2615 N N . TYR A 1 326 ? -18.984 -4.754 -7.926 1 83.88 326 TYR A N 1
ATOM 2616 C CA . TYR A 1 326 ? -19.406 -4.594 -9.312 1 83.88 326 TYR A CA 1
ATOM 2617 C C . TYR A 1 326 ? -20.062 -5.863 -9.836 1 83.88 326 TYR A C 1
ATOM 2619 O O . TYR A 1 326 ? -21.062 -5.801 -10.555 1 83.88 326 TYR A O 1
ATOM 2627 N N . CYS A 1 327 ? -19.531 -6.965 -9.469 1 88.19 327 CYS A N 1
ATOM 2628 C CA . CYS A 1 327 ? -20.109 -8.242 -9.867 1 88.19 327 CYS A CA 1
ATOM 2629 C C . CYS A 1 327 ? -21.516 -8.398 -9.297 1 88.19 327 CYS A C 1
ATOM 2631 O O . CYS A 1 327 ? -22.422 -8.836 -10.008 1 88.19 327 CYS A O 1
ATOM 2633 N N . LEU A 1 328 ? -21.672 -7.988 -8.07 1 84.81 328 LEU A N 1
ATOM 2634 C CA . LEU A 1 328 ? -22.984 -8.047 -7.426 1 84.81 328 LEU A CA 1
ATOM 2635 C C . LEU A 1 328 ? -23.953 -7.094 -8.094 1 84.81 328 LEU A C 1
ATOM 2637 O O . LEU A 1 328 ? -25.125 -7.441 -8.312 1 84.81 328 LEU A O 1
ATOM 2641 N N . LEU A 1 329 ? -23.484 -5.957 -8.438 1 85.12 329 LEU A N 1
ATOM 2642 C CA . LEU A 1 329 ? -24.328 -4.969 -9.117 1 85.12 329 LEU A CA 1
ATOM 2643 C C . LEU A 1 329 ? -24.797 -5.492 -10.469 1 85.12 329 LEU A C 1
ATOM 2645 O O . LEU A 1 329 ? -25.953 -5.332 -10.828 1 85.12 329 LEU A O 1
ATOM 2649 N N . LEU A 1 330 ? -23.906 -6.078 -11.18 1 89.25 330 LEU A N 1
ATOM 2650 C CA . LEU A 1 330 ? -24.25 -6.641 -12.484 1 89.25 330 LEU A CA 1
ATOM 2651 C C . LEU A 1 330 ? -25.266 -7.762 -12.336 1 89.25 330 LEU A C 1
ATOM 2653 O O . LEU A 1 330 ? -26.219 -7.84 -13.109 1 89.25 330 LEU A O 1
ATOM 2657 N N . PHE A 1 331 ? -25.047 -8.609 -11.367 1 90.19 331 PHE A N 1
ATOM 2658 C CA . PHE A 1 331 ? -25.984 -9.695 -11.109 1 90.19 331 PHE A CA 1
ATOM 2659 C C . PHE A 1 331 ? -27.391 -9.156 -10.844 1 90.19 331 PHE A C 1
ATOM 2661 O O . PHE A 1 331 ? -28.359 -9.641 -11.414 1 90.19 331 PHE A O 1
ATOM 2668 N N . ASN A 1 332 ? -27.406 -8.156 -10.023 1 88.5 332 ASN A N 1
ATOM 2669 C CA . ASN A 1 332 ? -28.688 -7.559 -9.672 1 88.5 332 ASN A CA 1
ATOM 2670 C C . ASN A 1 332 ? -29.344 -6.887 -10.875 1 88.5 332 ASN A C 1
ATOM 2672 O O . ASN A 1 332 ? -30.562 -6.988 -11.07 1 88.5 332 ASN A O 1
ATOM 2676 N N . SER A 1 333 ? -28.641 -6.207 -11.648 1 89.38 333 SER A N 1
ATOM 2677 C CA . SER A 1 333 ? -29.141 -5.508 -12.82 1 89.38 333 SER A CA 1
ATOM 2678 C C . SER A 1 333 ? -29.672 -6.488 -13.867 1 89.38 333 SER A C 1
ATOM 2680 O O . SER A 1 333 ? -30.656 -6.203 -14.547 1 89.38 333 SER A O 1
ATOM 2682 N N . ILE A 1 334 ? -29.047 -7.613 -13.906 1 89.06 334 ILE A N 1
ATOM 2683 C CA . ILE A 1 334 ? -29.359 -8.594 -14.945 1 89.06 334 ILE A CA 1
ATOM 2684 C C . ILE A 1 334 ? -30.516 -9.469 -14.492 1 89.06 334 ILE A C 1
ATOM 2686 O O . ILE A 1 334 ? -31.438 -9.758 -15.273 1 89.06 334 ILE A O 1
ATOM 2690 N N . TYR A 1 335 ? -30.562 -9.844 -13.234 1 87 335 TYR A N 1
ATOM 2691 C CA . TYR A 1 335 ? -31.422 -10.953 -12.867 1 87 335 TYR A CA 1
ATOM 2692 C C . TYR A 1 335 ? -32.5 -10.508 -11.867 1 87 335 TYR A C 1
ATOM 2694 O O . TYR A 1 335 ? -33.5 -11.188 -11.68 1 87 335 TYR A O 1
ATOM 2702 N N . VAL A 1 336 ? -32.188 -9.359 -11.18 1 81.19 336 VAL A N 1
ATOM 2703 C CA . VAL A 1 336 ? -33.125 -8.977 -10.125 1 81.19 336 VAL A CA 1
ATOM 2704 C C . VAL A 1 336 ? -34.031 -7.836 -10.609 1 81.19 336 VAL A C 1
ATOM 2706 O O . VAL A 1 336 ? -33.531 -6.785 -11.016 1 81.19 336 VAL A O 1
ATOM 2709 N N . PRO A 1 337 ? -35.281 -8.031 -10.586 1 69.81 337 PRO A N 1
ATOM 2710 C CA . PRO A 1 337 ? -36.188 -6.969 -11.031 1 69.81 337 PRO A CA 1
ATOM 2711 C C . PRO A 1 337 ? -36.125 -5.738 -10.133 1 69.81 337 PRO A C 1
ATOM 2713 O O . PRO A 1 337 ? -35.875 -5.855 -8.93 1 69.81 337 PRO A O 1
ATOM 2716 N N . LYS A 1 338 ? -35.938 -4.547 -10.695 1 63.34 338 LYS A N 1
ATOM 2717 C CA . LYS A 1 338 ? -35.969 -3.291 -9.953 1 63.34 338 LYS A CA 1
ATOM 2718 C C . LYS A 1 338 ? -37.281 -3.148 -9.164 1 63.34 338 LYS A C 1
ATOM 2720 O O . LYS A 1 338 ? -38.375 -3.455 -9.68 1 63.34 338 LYS A O 1
ATOM 2725 N N . ILE A 1 339 ? -37.094 -3.273 -7.816 1 41.31 339 ILE A N 1
ATOM 2726 C CA . ILE A 1 339 ? -38.312 -3.035 -7.066 1 41.31 339 ILE A CA 1
ATOM 2727 C C . ILE A 1 339 ? -38.75 -1.591 -7.262 1 41.31 339 ILE A C 1
ATOM 2729 O O . ILE A 1 339 ? -38.062 -0.655 -6.895 1 41.31 339 ILE A O 1
ATOM 2733 N N . VAL A 1 340 ? -39.312 -1.223 -8.273 1 37.28 340 VAL A N 1
ATOM 2734 C CA . VAL A 1 340 ? -40 0.066 -8.438 1 37.28 340 VAL A CA 1
ATOM 2735 C C . VAL A 1 340 ? -41.188 0.16 -7.48 1 37.28 340 VAL A C 1
ATOM 2737 O O . VAL A 1 340 ? -42.062 -0.685 -7.508 1 37.28 340 VAL A O 1
ATOM 2740 N N . ILE A 1 341 ? -40.781 0.727 -6.379 1 30.31 341 ILE A N 1
ATOM 2741 C CA . ILE A 1 341 ? 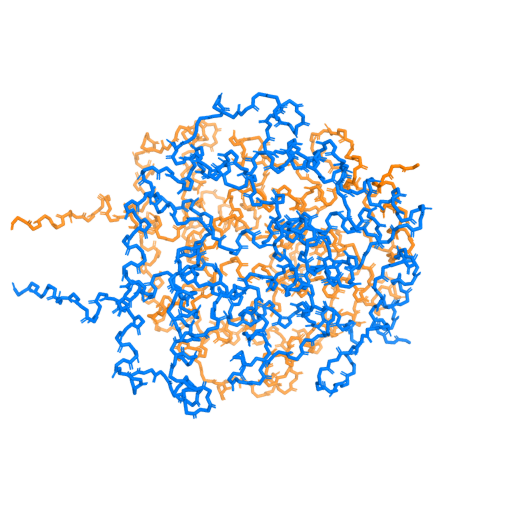-41.969 1.104 -5.605 1 30.31 341 ILE A CA 1
ATOM 2742 C C . ILE A 1 341 ? -42.719 2.232 -6.32 1 30.31 341 ILE A C 1
ATOM 2744 O O . ILE A 1 341 ? -42.156 3.324 -6.504 1 30.31 341 ILE A O 1
ATOM 2748 N N . TYR A 1 342 ? -43.562 1.892 -6.996 1 29.06 342 TYR A N 1
ATOM 2749 C CA . TYR A 1 342 ? -44.562 2.875 -7.391 1 29.06 342 TYR A CA 1
ATOM 2750 C C . TYR A 1 342 ? -45.375 3.338 -6.191 1 29.06 342 TYR A C 1
ATOM 2752 O O . TYR A 1 342 ? -45.656 2.557 -5.273 1 29.06 342 TYR A O 1
ATOM 2760 N N . MET B 1 1 ? 27.547 -11.391 13.781 1 76.19 1 MET B N 1
ATOM 2761 C CA . MET B 1 1 ? 26.828 -10.125 13.664 1 76.19 1 MET B CA 1
ATOM 2762 C C . MET B 1 1 ? 25.359 -10.352 13.375 1 76.19 1 MET B C 1
ATOM 2764 O O . MET B 1 1 ? 25 -11.203 12.555 1 76.19 1 MET B O 1
ATOM 2768 N N . ILE B 1 2 ? 24.562 -9.609 14.156 1 90.56 2 ILE B N 1
ATOM 2769 C CA . ILE B 1 2 ? 23.125 -9.844 14 1 90.56 2 ILE B CA 1
ATOM 2770 C C . ILE B 1 2 ? 22.625 -9.102 12.758 1 90.56 2 ILE B C 1
ATOM 2772 O O . ILE B 1 2 ? 23.281 -8.195 12.258 1 90.56 2 ILE B O 1
ATOM 2776 N N . VAL B 1 3 ? 21.625 -9.5 12.18 1 94.5 3 VAL B N 1
ATOM 2777 C CA . VAL B 1 3 ? 21.094 -9.062 10.891 1 94.5 3 VAL B CA 1
ATOM 2778 C C . VAL B 1 3 ? 20.844 -7.559 10.914 1 94.5 3 VAL B C 1
ATOM 2780 O O . VAL B 1 3 ? 21.219 -6.848 9.977 1 94.5 3 VAL B O 1
ATOM 2783 N N . ARG B 1 4 ? 20.328 -7.027 11.984 1 96.06 4 ARG B N 1
ATOM 2784 C CA . ARG B 1 4 ? 20.062 -5.598 12.102 1 96.06 4 ARG B CA 1
ATOM 2785 C C . ARG B 1 4 ? 21.344 -4.789 11.945 1 96.06 4 ARG B C 1
ATOM 2787 O O . ARG B 1 4 ? 21.375 -3.797 11.211 1 96.06 4 ARG B O 1
ATOM 2794 N N . GLU B 1 5 ? 22.422 -5.211 12.57 1 96.19 5 GLU B N 1
ATOM 2795 C CA . GLU B 1 5 ? 23.703 -4.516 12.523 1 96.19 5 GLU B CA 1
ATOM 2796 C C . GLU B 1 5 ? 24.297 -4.551 11.125 1 96.19 5 GLU B C 1
ATOM 2798 O O . GLU B 1 5 ? 24.938 -3.59 10.688 1 96.19 5 GLU B O 1
ATOM 2803 N N . LYS B 1 6 ? 24.094 -5.652 10.492 1 95.81 6 LYS B N 1
ATOM 2804 C CA . LYS B 1 6 ? 24.547 -5.754 9.109 1 95.81 6 LYS B CA 1
ATOM 2805 C C . LYS B 1 6 ? 23.844 -4.734 8.227 1 95.81 6 LYS B C 1
ATOM 2807 O O . LYS B 1 6 ? 24.469 -4.094 7.379 1 95.81 6 LYS B O 1
ATOM 2812 N N . ILE B 1 7 ? 22.531 -4.566 8.414 1 96.12 7 ILE B N 1
ATOM 2813 C CA . ILE B 1 7 ? 21.75 -3.613 7.645 1 96.12 7 ILE B CA 1
ATOM 2814 C C . ILE B 1 7 ? 22.219 -2.191 7.945 1 96.12 7 ILE B C 1
ATOM 2816 O O . ILE B 1 7 ? 22.375 -1.376 7.031 1 96.12 7 ILE B O 1
ATOM 2820 N N . GLU B 1 8 ? 22.5 -1.937 9.188 1 97.19 8 GLU B N 1
ATOM 2821 C CA . GLU B 1 8 ? 22.969 -0.616 9.586 1 97.19 8 GLU B CA 1
ATOM 2822 C C . GLU B 1 8 ? 24.344 -0.321 8.977 1 97.19 8 GLU B C 1
ATOM 2824 O O . GLU B 1 8 ? 24.625 0.816 8.594 1 97.19 8 GLU B O 1
ATOM 2829 N N . LYS B 1 9 ? 25.188 -1.31 8.891 1 96.31 9 LYS B N 1
ATOM 2830 C CA . LYS B 1 9 ? 26.484 -1.151 8.258 1 96.31 9 LYS B CA 1
ATOM 2831 C C . LYS B 1 9 ? 26.344 -0.844 6.773 1 96.31 9 LYS B C 1
ATOM 2833 O O . LYS B 1 9 ? 27.094 -0.036 6.227 1 96.31 9 LYS B O 1
ATOM 2838 N N . ILE B 1 10 ? 25.406 -1.484 6.18 1 95.75 10 ILE B N 1
ATOM 2839 C CA . ILE B 1 10 ? 25.172 -1.255 4.762 1 95.75 10 ILE B CA 1
ATOM 2840 C C . ILE B 1 10 ? 24.688 0.178 4.547 1 95.75 10 ILE B C 1
ATOM 2842 O O . ILE B 1 10 ? 25.047 0.816 3.553 1 95.75 10 ILE B O 1
ATOM 2846 N N . GLU B 1 11 ? 23.859 0.719 5.473 1 96.25 11 GLU B N 1
ATOM 2847 C CA . GLU B 1 11 ? 23.469 2.121 5.398 1 96.25 11 GLU B CA 1
ATOM 2848 C C . GLU B 1 11 ? 24.688 3.039 5.336 1 96.25 11 GLU B C 1
ATOM 2850 O O . GLU B 1 11 ? 24.703 3.99 4.551 1 96.25 11 GLU B O 1
ATOM 2855 N N . ASN B 1 12 ? 25.656 2.697 6.125 1 95.44 12 ASN B N 1
ATOM 2856 C CA . ASN B 1 12 ? 26.875 3.518 6.191 1 95.44 12 ASN B CA 1
ATOM 2857 C C . ASN B 1 12 ? 27.625 3.502 4.867 1 95.44 12 ASN B C 1
ATOM 2859 O O . ASN B 1 12 ? 28.312 4.469 4.527 1 95.44 12 ASN B O 1
ATOM 2863 N N . LEU B 1 13 ? 27.438 2.432 4.145 1 93.25 13 LEU B N 1
ATOM 2864 C CA . LEU B 1 13 ? 28.141 2.264 2.885 1 93.25 13 LEU B CA 1
ATOM 2865 C C . LEU B 1 13 ? 27.359 2.879 1.73 1 93.25 13 LEU B C 1
ATOM 2867 O O . LEU B 1 13 ? 27.953 3.314 0.738 1 93.25 13 LEU B O 1
ATOM 2871 N N . SER B 1 14 ? 26.109 2.949 1.865 1 95 14 SER B N 1
ATOM 2872 C CA . SER B 1 14 ? 25.281 3.205 0.689 1 95 14 SER B CA 1
ATOM 2873 C C . SER B 1 14 ? 24.672 4.598 0.741 1 95 14 SER B C 1
ATOM 2875 O O . SER B 1 14 ? 24.328 5.172 -0.296 1 95 14 SER B O 1
ATOM 2877 N N . LEU B 1 15 ? 24.484 5.215 1.921 1 97.38 15 LEU B N 1
ATOM 2878 C CA . LEU B 1 15 ? 23.812 6.504 2.062 1 97.38 15 LEU B CA 1
ATOM 2879 C C . LEU B 1 15 ? 24.828 7.648 2.037 1 97.38 15 LEU B C 1
ATOM 2881 O O . LEU B 1 15 ? 26 7.453 2.359 1 97.38 15 LEU B O 1
ATOM 2885 N N . ILE B 1 16 ? 24.391 8.828 1.608 1 97.56 16 ILE B N 1
ATOM 2886 C CA . ILE B 1 16 ? 25.234 10.016 1.712 1 97.56 16 ILE B CA 1
ATOM 2887 C C . ILE B 1 16 ? 25.375 10.422 3.176 1 97.56 16 ILE B C 1
ATOM 2889 O O . ILE B 1 16 ? 24.547 10.055 4.012 1 97.56 16 ILE B O 1
ATOM 2893 N N . LYS B 1 17 ? 26.297 11.195 3.5 1 97.19 17 LYS B N 1
ATOM 2894 C CA . LYS B 1 17 ? 26.641 11.523 4.883 1 97.19 17 LYS B CA 1
ATOM 2895 C C . LYS B 1 17 ? 25.531 12.336 5.543 1 97.19 17 LYS B C 1
ATOM 2897 O O . LYS B 1 17 ? 25.359 12.297 6.762 1 97.19 17 LYS B O 1
ATOM 2902 N N . GLU B 1 18 ? 24.781 13.102 4.738 1 97.88 18 GLU B N 1
ATOM 2903 C CA . GLU B 1 18 ? 23.734 13.992 5.254 1 97.88 18 GLU B CA 1
ATOM 2904 C C . GLU B 1 18 ? 22.438 13.234 5.5 1 97.88 18 GLU B C 1
ATOM 2906 O O . GLU B 1 18 ? 21.5 13.781 6.07 1 97.88 18 GLU B O 1
ATOM 2911 N N . ALA B 1 19 ? 22.359 11.898 5.082 1 98.5 19 ALA B N 1
ATOM 2912 C CA . ALA B 1 19 ? 21.172 11.078 5.301 1 98.5 19 ALA B CA 1
ATOM 2913 C C . ALA B 1 19 ? 21.031 10.711 6.773 1 98.5 19 ALA B C 1
ATOM 2915 O O . ALA B 1 19 ? 21.953 10.922 7.57 1 98.5 19 ALA B O 1
ATOM 2916 N N . THR B 1 20 ? 19.859 10.297 7.137 1 98.62 20 THR B N 1
ATOM 2917 C CA . THR B 1 20 ? 19.625 9.812 8.492 1 98.62 20 THR B CA 1
ATOM 2918 C C . THR B 1 20 ? 19.953 8.328 8.609 1 98.62 20 THR B C 1
ATOM 2920 O O . THR B 1 20 ? 19.422 7.508 7.871 1 98.62 20 THR B O 1
ATOM 2923 N N . PHE B 1 21 ? 20.859 8.031 9.531 1 98.5 21 PHE B N 1
ATOM 2924 C CA . PHE B 1 21 ? 21.25 6.648 9.773 1 98.5 21 PHE B CA 1
ATOM 2925 C C . PHE B 1 21 ? 20.438 6.047 10.914 1 98.5 21 PHE B C 1
ATOM 2927 O O . PHE B 1 21 ? 20.25 6.691 11.945 1 98.5 21 PHE B O 1
ATOM 2934 N N . SER B 1 22 ? 19.984 4.805 10.703 1 98.25 22 SER B N 1
ATOM 2935 C CA . SER B 1 22 ? 19.203 4.137 11.742 1 98.25 22 SER B CA 1
ATOM 2936 C C . SER B 1 22 ? 20 4.02 13.039 1 98.25 22 SER B C 1
ATOM 2938 O O . SER B 1 22 ? 19.422 4.125 14.133 1 98.25 22 SER B O 1
ATOM 2940 N N . SER B 1 23 ? 21.297 3.822 12.945 1 97 23 SER B N 1
ATOM 2941 C CA . SER B 1 23 ? 22.156 3.654 14.117 1 97 23 SER B CA 1
ATOM 2942 C C . SER B 1 23 ? 22.25 4.949 14.914 1 97 23 SER B C 1
ATOM 2944 O O . SER B 1 23 ? 22.625 4.93 16.094 1 97 23 SER B O 1
ATOM 2946 N N . ASN B 1 24 ? 21.906 6.09 14.289 1 97 24 ASN B N 1
ATOM 2947 C CA . ASN B 1 24 ? 22.031 7.395 14.93 1 97 24 ASN B CA 1
ATOM 2948 C C . ASN B 1 24 ? 20.672 8 15.234 1 97 24 ASN B C 1
ATOM 2950 O O . ASN B 1 24 ? 20.547 9.219 15.367 1 97 24 ASN B O 1
ATOM 2954 N N . SER B 1 25 ? 19.672 7.152 15.281 1 97.81 25 SER B N 1
ATOM 2955 C CA . SER B 1 25 ? 18.328 7.637 15.531 1 97.81 25 SER B CA 1
ATOM 2956 C C . SER B 1 25 ? 18.219 8.328 16.891 1 97.81 25 SER B C 1
ATOM 2958 O O . SER B 1 25 ? 18.906 7.934 17.844 1 97.81 25 SER B O 1
ATOM 2960 N N . LYS B 1 26 ? 17.328 9.32 16.984 1 97.5 26 LYS B N 1
ATOM 2961 C CA . LYS B 1 26 ? 17.062 10.016 18.234 1 97.5 26 LYS B CA 1
ATOM 2962 C C . LYS B 1 26 ? 16.25 9.148 19.172 1 97.5 26 LYS B C 1
ATOM 2964 O O . LYS B 1 26 ? 16.078 9.484 20.359 1 97.5 26 LYS B O 1
ATOM 2969 N N . GLY B 1 27 ? 15.75 8.062 18.672 1 97.06 27 GLY B N 1
ATOM 2970 C CA . GLY B 1 27 ? 15.086 7.082 19.516 1 97.06 27 GLY B CA 1
ATOM 2971 C C . GLY B 1 27 ? 13.594 7.32 19.656 1 97.06 27 GLY B C 1
ATOM 2972 O O . GLY B 1 27 ? 12.977 7.934 18.781 1 97.06 27 GLY B O 1
ATOM 2973 N N . ARG B 1 28 ? 13.016 6.633 20.641 1 97.44 28 ARG B N 1
ATOM 2974 C CA . ARG B 1 28 ? 11.586 6.609 20.922 1 97.44 28 ARG B CA 1
ATOM 2975 C C . ARG B 1 28 ? 11.281 7.188 22.297 1 97.44 28 ARG B C 1
ATOM 2977 O O . ARG B 1 28 ? 12.172 7.27 23.156 1 97.44 28 ARG B O 1
ATOM 2984 N N . LYS B 1 29 ? 10.055 7.586 22.484 1 96.56 29 LYS B N 1
ATOM 2985 C CA . LYS B 1 29 ? 9.641 8.086 23.797 1 96.56 29 LYS B CA 1
ATOM 2986 C C . LYS B 1 29 ? 9.852 7.027 24.875 1 96.56 29 LYS B C 1
ATOM 2988 O O . LYS B 1 29 ? 10.406 7.316 25.938 1 96.56 29 LYS B O 1
ATOM 2993 N N . ILE B 1 30 ? 9.367 5.828 24.625 1 96.69 30 ILE B N 1
ATOM 2994 C CA . ILE B 1 30 ? 9.586 4.695 25.516 1 96.69 30 ILE B CA 1
ATOM 2995 C C . ILE B 1 30 ? 10.727 3.83 25 1 96.69 30 ILE B C 1
ATOM 2997 O O . ILE B 1 30 ? 10.648 3.297 23.891 1 96.69 30 ILE B O 1
ATOM 3001 N N . ARG B 1 31 ? 11.711 3.646 25.797 1 95.69 31 ARG B N 1
ATOM 3002 C CA . ARG B 1 31 ? 12.867 2.869 25.375 1 95.69 31 ARG B CA 1
ATOM 3003 C C . ARG B 1 31 ? 12.523 1.394 25.234 1 95.69 31 ARG B C 1
ATOM 3005 O O . ARG B 1 31 ? 11.781 0.839 26.047 1 95.69 31 ARG B O 1
ATOM 3012 N N . GLU B 1 32 ? 12.984 0.888 24.062 1 94.94 32 GLU B N 1
ATOM 3013 C CA . GLU B 1 32 ? 12.797 -0.529 23.781 1 94.94 32 GLU B CA 1
ATOM 3014 C C . GLU B 1 32 ? 14.102 -1.187 23.344 1 94.94 32 GLU B C 1
ATOM 3016 O O . GLU B 1 32 ? 15 -0.512 22.844 1 94.94 32 GLU B O 1
ATOM 3021 N N . ARG B 1 33 ? 14.094 -2.5 23.641 1 93.88 33 ARG B N 1
ATOM 3022 C CA . ARG B 1 33 ? 15.227 -3.262 23.109 1 93.88 33 ARG B CA 1
ATOM 3023 C C . ARG B 1 33 ? 15.219 -3.25 21.578 1 93.88 33 ARG B C 1
ATOM 3025 O O . ARG B 1 33 ? 14.164 -3.375 20.953 1 93.88 33 ARG B O 1
ATOM 3032 N N . LYS B 1 34 ? 16.438 -3.131 21.094 1 94.69 34 LYS B N 1
ATOM 3033 C CA . LYS B 1 34 ? 16.547 -3.104 19.641 1 94.69 34 LYS B CA 1
ATOM 3034 C C . LYS B 1 34 ? 16.203 -4.461 19.031 1 94.69 34 LYS B C 1
ATOM 3036 O O . LYS B 1 34 ? 16.531 -5.504 19.594 1 94.69 34 LYS B O 1
ATOM 3041 N N . ASP B 1 35 ? 15.547 -4.422 17.906 1 95 35 ASP B N 1
ATOM 3042 C CA . ASP B 1 35 ? 15.164 -5.625 17.172 1 95 35 ASP B CA 1
ATOM 3043 C C . ASP B 1 35 ? 16.391 -6.359 16.641 1 95 35 ASP B C 1
ATOM 3045 O O . ASP B 1 35 ? 17.422 -5.738 16.344 1 95 35 ASP B O 1
ATOM 3049 N N . GLU B 1 36 ? 16.297 -7.637 16.531 1 94.38 36 GLU B N 1
ATOM 3050 C CA . GLU B 1 36 ? 17.406 -8.453 16.062 1 94.38 36 GLU B CA 1
ATOM 3051 C C . GLU B 1 36 ? 17.594 -8.336 14.555 1 94.38 36 GLU B C 1
ATOM 3053 O O . GLU B 1 36 ? 18.703 -8.445 14.047 1 94.38 36 GLU B O 1
ATOM 3058 N N . ILE B 1 37 ? 16.516 -8.141 13.891 1 95.81 37 ILE B N 1
ATOM 3059 C CA . ILE B 1 37 ? 16.531 -8.188 12.43 1 95.81 37 ILE B CA 1
ATOM 3060 C C . ILE B 1 37 ? 16.344 -6.777 11.867 1 95.81 37 ILE B C 1
ATOM 3062 O O . ILE B 1 37 ? 17.141 -6.324 11.039 1 95.81 37 ILE B O 1
ATOM 3066 N N . ARG B 1 38 ? 15.445 -6.043 12.438 1 97.5 38 ARG B N 1
ATOM 3067 C CA . ARG B 1 38 ? 14.992 -4.793 11.828 1 97.5 38 ARG B CA 1
ATOM 3068 C C . ARG B 1 38 ? 15.68 -3.594 12.477 1 97.5 38 ARG B C 1
ATOM 3070 O O . ARG B 1 38 ? 15.891 -3.57 13.688 1 97.5 38 ARG B O 1
ATOM 3077 N N . THR B 1 39 ? 15.969 -2.557 11.602 1 98.19 39 THR B N 1
ATOM 3078 C CA . THR B 1 39 ? 16.359 -1.255 12.125 1 98.19 39 THR B CA 1
ATOM 3079 C C . THR B 1 39 ? 15.172 -0.542 12.758 1 98.19 39 THR B C 1
ATOM 3081 O O . THR B 1 39 ? 14.031 -0.99 12.625 1 98.19 39 THR B O 1
ATOM 3084 N N . CYS B 1 40 ? 15.461 0.531 13.438 1 98.31 40 CYS B N 1
ATOM 3085 C CA . CYS B 1 40 ? 14.391 1.253 14.117 1 98.31 40 CYS B CA 1
ATOM 3086 C C . CYS B 1 40 ? 13.375 1.786 13.117 1 98.31 40 CYS B C 1
ATOM 3088 O O . CYS B 1 40 ? 12.172 1.799 13.391 1 98.31 40 CYS B O 1
ATOM 3090 N N . PHE B 1 41 ? 13.828 2.215 11.906 1 98.62 41 PHE B N 1
ATOM 3091 C CA . PHE B 1 41 ? 12.914 2.779 10.93 1 98.62 41 PHE B CA 1
ATOM 3092 C C . PHE B 1 41 ? 12.102 1.681 10.25 1 98.62 41 PHE B C 1
ATOM 3094 O O . PHE B 1 41 ? 10.938 1.894 9.883 1 98.62 41 PHE B O 1
ATOM 3101 N N . MET B 1 42 ? 12.703 0.481 10.086 1 97.94 42 MET B N 1
ATOM 3102 C CA . MET B 1 42 ? 11.945 -0.671 9.602 1 97.94 42 MET B CA 1
ATOM 3103 C C . MET B 1 42 ? 10.836 -1.041 10.57 1 97.94 42 MET B C 1
ATOM 3105 O O . MET B 1 42 ? 9.719 -1.348 10.148 1 97.94 42 MET B O 1
ATOM 3109 N N . VAL B 1 43 ? 11.141 -0.998 11.836 1 97.44 43 VAL B N 1
ATOM 3110 C CA . VAL B 1 43 ? 10.156 -1.299 12.867 1 97.44 43 VAL B CA 1
ATOM 3111 C C . VAL B 1 43 ? 9.008 -0.294 12.805 1 97.44 43 VAL B C 1
ATOM 3113 O O . VAL B 1 43 ? 7.836 -0.674 12.875 1 97.44 43 VAL B O 1
ATOM 3116 N N . ASP B 1 44 ? 9.367 1.009 12.672 1 98.31 44 ASP B N 1
ATOM 3117 C CA . ASP B 1 44 ? 8.336 2.043 12.562 1 98.31 44 ASP B CA 1
ATOM 3118 C C . ASP B 1 44 ? 7.426 1.789 11.367 1 98.31 44 ASP B C 1
ATOM 3120 O O . ASP B 1 44 ? 6.199 1.884 11.484 1 98.31 44 ASP B O 1
ATOM 3124 N N . ARG B 1 45 ? 8.039 1.508 10.211 1 97.19 45 ARG B N 1
ATOM 3125 C CA . ARG B 1 45 ? 7.297 1.207 8.992 1 97.19 45 ARG B CA 1
ATOM 3126 C C . ARG B 1 45 ? 6.305 0.07 9.227 1 97.19 45 ARG B C 1
ATOM 3128 O O . ARG B 1 45 ? 5.125 0.188 8.891 1 97.19 45 ARG B O 1
ATOM 3135 N N . ASP B 1 46 ? 6.754 -1.002 9.852 1 94.75 46 ASP B N 1
ATOM 3136 C CA . ASP B 1 46 ? 5.926 -2.184 10.07 1 94.75 46 ASP B CA 1
ATOM 3137 C C . ASP B 1 46 ? 4.797 -1.883 11.055 1 94.75 46 ASP B C 1
ATOM 3139 O O . ASP B 1 46 ? 3.668 -2.342 10.867 1 94.75 46 ASP B O 1
ATOM 3143 N N . ARG B 1 47 ? 5.074 -1.134 12.055 1 95.31 47 ARG B N 1
ATOM 3144 C CA . ARG B 1 47 ? 4.062 -0.751 13.031 1 95.31 47 ARG B CA 1
ATOM 3145 C C . ARG B 1 47 ? 2.932 0.035 12.375 1 95.31 47 ARG B C 1
ATOM 3147 O O . ARG B 1 47 ? 1.757 -0.197 12.664 1 95.31 47 ARG B O 1
ATOM 3154 N N . ILE B 1 48 ? 3.264 0.917 11.453 1 95.94 48 ILE B N 1
ATOM 3155 C CA . ILE B 1 48 ? 2.268 1.765 10.812 1 95.94 48 ILE B CA 1
ATOM 3156 C C . ILE B 1 48 ? 1.408 0.925 9.867 1 95.94 48 ILE B C 1
ATOM 3158 O O . ILE B 1 48 ? 0.182 1.055 9.852 1 95.94 48 ILE B O 1
ATOM 3162 N N . VAL B 1 49 ? 2.012 0.02 9.156 1 91.62 49 VAL B N 1
ATOM 3163 C CA . VAL B 1 49 ? 1.293 -0.805 8.188 1 91.62 49 VAL B CA 1
ATOM 3164 C C . VAL B 1 49 ? 0.249 -1.654 8.906 1 91.62 49 VAL B C 1
ATOM 3166 O O . VAL B 1 49 ? -0.826 -1.921 8.367 1 91.62 49 VAL B O 1
ATOM 3169 N N . HIS B 1 50 ? 0.505 -1.986 10.156 1 87.06 50 HIS B N 1
ATOM 3170 C CA . HIS B 1 50 ? -0.369 -2.904 10.883 1 87.06 50 HIS B CA 1
ATOM 3171 C C . HIS B 1 50 ? -1.368 -2.146 11.75 1 87.06 50 HIS B C 1
ATOM 3173 O O . HIS B 1 50 ? -2.236 -2.756 12.375 1 87.06 50 HIS B O 1
ATOM 3179 N N . CYS B 1 51 ? -1.271 -0.891 11.781 1 89.19 51 CYS B N 1
ATOM 3180 C CA . CYS B 1 51 ? -2.203 -0.164 12.641 1 89.19 51 CYS B CA 1
ATOM 3181 C C . CYS B 1 51 ? -3.562 -0.021 11.969 1 89.19 51 CYS B C 1
ATOM 3183 O O . CYS B 1 51 ? -3.658 -0.032 10.734 1 89.19 51 CYS B O 1
ATOM 3185 N N . LYS B 1 52 ? -4.633 0.094 12.773 1 85.75 52 LYS B N 1
ATOM 3186 C CA . LYS B 1 52 ? -6.016 0.148 12.305 1 85.75 52 LYS B CA 1
ATOM 3187 C C . LYS B 1 52 ? -6.27 1.401 11.477 1 85.75 52 LYS B C 1
ATOM 3189 O O . LYS B 1 52 ? -6.961 1.348 10.453 1 85.75 52 LYS B O 1
ATOM 3194 N N . SER B 1 53 ? -5.672 2.471 11.898 1 90.75 53 SER B N 1
ATOM 3195 C CA . SER B 1 53 ? -5.898 3.744 11.227 1 90.75 53 SER B CA 1
ATOM 3196 C C . SER B 1 53 ? -5.359 3.717 9.797 1 90.75 53 SER B C 1
ATOM 3198 O O . SER B 1 53 ? -5.945 4.316 8.898 1 90.75 53 SER B O 1
ATOM 3200 N N . PHE B 1 54 ? -4.25 3.01 9.578 1 92.12 54 PHE B N 1
ATOM 3201 C CA . PHE B 1 54 ? -3.709 2.881 8.227 1 92.12 54 PHE B CA 1
ATOM 3202 C C . PHE B 1 54 ? -4.641 2.059 7.348 1 92.12 54 PHE B C 1
ATOM 3204 O O . PHE B 1 54 ? -4.918 2.438 6.207 1 92.12 54 PHE B O 1
ATOM 3211 N N . ARG B 1 55 ? -5.156 1.071 7.836 1 83.44 55 ARG B N 1
ATOM 3212 C CA . ARG B 1 55 ? -6.059 0.193 7.094 1 83.44 55 ARG B CA 1
ATOM 3213 C C . ARG B 1 55 ? -7.348 0.918 6.723 1 83.44 55 ARG B C 1
ATOM 3215 O O . ARG B 1 55 ? -7.934 0.65 5.676 1 83.44 55 ARG B O 1
ATOM 3222 N N . ARG B 1 56 ? -7.738 1.842 7.523 1 85 56 ARG B N 1
ATOM 3223 C CA . ARG B 1 56 ? -8.984 2.576 7.305 1 85 56 ARG B CA 1
ATOM 3224 C C . ARG B 1 56 ? -8.828 3.58 6.168 1 85 56 ARG B C 1
ATOM 3226 O O . ARG B 1 56 ? -9.828 4.094 5.652 1 85 56 ARG B O 1
ATOM 3233 N N . LEU B 1 57 ? -7.594 3.811 5.758 1 87.38 57 LEU B N 1
ATOM 3234 C CA . LEU B 1 57 ? -7.355 4.777 4.691 1 87.38 57 LEU B CA 1
ATOM 3235 C C . LEU B 1 57 ? -8.016 4.328 3.393 1 87.38 57 LEU B C 1
ATOM 3237 O O . LEU B 1 57 ? -8.312 5.152 2.523 1 87.38 57 LEU B O 1
ATOM 3241 N N . LYS B 1 58 ? -8.289 3.045 3.318 1 82.56 58 LYS B N 1
ATOM 3242 C CA . LYS B 1 58 ? -8.906 2.514 2.105 1 82.56 58 LYS B CA 1
ATOM 3243 C C . LYS B 1 58 ? -10.359 2.955 1.988 1 82.56 58 LYS B C 1
ATOM 3245 O O . LYS B 1 58 ? -10.953 2.883 0.909 1 82.56 58 LYS B O 1
ATOM 3250 N N . HIS B 1 59 ? -10.914 3.414 3.059 1 78.06 59 HIS B N 1
ATOM 3251 C CA . HIS B 1 59 ? -12.32 3.791 3.086 1 78.06 59 HIS B CA 1
ATOM 3252 C C . HIS B 1 59 ? -12.484 5.309 3.119 1 78.06 59 HIS B C 1
ATOM 3254 O O . HIS B 1 59 ? -13.609 5.812 3.223 1 78.06 59 HIS B O 1
ATOM 3260 N N . LYS B 1 60 ? -11.375 5.969 3.043 1 78.5 60 LYS B N 1
ATOM 3261 C CA . LYS B 1 60 ? -11.414 7.426 3.041 1 78.5 60 LYS B CA 1
ATOM 3262 C C . LYS B 1 60 ? -11.031 7.984 1.675 1 78.5 60 LYS B C 1
ATOM 3264 O O . LYS B 1 60 ? -10.008 7.594 1.104 1 78.5 60 LYS B O 1
ATOM 3269 N N . THR B 1 61 ? -11.883 8.805 1.189 1 73.38 61 THR B N 1
ATOM 3270 C CA . THR B 1 61 ? -11.648 9.383 -0.13 1 73.38 61 THR B CA 1
ATOM 3271 C C . THR B 1 61 ? -10.586 10.469 -0.062 1 73.38 61 THR B C 1
ATOM 3273 O O . THR B 1 61 ? -10.445 11.148 0.958 1 73.38 61 THR B O 1
ATOM 3276 N N . GLN B 1 62 ? -9.852 10.602 -1.105 1 63.78 62 GLN B N 1
ATOM 3277 C CA . GLN B 1 62 ? -8.852 11.664 -1.188 1 63.78 62 GLN B CA 1
ATOM 3278 C C . GLN B 1 62 ? -9.5 12.992 -1.554 1 63.78 62 GLN B C 1
ATOM 3280 O O . GLN B 1 62 ? -9.25 14.016 -0.904 1 63.78 62 GLN B O 1
ATOM 3285 N N . VAL B 1 63 ? -10.258 12.992 -2.664 1 60.47 63 VAL B N 1
ATOM 3286 C CA . VAL B 1 63 ? -11.039 14.141 -3.098 1 60.47 63 VAL B CA 1
ATOM 3287 C C . VAL B 1 63 ? -12.516 13.758 -3.191 1 60.47 63 VAL B C 1
ATOM 3289 O O . VAL B 1 63 ? -12.852 12.711 -3.748 1 60.47 63 VAL B O 1
ATOM 3292 N N . TYR B 1 64 ? -13.219 14.367 -2.279 1 57.59 64 TYR B N 1
ATOM 3293 C CA . TYR B 1 64 ? -14.633 14 -2.254 1 57.59 64 TYR B CA 1
ATOM 3294 C C . TYR B 1 64 ? -15.328 14.438 -3.535 1 57.59 64 TYR B C 1
ATOM 3296 O O . TYR B 1 64 ? -15.82 15.57 -3.627 1 57.59 64 TYR B O 1
ATOM 3304 N N . ILE B 1 65 ? -15.055 13.727 -4.633 1 56.69 65 ILE B N 1
ATOM 3305 C CA . ILE B 1 65 ? -15.789 13.844 -5.887 1 56.69 65 ILE B CA 1
ATOM 3306 C C . ILE B 1 65 ? -16.656 12.609 -6.105 1 56.69 65 ILE B C 1
ATOM 3308 O O . ILE B 1 65 ? -16.125 11.516 -6.355 1 56.69 65 ILE B O 1
ATOM 3312 N N . LYS B 1 66 ? -17.531 12.227 -5.172 1 52.69 66 LYS B N 1
ATOM 3313 C CA . LYS B 1 66 ? -18.25 10.969 -5.379 1 52.69 66 LYS B CA 1
ATOM 3314 C C . LYS B 1 66 ? -18.828 10.891 -6.789 1 52.69 66 LYS B C 1
ATOM 3316 O O . LYS B 1 66 ? -19.719 11.664 -7.145 1 52.69 66 LYS B O 1
ATOM 3321 N N . THR B 1 67 ? -17.922 10.75 -7.777 1 49.53 67 THR B N 1
ATOM 3322 C CA . THR B 1 67 ? -18.5 10.422 -9.07 1 49.53 67 THR B CA 1
ATOM 3323 C C . THR B 1 67 ? -19.125 9.031 -9.047 1 49.53 67 THR B C 1
ATOM 3325 O O . THR B 1 67 ? -18.766 8.203 -8.211 1 49.53 67 THR B O 1
ATOM 3328 N N . TRP B 1 68 ? -20.219 8.906 -9.617 1 46.09 68 TRP B N 1
ATOM 3329 C CA . TRP B 1 68 ? -20.906 7.648 -9.891 1 46.09 68 TRP B CA 1
ATOM 3330 C C . TRP B 1 68 ? -19.953 6.629 -10.5 1 46.09 68 TRP B C 1
ATOM 3332 O O . TRP B 1 68 ? -19.281 6.918 -11.492 1 46.09 68 TRP B O 1
ATOM 3342 N N . GLY B 1 69 ? -19.078 5.918 -9.711 1 51.78 69 GLY B N 1
ATOM 3343 C CA . GLY B 1 69 ? -18.297 4.82 -10.266 1 51.78 69 GLY B CA 1
ATOM 3344 C C . GLY B 1 69 ? -17.188 4.344 -9.336 1 51.78 69 GLY B C 1
ATOM 3345 O O . GLY B 1 69 ? -17 4.902 -8.25 1 51.78 69 GLY B O 1
ATOM 3346 N N . ASP B 1 70 ? -16.719 3.178 -9.578 1 52.34 70 ASP B N 1
ATOM 3347 C CA . ASP B 1 70 ? -15.82 2.35 -8.781 1 52.34 70 ASP B CA 1
ATOM 3348 C C . ASP B 1 70 ? -14.391 2.898 -8.82 1 52.34 70 ASP B C 1
ATOM 3350 O O . ASP B 1 70 ? -13.477 2.297 -8.25 1 52.34 70 ASP B O 1
ATOM 3354 N N . HIS B 1 71 ? -14.211 4.113 -9.492 1 58.59 71 HIS B N 1
ATOM 3355 C CA . HIS B 1 71 ? -12.789 4.348 -9.711 1 58.59 71 HIS B CA 1
ATOM 3356 C C . HIS B 1 71 ? -12.305 5.566 -8.93 1 58.59 71 HIS B C 1
ATOM 3358 O O . HIS B 1 71 ? -11.461 6.324 -9.414 1 58.59 71 HIS B O 1
ATOM 3364 N N . TYR B 1 72 ? -12.797 5.668 -7.703 1 62.28 72 TYR B N 1
ATOM 3365 C CA . TYR B 1 72 ? -12.273 6.812 -6.969 1 62.28 72 TYR B CA 1
ATOM 3366 C C . TYR B 1 72 ? -11 6.441 -6.223 1 62.28 72 TYR B C 1
ATOM 3368 O O . TYR B 1 72 ? -10.844 5.305 -5.773 1 62.28 72 TYR B O 1
ATOM 3376 N N . ARG B 1 73 ? -10.148 7.457 -6.219 1 72.19 73 ARG B N 1
ATOM 3377 C CA . ARG B 1 73 ? -8.914 7.301 -5.457 1 72.19 73 ARG B CA 1
ATOM 3378 C C . ARG B 1 73 ? -9.172 7.41 -3.959 1 72.19 73 ARG B C 1
ATOM 3380 O O . ARG B 1 73 ? -9.945 8.266 -3.521 1 72.19 73 ARG B O 1
ATOM 3387 N N . THR B 1 74 ? -8.68 6.445 -3.316 1 83.12 74 THR B N 1
ATOM 3388 C CA . THR B 1 74 ? -8.734 6.488 -1.859 1 83.12 74 THR B CA 1
ATOM 3389 C C . THR B 1 74 ? -7.461 7.098 -1.284 1 83.12 74 THR B C 1
ATOM 3391 O O . THR B 1 74 ? -6.477 7.281 -2.002 1 83.12 74 THR B O 1
ATOM 3394 N N . ARG B 1 75 ? -7.543 7.461 -0.045 1 87.25 75 ARG B N 1
ATOM 3395 C CA . ARG B 1 75 ? -6.355 7.992 0.615 1 87.25 75 ARG B CA 1
ATOM 3396 C C . ARG B 1 75 ? -5.246 6.949 0.664 1 87.25 75 ARG B C 1
ATOM 3398 O O . ARG B 1 75 ? -4.062 7.293 0.613 1 87.25 75 ARG B O 1
ATOM 3405 N N . LEU B 1 76 ? -5.594 5.719 0.669 1 89.38 76 LEU B N 1
ATOM 3406 C CA . LEU B 1 76 ? -4.586 4.66 0.679 1 89.38 76 LEU B CA 1
ATOM 3407 C C . LEU B 1 76 ? -3.799 4.648 -0.627 1 89.38 76 LEU B C 1
ATOM 3409 O O . LEU B 1 76 ? -2.566 4.613 -0.614 1 89.38 76 LEU B O 1
ATOM 3413 N N . THR B 1 77 ? -4.453 4.715 -1.722 1 88.44 77 THR B N 1
ATOM 3414 C CA . THR B 1 77 ? -3.77 4.703 -3.01 1 88.44 77 THR B CA 1
ATOM 3415 C C . THR B 1 77 ? -2.908 5.953 -3.174 1 88.44 77 THR B C 1
ATOM 3417 O O . THR B 1 77 ? -1.808 5.887 -3.725 1 88.44 77 THR B O 1
ATOM 3420 N N . HIS B 1 78 ? -3.449 7.055 -2.709 1 90.38 78 HIS B N 1
ATOM 3421 C CA . HIS B 1 78 ? -2.645 8.273 -2.688 1 90.38 78 HIS B CA 1
ATOM 3422 C C . HIS B 1 78 ? -1.366 8.07 -1.88 1 90.38 78 HIS B C 1
ATOM 3424 O O . HIS B 1 78 ? -0.276 8.414 -2.34 1 90.38 78 HIS B O 1
ATOM 3430 N N . THR B 1 79 ? -1.514 7.543 -0.708 1 94.62 79 THR B N 1
ATOM 3431 C CA . THR B 1 79 ? -0.391 7.301 0.191 1 94.62 79 THR B CA 1
ATOM 3432 C C . THR B 1 79 ? 0.65 6.402 -0.473 1 94.62 79 THR B C 1
ATOM 3434 O O . THR B 1 79 ? 1.854 6.645 -0.352 1 94.62 79 THR B O 1
ATOM 3437 N N . LEU B 1 80 ? 0.233 5.426 -1.21 1 93.44 80 LEU B N 1
ATOM 3438 C CA . LEU B 1 80 ? 1.145 4.508 -1.885 1 93.44 80 LEU B CA 1
ATOM 3439 C C . LEU B 1 80 ? 1.9 5.219 -3.004 1 93.44 80 LEU B C 1
ATOM 3441 O O . LEU B 1 80 ? 3.086 4.957 -3.219 1 93.44 80 LEU B O 1
ATOM 3445 N N . GLU B 1 81 ? 1.251 6.062 -3.689 1 93.31 81 GLU B N 1
ATOM 3446 C CA . GLU B 1 81 ? 1.91 6.824 -4.746 1 93.31 81 GLU B CA 1
ATOM 3447 C C . GLU B 1 81 ? 2.938 7.793 -4.168 1 93.31 81 GLU B C 1
ATOM 3449 O O . GLU B 1 81 ? 4.035 7.938 -4.711 1 93.31 81 GLU B O 1
ATOM 3454 N N . VAL B 1 82 ? 2.512 8.438 -3.098 1 96.44 82 VAL B N 1
ATOM 3455 C CA . VAL B 1 82 ? 3.453 9.305 -2.404 1 96.44 82 VAL B CA 1
ATOM 3456 C C . VAL B 1 82 ? 4.688 8.508 -1.993 1 96.44 82 VAL B C 1
ATOM 3458 O O . VAL B 1 82 ? 5.82 8.969 -2.176 1 96.44 82 VAL B O 1
ATOM 3461 N N . CYS B 1 83 ? 4.453 7.363 -1.459 1 97.19 83 CYS B N 1
ATOM 3462 C CA . CYS B 1 83 ? 5.535 6.488 -1.016 1 97.19 83 CYS B CA 1
ATOM 3463 C C . CYS B 1 83 ? 6.465 6.145 -2.174 1 97.19 83 CYS B C 1
ATOM 3465 O O . CYS B 1 83 ? 7.688 6.219 -2.035 1 97.19 83 CYS B O 1
ATOM 3467 N N . GLN B 1 84 ? 5.91 5.816 -3.273 1 96.06 84 GLN B N 1
ATOM 3468 C CA . GLN B 1 84 ? 6.691 5.438 -4.445 1 96.06 84 GLN B CA 1
ATOM 3469 C C . GLN B 1 84 ? 7.539 6.602 -4.945 1 96.06 84 GLN B C 1
ATOM 3471 O O . GLN B 1 84 ? 8.734 6.445 -5.195 1 96.06 84 GLN B O 1
ATOM 3476 N N . ILE B 1 85 ? 6.969 7.734 -5.066 1 97.31 85 ILE B N 1
ATOM 3477 C CA . ILE B 1 85 ? 7.676 8.93 -5.52 1 97.31 85 ILE B CA 1
ATOM 3478 C C . ILE B 1 85 ? 8.781 9.281 -4.531 1 97.31 85 ILE B C 1
ATOM 3480 O O . ILE B 1 85 ? 9.922 9.539 -4.93 1 97.31 85 ILE B O 1
ATOM 3484 N N . ALA B 1 86 ? 8.43 9.234 -3.287 1 98.56 86 ALA B N 1
ATOM 3485 C CA . ALA B 1 86 ? 9.375 9.594 -2.234 1 98.56 86 ALA B CA 1
ATOM 3486 C C . ALA B 1 86 ? 10.57 8.656 -2.229 1 98.56 86 ALA B C 1
ATOM 3488 O O . ALA B 1 86 ? 11.719 9.094 -2.096 1 98.56 86 ALA B O 1
ATOM 3489 N N . LYS B 1 87 ? 10.305 7.406 -2.361 1 97.88 87 LYS B N 1
ATOM 3490 C CA . LYS B 1 87 ? 11.391 6.422 -2.381 1 97.88 87 LYS B CA 1
ATOM 3491 C C . LYS B 1 87 ? 12.297 6.633 -3.588 1 97.88 87 LYS B C 1
ATOM 3493 O O . LYS B 1 87 ? 13.516 6.488 -3.482 1 97.88 87 LYS B O 1
ATOM 3498 N N . THR B 1 88 ? 11.703 6.949 -4.699 1 97.81 88 THR B N 1
ATOM 3499 C CA . THR B 1 88 ? 12.484 7.207 -5.898 1 97.81 88 THR B CA 1
ATOM 3500 C C . THR B 1 88 ? 13.398 8.414 -5.699 1 97.81 88 THR B C 1
ATOM 3502 O O . THR B 1 88 ? 14.594 8.352 -5.992 1 97.81 88 THR B O 1
ATOM 3505 N N . ILE B 1 89 ? 12.852 9.484 -5.164 1 98.44 89 ILE B N 1
ATOM 3506 C CA . ILE B 1 89 ? 13.641 10.688 -4.91 1 98.44 89 ILE B CA 1
ATOM 3507 C C . ILE B 1 89 ? 14.727 10.383 -3.877 1 98.44 89 ILE B C 1
ATOM 3509 O O . ILE B 1 89 ? 15.891 10.727 -4.078 1 98.44 89 ILE B O 1
ATOM 3513 N N . GLY B 1 90 ? 14.328 9.766 -2.779 1 98.56 90 GLY B N 1
ATOM 3514 C CA . GLY B 1 90 ? 15.281 9.43 -1.727 1 98.56 90 GLY B CA 1
ATOM 3515 C C . GLY B 1 90 ? 16.438 8.578 -2.213 1 98.56 90 GLY B C 1
ATOM 3516 O O . GLY B 1 90 ? 17.594 8.852 -1.901 1 98.56 90 GLY B O 1
ATOM 3517 N N . LYS B 1 91 ? 16.094 7.539 -2.939 1 97.5 91 LYS B N 1
ATOM 3518 C CA . LYS B 1 91 ? 17.109 6.652 -3.486 1 97.5 91 LYS B CA 1
ATOM 3519 C C . LYS B 1 91 ? 18.047 7.398 -4.441 1 97.5 91 LYS B C 1
ATOM 3521 O O . LYS B 1 91 ? 19.25 7.16 -4.457 1 97.5 91 LYS B O 1
ATOM 3526 N N . GLY B 1 92 ? 17.516 8.25 -5.262 1 97.56 92 GLY B N 1
ATOM 3527 C CA . GLY B 1 92 ? 18.297 9.047 -6.184 1 97.56 92 GLY B CA 1
ATOM 3528 C C . GLY B 1 92 ? 19.312 9.938 -5.488 1 97.56 92 GLY B C 1
ATOM 3529 O O . GLY B 1 92 ? 20.406 10.164 -6.008 1 97.56 92 GLY B O 1
ATOM 3530 N N . ILE B 1 93 ? 18.938 10.406 -4.34 1 98.06 93 ILE B N 1
ATOM 3531 C CA . ILE B 1 93 ? 19.797 11.312 -3.594 1 98.06 93 ILE B CA 1
ATOM 3532 C C . ILE B 1 93 ? 20.75 10.508 -2.711 1 98.06 93 ILE B C 1
ATOM 3534 O O . ILE B 1 93 ? 21.844 10.969 -2.398 1 98.06 93 ILE B O 1
ATOM 3538 N N . GLY B 1 94 ? 20.375 9.305 -2.35 1 97.81 94 GLY B N 1
ATOM 3539 C CA . GLY B 1 94 ? 21.141 8.477 -1.431 1 97.81 94 GLY B CA 1
ATOM 3540 C C . GLY B 1 94 ? 20.672 8.602 0.009 1 97.81 94 GLY B C 1
ATOM 3541 O O . GLY B 1 94 ? 21.5 8.68 0.924 1 97.81 94 GLY B O 1
ATOM 3542 N N . LEU B 1 95 ? 19.375 8.633 0.208 1 98.62 95 LEU B N 1
ATOM 3543 C CA . LEU B 1 95 ? 18.797 8.812 1.536 1 98.62 95 LEU B CA 1
ATOM 3544 C C . LEU B 1 95 ? 18.219 7.504 2.061 1 98.62 95 LEU B C 1
ATOM 3546 O O . LEU B 1 95 ? 18.219 6.492 1.354 1 98.62 95 LEU B O 1
ATOM 3550 N N . ASN B 1 96 ? 17.766 7.492 3.338 1 98.69 96 ASN B N 1
ATOM 3551 C CA . ASN B 1 96 ? 17.266 6.301 4.012 1 98.69 96 ASN B CA 1
ATOM 3552 C C . ASN B 1 96 ? 15.844 5.973 3.582 1 98.69 96 ASN B C 1
ATOM 3554 O O . ASN B 1 96 ? 14.891 6.59 4.059 1 98.69 96 ASN B O 1
ATOM 3558 N N . GLU B 1 97 ? 15.695 4.941 2.814 1 98.06 97 GLU B N 1
ATOM 3559 C CA . GLU B 1 97 ? 14.422 4.594 2.199 1 98.06 97 GLU B CA 1
ATOM 3560 C C . GLU B 1 97 ? 13.422 4.105 3.242 1 98.06 97 GLU B C 1
ATOM 3562 O O . GLU B 1 97 ? 12.219 4.336 3.111 1 98.06 97 GLU B O 1
ATOM 3567 N N . ASP B 1 98 ? 13.906 3.402 4.262 1 98.44 98 ASP B N 1
ATOM 3568 C CA . ASP B 1 98 ? 13 2.887 5.281 1 98.44 98 ASP B CA 1
ATOM 3569 C C . ASP B 1 98 ? 12.359 4.023 6.07 1 98.44 98 ASP B C 1
ATOM 3571 O O . ASP B 1 98 ? 11.164 3.977 6.383 1 98.44 98 ASP B O 1
ATOM 3575 N N . LEU B 1 99 ? 13.172 4.996 6.398 1 98.81 99 LEU B N 1
ATOM 3576 C CA . LEU B 1 99 ? 12.641 6.172 7.074 1 98.81 99 LEU B CA 1
ATOM 3577 C C . LEU B 1 99 ? 11.633 6.902 6.191 1 98.81 99 LEU B C 1
ATOM 3579 O O . LEU B 1 99 ? 10.547 7.27 6.648 1 98.81 99 LEU B O 1
ATOM 3583 N N . ILE B 1 100 ? 11.953 7.043 4.922 1 98.81 100 ILE B N 1
ATOM 3584 C CA . ILE B 1 100 ? 11.078 7.699 3.959 1 98.81 100 ILE B CA 1
ATOM 3585 C C . ILE B 1 100 ? 9.75 6.953 3.875 1 98.81 100 ILE B C 1
ATOM 3587 O O . ILE B 1 100 ? 8.68 7.562 3.922 1 98.81 100 ILE B O 1
ATOM 3591 N N . GLU B 1 101 ? 9.836 5.668 3.77 1 98.5 101 GLU B N 1
ATOM 3592 C CA . GLU B 1 101 ? 8.633 4.844 3.656 1 98.5 101 GLU B CA 1
ATOM 3593 C C . GLU B 1 101 ? 7.766 4.961 4.906 1 98.5 101 GLU B C 1
ATOM 3595 O O . GLU B 1 101 ? 6.543 5.098 4.809 1 98.5 101 GLU B O 1
ATOM 3600 N N . ALA B 1 102 ? 8.383 4.883 6.051 1 98.56 102 ALA B N 1
ATOM 3601 C CA . ALA B 1 102 ? 7.641 4.992 7.301 1 98.56 102 ALA B CA 1
ATOM 3602 C C . ALA B 1 102 ? 6.887 6.316 7.383 1 98.56 102 ALA B C 1
ATOM 3604 O O . ALA B 1 102 ? 5.707 6.348 7.734 1 98.56 102 ALA B O 1
ATOM 3605 N N . ILE B 1 103 ? 7.551 7.43 7.023 1 98.62 103 ILE B N 1
ATOM 3606 C CA . ILE B 1 103 ? 6.93 8.75 7.062 1 98.62 103 ILE B CA 1
ATOM 3607 C C . ILE B 1 103 ? 5.801 8.82 6.039 1 98.62 103 ILE B C 1
ATOM 3609 O O . ILE B 1 103 ? 4.707 9.297 6.344 1 98.62 103 ILE B O 1
ATOM 3613 N N . ALA B 1 104 ? 6.035 8.305 4.859 1 98.25 104 ALA B N 1
ATOM 3614 C CA . ALA B 1 104 ? 5.086 8.406 3.756 1 98.25 104 ALA B CA 1
ATOM 3615 C C . ALA B 1 104 ? 3.803 7.641 4.062 1 98.25 104 ALA B C 1
ATOM 3617 O O . ALA B 1 104 ? 2.701 8.141 3.818 1 98.25 104 ALA B O 1
ATOM 3618 N N . ILE B 1 105 ? 3.922 6.449 4.613 1 96.88 105 ILE B N 1
ATOM 3619 C CA . ILE B 1 105 ? 2.73 5.641 4.836 1 96.88 105 ILE B CA 1
ATOM 3620 C C . ILE B 1 105 ? 1.963 6.172 6.043 1 96.88 105 ILE B C 1
ATOM 3622 O O . ILE B 1 105 ? 0.765 5.918 6.188 1 96.88 105 ILE B O 1
ATOM 3626 N N . GLY B 1 106 ? 2.578 6.953 6.879 1 96.69 106 GLY B N 1
ATOM 3627 C CA . GLY B 1 106 ? 1.924 7.461 8.078 1 96.69 106 GLY B CA 1
ATOM 3628 C C . GLY B 1 106 ? 1.435 8.891 7.926 1 96.69 106 GLY B C 1
ATOM 3629 O O . GLY B 1 106 ? 0.698 9.391 8.773 1 96.69 106 GLY B O 1
ATOM 3630 N N . HIS B 1 107 ? 1.8 9.562 6.855 1 95.75 107 HIS B N 1
ATOM 3631 C CA . HIS B 1 107 ? 1.658 11.016 6.801 1 95.75 107 HIS B CA 1
ATOM 3632 C C . HIS B 1 107 ? 0.19 11.422 6.824 1 95.75 107 HIS B C 1
ATOM 3634 O O . HIS B 1 107 ? -0.162 12.453 7.406 1 95.75 107 HIS B O 1
ATOM 3640 N N . ASP B 1 108 ? -0.677 10.578 6.332 1 92.56 108 ASP B N 1
ATOM 3641 C CA . ASP B 1 108 ? -2.062 10.984 6.113 1 92.56 108 ASP B CA 1
ATOM 3642 C C . ASP B 1 108 ? -3.012 10.211 7.023 1 92.56 108 ASP B C 1
ATOM 3644 O O . ASP B 1 108 ? -4.23 10.242 6.832 1 92.56 108 ASP B O 1
ATOM 3648 N N . ILE B 1 109 ? -2.527 9.523 8.023 1 93.44 109 ILE B N 1
ATOM 3649 C CA . ILE B 1 109 ? -3.338 8.602 8.812 1 93.44 109 ILE B CA 1
ATOM 3650 C C . ILE B 1 109 ? -4.344 9.383 9.656 1 93.44 109 ILE B C 1
ATOM 3652 O O . ILE B 1 109 ? -5.371 8.852 10.062 1 93.44 109 ILE B O 1
ATOM 3656 N N . GLY B 1 110 ? -4.121 10.664 9.852 1 92.44 110 GLY B N 1
ATOM 3657 C CA . GLY B 1 110 ? -4.949 11.469 10.734 1 92.44 110 GLY B CA 1
ATOM 3658 C C . GLY B 1 110 ? -6.059 12.203 10.008 1 92.44 110 GLY B C 1
ATOM 3659 O O . GLY B 1 110 ? -6.793 12.984 10.609 1 92.44 110 GLY B O 1
ATOM 3660 N N . HIS B 1 111 ? -6.227 11.953 8.742 1 90.19 111 HIS B N 1
ATOM 3661 C CA . HIS B 1 111 ? -7.281 12.625 7.988 1 90.19 111 HIS B CA 1
ATOM 3662 C C . HIS B 1 111 ? -8.664 12.188 8.461 1 90.19 111 HIS B C 1
ATOM 3664 O O . HIS B 1 111 ? -8.852 11.023 8.828 1 90.19 111 HIS B O 1
ATOM 3670 N N . VAL B 1 112 ? -9.555 13.125 8.398 1 89.06 112 VAL B N 1
ATOM 3671 C CA . VAL B 1 112 ? -10.93 12.891 8.812 1 89.06 112 VAL B CA 1
ATOM 3672 C C . VAL B 1 112 ? -11.781 12.508 7.602 1 89.06 112 VAL B C 1
ATOM 3674 O O . VAL B 1 112 ? -11.305 12.562 6.465 1 89.06 112 VAL B O 1
ATOM 3677 N N . ALA B 1 113 ? -12.953 12.016 7.934 1 85.31 113 ALA B N 1
ATOM 3678 C CA . ALA B 1 113 ? -13.891 11.688 6.863 1 85.31 113 ALA B CA 1
ATOM 3679 C C . ALA B 1 113 ? -14.156 12.906 5.98 1 85.31 113 ALA B C 1
ATOM 3681 O O . ALA B 1 113 ? -14.172 14.039 6.469 1 85.31 113 ALA B O 1
ATOM 3682 N N . PHE B 1 114 ? -14.328 12.703 4.754 1 83.69 114 PHE B N 1
ATOM 3683 C CA . PHE B 1 114 ? -14.703 13.68 3.738 1 83.69 114 PHE B CA 1
ATOM 3684 C C . PHE B 1 114 ? -13.539 14.633 3.453 1 83.69 114 PHE B C 1
ATOM 3686 O O . PHE B 1 114 ? -13.758 15.812 3.189 1 83.69 114 PHE B O 1
ATOM 3693 N N . ALA B 1 115 ? -12.352 14.188 3.678 1 78 115 ALA B N 1
ATOM 3694 C CA . ALA B 1 115 ? -11.125 14.836 3.236 1 78 115 ALA B CA 1
ATOM 3695 C C . ALA B 1 115 ? -11.031 16.266 3.775 1 78 115 ALA B C 1
ATOM 3697 O O . ALA B 1 115 ? -11.195 16.484 4.977 1 78 115 ALA B O 1
ATOM 3698 N N . HIS B 1 116 ? -10.836 17.219 2.879 1 78.44 116 HIS B N 1
ATOM 3699 C CA . HIS B 1 116 ? -10.617 18.609 3.266 1 78.44 116 HIS B CA 1
ATOM 3700 C C . HIS B 1 116 ? -11.875 19.219 3.873 1 78.44 116 HIS B C 1
ATOM 3702 O O . HIS B 1 116 ? -11.789 20.094 4.738 1 78.44 116 HIS B O 1
ATOM 3708 N N . ASN B 1 117 ? -12.906 18.719 3.488 1 81.75 117 ASN B N 1
ATOM 3709 C CA . ASN B 1 117 ? -14.164 19.219 4.027 1 81.75 117 ASN B CA 1
ATOM 3710 C C . ASN B 1 117 ? -14.32 18.891 5.508 1 81.75 117 ASN B C 1
ATOM 3712 O O . ASN B 1 117 ? -14.711 19.75 6.305 1 81.75 117 ASN B O 1
ATOM 3716 N N . GLY B 1 118 ? -13.984 17.734 5.777 1 86.12 118 GLY B N 1
ATOM 3717 C CA . GLY B 1 118 ? -14.055 17.328 7.172 1 86.12 118 GLY B CA 1
ATOM 3718 C C . GLY B 1 118 ? -13.07 18.047 8.062 1 86.12 118 GLY B C 1
ATOM 3719 O O . GLY B 1 118 ? -13.398 18.422 9.195 1 86.12 118 GLY B O 1
ATOM 3720 N N . GLU B 1 119 ? -11.938 18.297 7.5 1 88.12 119 GLU B N 1
ATOM 3721 C CA . GLU B 1 119 ? -10.922 19.016 8.258 1 88.12 119 GLU B CA 1
ATOM 3722 C C . GLU B 1 119 ? -11.359 20.453 8.539 1 88.12 119 GLU B C 1
ATOM 3724 O O . GLU B 1 119 ? -11.133 20.969 9.633 1 88.12 119 GLU B O 1
ATOM 3729 N N . GLU B 1 120 ? -11.938 21.047 7.621 1 89 120 GLU B N 1
ATOM 3730 C CA . GLU B 1 120 ? -12.43 22.422 7.781 1 89 120 GLU B CA 1
ATOM 3731 C C . GLU B 1 120 ? -13.484 22.5 8.875 1 89 120 GLU B C 1
ATOM 3733 O O . GLU B 1 120 ? -13.469 23.422 9.695 1 89 120 GLU B O 1
ATOM 3738 N N . VAL B 1 121 ? -14.336 21.547 8.836 1 90.75 121 VAL B N 1
ATOM 3739 C CA . VAL B 1 121 ? -15.422 21.516 9.812 1 90.75 121 VAL B CA 1
ATOM 3740 C C . VAL B 1 121 ? -14.852 21.344 11.219 1 90.75 121 VAL B C 1
ATOM 3742 O O . VAL B 1 121 ? -15.18 22.109 12.125 1 90.75 121 VAL B O 1
ATOM 3745 N N . LEU B 1 122 ? -13.969 20.422 11.398 1 92.56 122 LEU B N 1
ATOM 3746 C CA . LEU B 1 122 ? -13.391 20.156 12.711 1 92.56 122 LEU B CA 1
ATOM 3747 C C . LEU B 1 122 ? -12.523 21.328 13.156 1 92.56 122 LEU B C 1
ATOM 3749 O O . LEU B 1 122 ? -12.453 21.641 14.344 1 92.56 122 LEU B O 1
ATOM 3753 N N . ASN B 1 123 ? -11.859 21.938 12.211 1 92.75 123 ASN B N 1
ATOM 3754 C CA . ASN B 1 123 ? -11.031 23.094 12.531 1 92.75 123 ASN B CA 1
ATOM 3755 C C . ASN B 1 123 ? -11.875 24.234 13.086 1 92.75 123 ASN B C 1
ATOM 3757 O O . ASN B 1 123 ? -11.43 24.969 13.977 1 92.75 123 ASN B O 1
ATOM 3761 N N . ARG B 1 124 ? -13.016 24.422 12.57 1 92.31 124 ARG B N 1
ATOM 3762 C CA . ARG B 1 124 ? -13.922 25.469 13.023 1 92.31 124 ARG B CA 1
ATOM 3763 C C . ARG B 1 124 ? -14.531 25.109 14.383 1 92.31 124 ARG B C 1
ATOM 3765 O O . ARG B 1 124 ? -14.68 25.984 15.242 1 92.31 124 ARG B O 1
ATOM 3772 N N . LEU B 1 125 ? -14.773 23.859 14.602 1 90.94 125 LEU B N 1
ATOM 3773 C CA . LEU B 1 125 ? -15.547 23.438 15.758 1 90.94 125 LEU B CA 1
ATOM 3774 C C . LEU B 1 125 ? -14.641 23.25 16.969 1 90.94 125 LEU B C 1
ATOM 3776 O O . LEU B 1 125 ? -15.086 23.406 18.109 1 90.94 125 LEU B O 1
ATOM 3780 N N . LEU B 1 126 ? -13.445 22.844 16.797 1 92.62 126 LEU B N 1
ATOM 3781 C CA . LEU B 1 126 ? -12.547 22.531 17.906 1 92.62 126 LEU B CA 1
ATOM 3782 C C . LEU B 1 126 ? -11.828 23.781 18.391 1 92.62 126 LEU B C 1
ATOM 3784 O O . LEU B 1 126 ? -11.234 24.516 17.594 1 92.62 126 LEU B O 1
ATOM 3788 N N . PRO B 1 127 ? -11.82 23.875 19.766 1 88.06 127 PRO B N 1
ATOM 3789 C CA . PRO B 1 127 ? -10.953 24.922 20.312 1 88.06 127 PRO B CA 1
ATOM 3790 C C . PRO B 1 127 ? -9.477 24.672 20.016 1 88.06 127 PRO B C 1
ATOM 3792 O O . PRO B 1 127 ? -8.969 23.562 20.266 1 88.06 127 PRO B O 1
ATOM 3795 N N . GLY B 1 128 ? -8.812 25.406 19.312 1 89.56 128 GLY B N 1
ATOM 3796 C CA . GLY B 1 128 ? -7.406 25.25 18.969 1 89.56 128 GLY B CA 1
ATOM 3797 C C . GLY B 1 128 ? -7.195 24.797 17.531 1 89.56 128 GLY B C 1
ATOM 3798 O O . GLY B 1 128 ? -6.059 24.672 17.062 1 89.56 128 GLY B O 1
ATOM 3799 N N . GLY B 1 129 ? -8.297 24.359 16.984 1 92.38 129 GLY B N 1
ATOM 3800 C CA . GLY B 1 129 ? -8.234 24.016 15.578 1 92.38 129 GLY B CA 1
ATOM 3801 C C . GLY B 1 129 ? -7.961 22.547 15.328 1 92.38 129 GLY B C 1
ATOM 3802 O O . GLY B 1 129 ? -7.875 21.75 16.266 1 92.38 129 GLY B O 1
ATOM 3803 N N . PHE B 1 130 ? -7.938 22.172 14.086 1 92.88 130 PHE B N 1
ATOM 3804 C CA . PHE B 1 130 ? -7.707 20.797 13.648 1 92.88 130 PHE B CA 1
ATOM 3805 C C . PHE B 1 130 ? -6.891 20.766 12.367 1 92.88 130 PHE B C 1
ATOM 3807 O O . PHE B 1 130 ? -7.273 21.375 11.367 1 92.88 130 PHE B O 1
ATOM 3814 N N . LYS B 1 131 ? -5.801 20.156 12.508 1 92.56 131 LYS B N 1
ATOM 3815 C CA . LYS B 1 131 ? -4.957 19.891 11.344 1 92.56 131 LYS B CA 1
ATOM 3816 C C . LYS B 1 131 ? -4.656 18.406 11.203 1 92.56 131 LYS B C 1
ATOM 3818 O O . LYS B 1 131 ? -4.309 17.75 12.18 1 92.56 131 LYS B O 1
ATOM 3823 N N . HIS B 1 132 ? -4.73 17.906 9.984 1 91.94 132 HIS B N 1
ATOM 3824 C CA . HIS B 1 132 ? -4.602 16.469 9.789 1 91.94 132 HIS B CA 1
ATOM 3825 C C . HIS B 1 132 ? -3.207 15.977 10.172 1 91.94 132 HIS B C 1
ATOM 3827 O O . HIS B 1 132 ? -3.051 14.867 10.68 1 91.94 132 HIS B O 1
ATOM 3833 N N . ASN B 1 133 ? -2.117 16.812 9.922 1 93.12 133 ASN B N 1
ATOM 3834 C CA . ASN B 1 133 ? -0.758 16.406 10.258 1 93.12 133 ASN B CA 1
ATOM 3835 C C . ASN B 1 133 ? -0.57 16.266 11.766 1 93.12 133 ASN B C 1
ATOM 3837 O O . ASN B 1 133 ? 0.039 15.297 12.234 1 93.12 133 ASN B O 1
ATOM 3841 N N . GLU B 1 134 ? -1.143 17.219 12.484 1 94.12 134 GLU B N 1
ATOM 3842 C CA . GLU B 1 134 ? -1.09 17.141 13.938 1 94.12 134 GLU B CA 1
ATOM 3843 C C . GLU B 1 134 ? -1.903 15.961 14.461 1 94.12 134 GLU B C 1
ATOM 3845 O O . GLU B 1 134 ? -1.48 15.273 15.398 1 94.12 134 GLU B O 1
ATOM 3850 N N . HIS B 1 135 ? -3.037 15.789 13.898 1 94.5 135 HIS B N 1
ATOM 3851 C CA . HIS B 1 135 ? -3.887 14.68 14.328 1 94.5 135 HIS B CA 1
ATOM 3852 C C . HIS B 1 135 ? -3.26 13.336 13.969 1 94.5 135 HIS B C 1
ATOM 3854 O O . HIS B 1 135 ? -3.451 12.352 14.68 1 94.5 135 HIS B O 1
ATOM 3860 N N . SER B 1 136 ? -2.531 13.25 12.844 1 95.81 136 SER B N 1
ATOM 3861 C CA . SER B 1 136 ? -1.801 12.031 12.523 1 95.81 136 SER B CA 1
ATOM 3862 C C . SER B 1 136 ? -0.836 11.648 13.641 1 95.81 136 SER B C 1
ATOM 3864 O O . SER B 1 136 ? -0.781 10.492 14.055 1 95.81 136 SER B O 1
ATOM 3866 N N . VAL B 1 137 ? -0.132 12.641 14.117 1 96.88 137 VAL B N 1
ATOM 3867 C CA . VAL B 1 137 ? 0.802 12.406 15.211 1 96.88 137 VAL B CA 1
ATOM 3868 C C . VAL B 1 137 ? 0.037 11.953 16.453 1 96.88 137 VAL B C 1
ATOM 3870 O O . VAL B 1 137 ? 0.464 11.039 17.156 1 96.88 137 VAL B O 1
ATOM 3873 N N . ARG B 1 138 ? -1.071 12.562 16.719 1 96.31 138 ARG B N 1
ATOM 3874 C CA . ARG B 1 138 ? -1.889 12.195 17.875 1 96.31 138 ARG B CA 1
ATOM 3875 C C . ARG B 1 138 ? -2.389 10.758 17.75 1 96.31 138 ARG B C 1
ATOM 3877 O O . ARG B 1 138 ? -2.342 10 18.719 1 96.31 138 ARG B O 1
ATOM 3884 N N . VAL B 1 139 ? -2.836 10.391 16.594 1 96.25 139 VAL B N 1
ATOM 3885 C CA . VAL B 1 139 ? -3.314 9.031 16.359 1 96.25 139 VAL B CA 1
ATOM 3886 C C . VAL B 1 139 ? -2.197 8.031 16.656 1 96.25 139 VAL B C 1
ATOM 3888 O O . VAL B 1 139 ? -2.406 7.055 17.375 1 96.25 139 VAL B O 1
ATOM 3891 N N . LEU B 1 140 ? -1.004 8.328 16.203 1 97.12 140 LEU B N 1
ATOM 3892 C CA . LEU B 1 140 ? 0.115 7.395 16.281 1 97.12 140 LEU B CA 1
ATOM 3893 C C . LEU B 1 140 ? 0.732 7.387 17.672 1 97.12 140 LEU B C 1
ATOM 3895 O O . LEU B 1 140 ? 1.403 6.422 18.047 1 97.12 140 LEU B O 1
ATOM 3899 N N . THR B 1 141 ? 0.479 8.422 18.5 1 96.88 141 THR B N 1
ATOM 3900 C CA . THR B 1 141 ? 1.158 8.516 19.781 1 96.88 141 THR B CA 1
ATOM 3901 C C . THR B 1 141 ? 0.175 8.297 20.938 1 96.88 141 THR B C 1
ATOM 3903 O O . THR B 1 141 ? 0.572 7.902 22.031 1 96.88 141 THR B O 1
ATOM 3906 N N . LYS B 1 142 ? -1.16 8.5 20.656 1 94.81 142 LYS B N 1
ATOM 3907 C CA . LYS B 1 142 ? -2.062 8.523 21.797 1 94.81 142 LYS B CA 1
ATOM 3908 C C . LYS B 1 142 ? -3.316 7.695 21.531 1 94.81 142 LYS B C 1
ATOM 3910 O O . LYS B 1 142 ? -3.973 7.23 22.469 1 94.81 142 LYS B O 1
ATOM 3915 N N . LEU B 1 143 ? -3.736 7.559 20.359 1 94.44 143 LEU B N 1
ATOM 3916 C CA . LEU B 1 143 ? -5.043 6.961 20.094 1 94.44 143 LEU B CA 1
ATOM 3917 C C . LEU B 1 143 ? -4.902 5.484 19.734 1 94.44 143 LEU B C 1
ATOM 3919 O O . LEU B 1 143 ? -5.684 4.652 20.203 1 94.44 143 LEU B O 1
ATOM 3923 N N . GLU B 1 144 ? -3.936 5.148 18.906 1 93.5 144 GLU B N 1
ATOM 3924 C CA . GLU B 1 144 ? -3.758 3.764 18.484 1 93.5 144 GLU B CA 1
ATOM 3925 C C . GLU B 1 144 ? -3.414 2.865 19.672 1 93.5 144 GLU B C 1
ATOM 3927 O O . GLU B 1 144 ? -2.891 3.338 20.688 1 93.5 144 GLU B O 1
ATOM 3932 N N . ASN B 1 145 ? -3.686 1.59 19.609 1 91.31 145 ASN B N 1
ATOM 3933 C CA . ASN B 1 145 ? -3.389 0.585 20.625 1 91.31 145 ASN B CA 1
ATOM 3934 C C . ASN B 1 145 ? -4.02 0.942 21.969 1 91.31 145 ASN B C 1
ATOM 3936 O O . ASN B 1 145 ? -3.346 0.921 23 1 91.31 145 ASN B O 1
ATOM 3940 N N . GLN B 1 146 ? -5.297 1.403 21.875 1 88.62 146 GLN B N 1
ATOM 3941 C CA . GLN B 1 146 ? -6.113 1.702 23.047 1 88.62 146 GLN B CA 1
ATOM 3942 C C . GLN B 1 146 ? -5.434 2.732 23.938 1 88.62 146 GLN B C 1
ATOM 3944 O O . GLN B 1 146 ? -5.363 2.555 25.156 1 88.62 146 GLN B O 1
ATOM 3949 N N . GLY B 1 147 ? -4.781 3.635 23.281 1 89.81 147 GLY B N 1
ATOM 3950 C CA . GLY B 1 147 ? -4.227 4.754 24.031 1 89.81 147 GLY B CA 1
ATOM 3951 C C . GLY B 1 147 ? -2.729 4.641 24.25 1 89.81 147 GLY B C 1
ATOM 3952 O O . GLY B 1 147 ? -2.09 5.59 24.703 1 89.81 147 GLY B O 1
ATOM 3953 N N . ARG B 1 148 ? -2.078 3.549 23.922 1 91.19 148 ARG B N 1
ATOM 3954 C CA . ARG B 1 148 ? -0.654 3.342 24.156 1 91.19 148 ARG B CA 1
ATOM 3955 C C . ARG B 1 148 ? 0.181 3.938 23.031 1 91.19 148 ARG B C 1
ATOM 3957 O O . ARG B 1 148 ? 1.386 4.145 23.188 1 91.19 148 ARG B O 1
ATOM 3964 N N . GLY B 1 149 ? -0.525 4.211 21.875 1 94.5 149 GLY B N 1
ATOM 3965 C CA . GLY B 1 149 ? 0.215 4.695 20.719 1 94.5 149 GLY B CA 1
ATOM 3966 C C . GLY B 1 149 ? 1.094 3.635 20.078 1 94.5 149 GLY B C 1
ATOM 3967 O O . GLY B 1 149 ? 1.028 2.461 20.453 1 94.5 149 GLY B O 1
ATOM 3968 N N . MET B 1 150 ? 2 4.09 19.172 1 96.25 150 MET B N 1
ATOM 3969 C CA . MET B 1 150 ? 2.809 3.137 18.406 1 96.25 150 MET B CA 1
ATOM 3970 C C . MET B 1 150 ? 4.281 3.244 18.797 1 96.25 150 MET B C 1
ATOM 3972 O O . MET B 1 150 ? 5.109 2.471 18.312 1 96.25 150 MET B O 1
ATOM 3976 N N . ASN B 1 151 ? 4.637 4.172 19.578 1 97.69 151 ASN B N 1
ATOM 3977 C CA . ASN B 1 151 ? 5.996 4.391 20.062 1 97.69 151 ASN B CA 1
ATOM 3978 C C . ASN B 1 151 ? 6.988 4.48 18.906 1 97.69 151 ASN B C 1
ATOM 3980 O O . ASN B 1 151 ? 7.996 3.768 18.891 1 97.69 151 ASN B O 1
ATOM 3984 N N . LEU B 1 152 ? 6.676 5.363 17.984 1 98.44 152 LEU B N 1
ATOM 3985 C CA . LEU B 1 152 ? 7.512 5.547 16.797 1 98.44 152 LEU B CA 1
ATOM 3986 C C . LEU B 1 152 ? 8.719 6.426 17.125 1 98.44 152 LEU B C 1
ATOM 3988 O O . LEU B 1 152 ? 8.75 7.086 18.156 1 98.44 152 LEU B O 1
ATOM 3992 N N . THR B 1 153 ? 9.742 6.414 16.297 1 98.69 153 THR B N 1
ATOM 3993 C CA . THR B 1 153 ? 10.938 7.242 16.453 1 98.69 153 THR B CA 1
ATOM 3994 C C . THR B 1 153 ? 10.602 8.719 16.234 1 98.69 153 THR B C 1
ATOM 3996 O O . THR B 1 153 ? 9.648 9.047 15.539 1 98.69 153 THR B O 1
ATOM 3999 N N . GLU B 1 154 ? 11.391 9.523 16.766 1 98.38 154 GLU B N 1
ATOM 4000 C CA . GLU B 1 154 ? 11.211 10.969 16.641 1 98.38 154 GLU B CA 1
ATOM 4001 C C . GLU B 1 154 ? 11.297 11.414 15.188 1 98.38 154 GLU B C 1
ATOM 4003 O O . GLU B 1 154 ? 10.578 12.328 14.773 1 98.38 154 GLU B O 1
ATOM 4008 N N . GLU B 1 155 ? 12.219 10.828 14.422 1 98.62 155 GLU B N 1
ATOM 4009 C CA . GLU B 1 155 ? 12.406 11.188 13.023 1 98.62 155 GLU B CA 1
ATOM 4010 C C . GLU B 1 155 ? 11.117 10.984 12.227 1 98.62 155 GLU B C 1
ATOM 4012 O O . GLU B 1 155 ? 10.727 11.844 11.438 1 98.62 155 GLU B O 1
ATOM 4017 N N . VAL B 1 156 ? 10.445 9.82 12.477 1 98.75 156 VAL B N 1
ATOM 4018 C CA . VAL B 1 156 ? 9.219 9.492 11.758 1 98.75 156 VAL B CA 1
ATOM 4019 C C . VAL B 1 156 ? 8.117 10.469 12.156 1 98.75 156 VAL B C 1
ATOM 4021 O O . VAL B 1 156 ? 7.43 11.023 11.297 1 98.75 156 VAL B O 1
ATOM 4024 N N . LEU B 1 157 ? 7.98 10.742 13.438 1 98.5 157 LEU B N 1
ATOM 4025 C CA . LEU B 1 157 ? 6.934 11.633 13.938 1 98.5 157 LEU B CA 1
ATOM 4026 C C . LEU B 1 157 ? 7.133 13.047 13.406 1 98.5 157 LEU B C 1
ATOM 4028 O O . LEU B 1 157 ? 6.172 13.703 13 1 98.5 157 LEU B O 1
ATOM 4032 N N . ASP B 1 158 ? 8.344 13.492 13.383 1 98 158 ASP B N 1
ATOM 4033 C CA . ASP B 1 158 ? 8.656 14.82 12.875 1 98 158 ASP B CA 1
ATOM 4034 C C . ASP B 1 158 ? 8.32 14.938 11.391 1 98 158 ASP B C 1
ATOM 4036 O O . ASP B 1 158 ? 7.77 15.945 10.953 1 98 158 ASP B O 1
ATOM 4040 N N . GLY B 1 159 ? 8.727 13.914 10.609 1 98 159 GLY B N 1
ATOM 4041 C CA . GLY B 1 159 ? 8.406 13.906 9.188 1 98 159 GLY B CA 1
ATOM 4042 C C . GLY B 1 159 ? 6.918 13.969 8.906 1 98 159 GLY B C 1
ATOM 4043 O O . GLY B 1 159 ? 6.48 14.664 7.992 1 98 159 GLY B O 1
ATOM 4044 N N . ILE B 1 160 ? 6.16 13.234 9.695 1 97.5 160 ILE B N 1
ATOM 4045 C CA . ILE B 1 160 ? 4.711 13.203 9.547 1 97.5 160 ILE B CA 1
ATOM 4046 C C . ILE B 1 160 ? 4.129 14.57 9.914 1 97.5 160 ILE B C 1
ATOM 4048 O O . ILE B 1 160 ? 3.281 15.102 9.188 1 97.5 160 ILE B O 1
ATOM 4052 N N . LEU B 1 161 ? 4.566 15.164 10.93 1 96.44 161 LEU B N 1
ATOM 4053 C CA . LEU B 1 161 ? 4.066 16.438 11.43 1 96.44 161 LEU B CA 1
ATOM 4054 C C . LEU B 1 161 ? 4.32 17.562 10.422 1 96.44 161 LEU B C 1
ATOM 4056 O O . LEU B 1 161 ? 3.469 18.422 10.227 1 96.44 161 LEU B O 1
ATOM 4060 N N . LYS B 1 162 ? 5.445 17.484 9.766 1 95.94 162 LYS B N 1
ATOM 4061 C CA . LYS B 1 162 ? 5.891 18.641 9 1 95.94 162 LYS B CA 1
ATOM 4062 C C . LYS B 1 162 ? 5.707 18.406 7.5 1 95.94 162 LYS B C 1
ATOM 4064 O O . LYS B 1 162 ? 6.277 19.125 6.68 1 95.94 162 LYS B O 1
ATOM 4069 N N . HIS B 1 163 ? 4.93 17.391 7.145 1 92.69 163 HIS B N 1
ATOM 4070 C CA . HIS B 1 163 ? 4.797 17.094 5.723 1 92.69 163 HIS B CA 1
ATOM 4071 C C . HIS B 1 163 ? 3.854 18.078 5.039 1 92.69 163 HIS B C 1
ATOM 4073 O O . HIS B 1 163 ? 3.818 18.156 3.807 1 92.69 163 HIS B O 1
ATOM 4079 N N . SER B 1 164 ? 3.055 18.812 5.879 1 80.38 164 SER B N 1
ATOM 4080 C CA . SER B 1 164 ? 2.018 19.672 5.309 1 80.38 164 SER B CA 1
ATOM 4081 C C . SER B 1 164 ? 2.512 21.094 5.137 1 80.38 164 SER B C 1
ATOM 4083 O O . SER B 1 164 ? 3.373 21.562 5.891 1 80.38 164 SER B O 1
ATOM 4085 N N . GLY B 1 165 ? 2.043 21.859 4.109 1 65.06 165 GLY B N 1
ATOM 4086 C CA . GLY B 1 165 ? 2.246 23.281 3.953 1 65.06 165 GLY B CA 1
ATOM 4087 C C . GLY B 1 165 ? 3.389 23.625 3.018 1 65.06 165 GLY B C 1
ATOM 4088 O O . GLY B 1 165 ? 4.312 22.828 2.838 1 65.06 165 GLY B O 1
ATOM 4089 N N . PHE B 1 166 ? 3.215 24.422 2.02 1 52.56 166 PHE B N 1
ATOM 4090 C CA . PHE B 1 166 ? 4.262 24.938 1.146 1 52.56 166 PHE B CA 1
ATOM 4091 C C . PHE B 1 166 ? 4.992 26.109 1.805 1 52.56 166 PHE B C 1
ATOM 4093 O O . PHE B 1 166 ? 6.02 26.562 1.303 1 52.56 166 PHE B O 1
ATOM 4100 N N . SER B 1 167 ? 4.348 26.609 2.84 1 50.81 167 SER B N 1
ATOM 4101 C CA . SER B 1 167 ? 4.875 27.922 3.225 1 50.81 167 SER B CA 1
ATOM 4102 C C . SER B 1 167 ? 6.309 27.812 3.738 1 50.81 167 SER B C 1
ATOM 4104 O O . SER B 1 167 ? 6.66 26.844 4.406 1 50.81 167 SER B O 1
ATOM 4106 N N . ASN B 1 168 ? 7.141 28.531 3.051 1 49.84 168 ASN B N 1
ATOM 4107 C CA . ASN B 1 168 ? 8.516 28.766 3.488 1 49.84 168 ASN B CA 1
ATOM 4108 C C . ASN B 1 168 ? 8.609 28.891 5.004 1 49.84 168 ASN B C 1
ATOM 4110 O O . ASN B 1 168 ? 9.664 28.656 5.594 1 49.84 168 ASN B O 1
ATOM 4114 N N . SER B 1 169 ? 7.422 29.391 5.512 1 48.81 169 SER B N 1
ATOM 4115 C CA . SER B 1 169 ? 7.406 29.641 6.945 1 48.81 169 SER B CA 1
ATOM 4116 C C . SER B 1 169 ? 7.098 28.375 7.738 1 48.81 169 SER B C 1
ATOM 4118 O O . SER B 1 169 ? 7.285 28.344 8.953 1 48.81 169 SER B O 1
ATOM 4120 N N . ALA B 1 170 ? 6.602 27.469 6.93 1 58.97 170 ALA B N 1
ATOM 4121 C CA . ALA B 1 170 ? 6.191 26.281 7.664 1 58.97 170 ALA B CA 1
ATOM 4122 C C . ALA B 1 170 ? 7.398 25.438 8.07 1 58.97 170 ALA B C 1
ATOM 4124 O O . ALA B 1 170 ? 8.414 25.422 7.375 1 58.97 170 ALA B O 1
ATOM 4125 N N . SER B 1 171 ? 7.539 25.047 9.266 1 76.88 171 SER B N 1
ATOM 4126 C CA . SER B 1 171 ? 8.602 24.25 9.867 1 76.88 171 SER B CA 1
ATOM 4127 C C . SER B 1 171 ? 8.859 22.969 9.07 1 76.88 171 SER B C 1
ATOM 4129 O O . SER B 1 171 ? 7.918 22.297 8.648 1 76.88 171 SER B O 1
ATOM 4131 N N . LYS B 1 172 ? 10.109 22.891 8.469 1 89.5 172 LYS B N 1
ATOM 4132 C CA . LYS B 1 172 ? 10.562 21.719 7.727 1 89.5 172 LYS B CA 1
ATOM 4133 C C . LYS B 1 172 ? 11 20.609 8.672 1 89.5 172 LYS B C 1
ATOM 4135 O O . LYS B 1 172 ? 11.445 20.875 9.789 1 89.5 172 LYS B O 1
ATOM 4140 N N . ALA B 1 173 ? 10.766 19.438 8.172 1 96.31 173 ALA B N 1
ATOM 4141 C CA . ALA B 1 173 ? 11.273 18.297 8.93 1 96.31 173 ALA B CA 1
ATOM 4142 C C . ALA B 1 173 ? 12.781 18.406 9.148 1 96.31 173 ALA B C 1
ATOM 4144 O O . ALA B 1 173 ? 13.5 18.922 8.289 1 96.31 173 ALA B O 1
ATOM 4145 N N . PHE B 1 174 ? 13.281 17.891 10.227 1 96.38 174 PHE B N 1
ATOM 4146 C CA . PHE B 1 174 ? 14.703 18.047 10.508 1 96.38 174 PHE B CA 1
ATOM 4147 C C . PHE B 1 174 ? 15.516 17 9.758 1 96.38 174 PHE B C 1
ATOM 4149 O O . PHE B 1 174 ? 16.75 17.094 9.688 1 96.38 174 PHE B O 1
ATOM 4156 N N . THR B 1 175 ? 14.891 15.992 9.18 1 98.25 175 THR B N 1
ATOM 4157 C CA . THR B 1 175 ? 15.586 15.031 8.32 1 98.25 175 THR B CA 1
ATOM 4158 C C . THR B 1 175 ? 15.328 15.336 6.852 1 98.25 175 THR B C 1
ATOM 4160 O O . THR B 1 175 ? 14.242 15.781 6.48 1 98.25 175 THR B O 1
ATOM 4163 N N . LEU B 1 176 ? 16.328 15.102 6.008 1 98.5 176 LEU B N 1
ATOM 4164 C CA . LEU B 1 176 ? 16.125 15.219 4.57 1 98.5 176 LEU B CA 1
ATOM 4165 C C . LEU B 1 176 ? 15.031 14.281 4.094 1 98.5 176 LEU B C 1
ATOM 4167 O O . LEU B 1 176 ? 14.25 14.625 3.199 1 98.5 176 LEU B O 1
ATOM 4171 N N . GLU B 1 177 ? 14.992 13.094 4.707 1 98.75 177 GLU B N 1
ATOM 4172 C CA . GLU B 1 177 ? 13.969 12.094 4.395 1 98.75 177 GLU B CA 1
ATOM 4173 C C . GLU B 1 177 ? 12.562 12.664 4.586 1 98.75 177 GLU B C 1
ATOM 4175 O O . GLU B 1 177 ? 11.688 12.469 3.74 1 98.75 177 GLU B O 1
ATOM 4180 N N . GLY B 1 178 ? 12.336 13.352 5.695 1 98.31 178 GLY B N 1
ATOM 4181 C CA . GLY B 1 178 ? 11.047 13.984 5.926 1 98.31 178 GLY B CA 1
ATOM 4182 C C . GLY B 1 178 ? 10.719 15.055 4.898 1 98.31 178 GLY B C 1
ATOM 4183 O O . GLY B 1 178 ? 9.57 15.188 4.477 1 98.31 178 GLY B O 1
ATOM 4184 N N . GLN B 1 179 ? 11.711 15.812 4.543 1 97.94 179 GLN B N 1
ATOM 4185 C CA . GLN B 1 179 ? 11.516 16.859 3.539 1 97.94 179 GLN B CA 1
ATOM 4186 C C . GLN B 1 179 ? 11.164 16.25 2.184 1 97.94 179 GLN B C 1
ATOM 4188 O O . GLN B 1 179 ? 10.352 16.812 1.444 1 97.94 179 GLN B O 1
ATOM 4193 N N . VAL B 1 180 ? 11.734 15.086 1.834 1 98.44 180 VAL B N 1
ATOM 4194 C CA . VAL B 1 180 ? 11.43 14.391 0.589 1 98.44 180 VAL B CA 1
ATOM 4195 C C . VAL B 1 180 ? 9.945 14.047 0.54 1 98.44 180 VAL B C 1
ATOM 4197 O O . VAL B 1 180 ? 9.297 14.211 -0.498 1 98.44 180 VAL B O 1
ATOM 4200 N N . VAL B 1 181 ? 9.422 13.578 1.651 1 98.25 181 VAL B N 1
ATOM 4201 C CA . VAL B 1 181 ? 8.023 13.164 1.695 1 98.25 181 VAL B CA 1
ATOM 4202 C C . VAL B 1 181 ? 7.121 14.375 1.48 1 98.25 181 VAL B C 1
ATOM 4204 O O . VAL B 1 181 ? 6.102 14.289 0.792 1 98.25 181 VAL B O 1
ATOM 4207 N N . ARG B 1 182 ? 7.484 15.508 2.02 1 96.56 182 ARG B N 1
ATOM 4208 C CA . ARG B 1 182 ? 6.719 16.734 1.831 1 96.56 182 ARG B CA 1
ATOM 4209 C C . ARG B 1 182 ? 6.578 17.078 0.35 1 96.56 182 ARG B C 1
ATOM 4211 O O . ARG B 1 182 ? 5.469 17.328 -0.13 1 96.56 182 ARG B O 1
ATOM 4218 N N . PHE B 1 183 ? 7.648 17.031 -0.395 1 96.62 183 PHE B N 1
ATOM 4219 C CA . PHE B 1 183 ? 7.621 17.344 -1.821 1 96.62 183 PHE B CA 1
ATOM 4220 C C . PHE B 1 183 ? 6.871 16.25 -2.592 1 96.62 183 PHE B C 1
ATOM 4222 O O . PHE B 1 183 ? 6.133 16.562 -3.529 1 96.62 183 PHE B O 1
ATOM 4229 N N . SER B 1 184 ? 7.105 15.031 -2.193 1 97.69 184 SER B N 1
ATOM 4230 C CA . SER B 1 184 ? 6.445 13.914 -2.865 1 97.69 184 SER B CA 1
ATOM 4231 C C . SER B 1 184 ? 4.93 14 -2.734 1 97.69 184 SER B C 1
ATOM 4233 O O . SER B 1 184 ? 4.199 13.68 -3.674 1 97.69 184 SER B O 1
ATOM 4235 N N . ASP B 1 185 ? 4.477 14.398 -1.582 1 95.62 185 ASP B N 1
ATOM 4236 C CA . ASP B 1 185 ? 3.049 14.586 -1.343 1 95.62 185 ASP B CA 1
ATOM 4237 C C . ASP B 1 185 ? 2.465 15.625 -2.295 1 95.62 185 ASP B C 1
ATOM 4239 O O . ASP B 1 185 ? 1.41 15.406 -2.893 1 95.62 185 ASP B O 1
ATOM 4243 N N . LYS B 1 186 ? 3.154 16.688 -2.51 1 93.94 186 LYS B N 1
ATOM 4244 C CA . LYS B 1 186 ? 2.689 17.766 -3.383 1 93.94 186 LYS B CA 1
ATOM 4245 C C . LYS B 1 186 ? 2.688 17.328 -4.844 1 93.94 186 LYS B C 1
ATOM 4247 O O . LYS B 1 186 ? 1.757 17.641 -5.59 1 93.94 186 LYS B O 1
ATOM 4252 N N . ILE B 1 187 ? 3.717 16.609 -5.188 1 95.25 187 ILE B N 1
ATOM 4253 C CA . ILE B 1 187 ? 3.842 16.125 -6.555 1 95.25 187 ILE B CA 1
ATOM 4254 C C . ILE B 1 187 ? 2.701 15.148 -6.855 1 95.25 187 ILE B C 1
ATOM 4256 O O . ILE B 1 187 ? 2.049 15.25 -7.898 1 95.25 187 ILE B O 1
ATOM 4260 N N . ALA B 1 188 ? 2.502 14.219 -5.914 1 93.62 188 ALA B N 1
ATOM 4261 C CA . ALA B 1 188 ? 1.449 13.227 -6.105 1 93.62 188 ALA B CA 1
ATOM 4262 C C . ALA B 1 188 ? 0.073 13.883 -6.141 1 93.62 188 ALA B C 1
ATOM 4264 O O . ALA B 1 188 ? -0.761 13.555 -6.988 1 93.62 188 ALA B O 1
ATOM 4265 N N . TYR B 1 189 ? -0.135 14.82 -5.324 1 88.38 189 TYR B N 1
ATOM 4266 C CA . TYR B 1 189 ? -1.444 15.438 -5.145 1 88.38 189 TYR B CA 1
ATOM 4267 C C . TYR B 1 189 ? -1.887 16.156 -6.41 1 88.38 189 TYR B C 1
ATOM 4269 O O . TYR B 1 189 ? -3.016 15.984 -6.875 1 88.38 189 TYR B O 1
ATOM 4277 N N . VAL B 1 190 ? -1.086 16.984 -6.949 1 88.94 190 VAL B N 1
ATOM 4278 C CA . VAL B 1 190 ? -1.454 17.812 -8.102 1 88.94 190 VAL B CA 1
ATOM 4279 C C . VAL B 1 190 ? -1.771 16.906 -9.297 1 88.94 190 VAL B C 1
ATOM 4281 O O . VAL B 1 190 ? -2.721 17.172 -10.039 1 88.94 190 VAL B O 1
ATOM 4284 N N . ASN B 1 191 ? -0.985 15.898 -9.438 1 88.94 191 ASN B N 1
ATOM 4285 C CA . ASN B 1 191 ? -1.19 15 -10.562 1 88.94 191 ASN B CA 1
ATOM 4286 C C . ASN B 1 191 ? -2.461 14.172 -10.391 1 88.94 191 ASN B C 1
ATOM 4288 O O . ASN B 1 191 ? -3.197 13.953 -11.359 1 88.94 191 ASN B O 1
ATOM 4292 N N . HIS B 1 192 ? -2.676 13.75 -9.219 1 85.62 192 HIS B N 1
ATOM 4293 C CA . HIS B 1 192 ? -3.896 13 -8.945 1 85.62 192 HIS B CA 1
ATOM 4294 C C . HIS B 1 192 ? -5.137 13.867 -9.164 1 85.62 192 HIS B C 1
ATOM 4296 O O . HIS B 1 192 ? -6.137 13.398 -9.711 1 85.62 192 HIS B O 1
ATOM 4302 N N . ASP B 1 193 ? -5.051 15.047 -8.734 1 84.19 193 ASP B N 1
ATOM 4303 C CA . ASP B 1 193 ? -6.164 15.977 -8.883 1 84.19 193 ASP B CA 1
ATOM 4304 C C . ASP B 1 193 ? -6.516 16.172 -10.352 1 84.19 193 ASP B C 1
ATOM 4306 O O . ASP B 1 193 ? -7.695 16.219 -10.719 1 84.19 193 ASP B O 1
ATOM 4310 N N . ILE B 1 194 ? -5.516 16.328 -11.109 1 89.06 194 ILE B N 1
ATOM 4311 C CA . ILE B 1 194 ? -5.723 16.531 -12.539 1 89.06 194 ILE B CA 1
ATOM 4312 C C . ILE B 1 194 ? -6.395 15.289 -13.141 1 89.06 194 ILE B C 1
ATOM 4314 O O . ILE B 1 194 ? -7.422 15.406 -13.812 1 89.06 194 ILE B O 1
ATOM 4318 N N . ASP B 1 195 ? -5.855 14.148 -12.828 1 85.94 195 ASP B N 1
ATOM 4319 C CA . ASP B 1 195 ? -6.375 12.891 -13.367 1 85.94 195 ASP B CA 1
ATOM 4320 C C . ASP B 1 195 ? -7.832 12.68 -12.953 1 85.94 195 ASP B C 1
ATOM 4322 O O . ASP B 1 195 ? -8.672 12.336 -13.781 1 85.94 195 ASP B O 1
ATOM 4326 N N . ASP B 1 196 ? -8.07 12.883 -11.734 1 80.81 196 ASP B N 1
ATOM 4327 C CA . ASP B 1 196 ? -9.414 12.656 -11.211 1 80.81 196 ASP B CA 1
ATOM 4328 C C . ASP B 1 196 ? -10.406 13.672 -11.766 1 80.81 196 ASP B C 1
ATOM 4330 O O . ASP B 1 196 ? -11.555 13.344 -12.039 1 80.81 196 ASP B O 1
ATOM 4334 N N . SER B 1 197 ? -9.992 14.875 -11.906 1 84.56 197 SER B N 1
ATOM 4335 C CA . SER B 1 197 ? -10.859 15.922 -12.43 1 84.56 197 SER B CA 1
ATOM 4336 C C . SER B 1 197 ? -11.203 15.672 -13.898 1 84.56 197 SER B C 1
ATOM 4338 O O . SER B 1 197 ? -12.32 15.938 -14.328 1 84.56 197 SER B O 1
ATOM 4340 N N . ILE B 1 198 ? -10.25 15.203 -14.586 1 86.25 198 ILE B N 1
ATOM 4341 C CA . ILE B 1 198 ? -10.484 14.883 -15.992 1 86.25 198 ILE B CA 1
ATOM 4342 C C . ILE B 1 198 ? -11.438 13.695 -16.094 1 86.25 198 ILE B C 1
ATOM 4344 O O . ILE B 1 198 ? -12.391 13.719 -16.875 1 86.25 198 ILE B O 1
ATOM 4348 N N . ARG B 1 199 ? -11.234 12.773 -15.312 1 79.31 199 ARG B N 1
ATOM 4349 C CA . ARG B 1 199 ? -12.086 11.594 -15.297 1 79.31 199 ARG B CA 1
ATOM 4350 C C . ARG B 1 199 ? -13.516 11.953 -14.914 1 79.31 199 ARG B C 1
ATOM 4352 O O . ARG B 1 199 ? -14.469 11.367 -15.438 1 79.31 199 ARG B O 1
ATOM 4359 N N . ALA B 1 200 ? -13.633 12.906 -14.008 1 77.88 200 ALA B N 1
ATOM 4360 C CA . ALA B 1 200 ? -14.945 13.352 -13.531 1 77.88 200 ALA B CA 1
ATOM 4361 C C . ALA B 1 200 ? -15.562 14.367 -14.484 1 77.88 200 ALA B C 1
ATOM 4363 O O . ALA B 1 200 ? -16.641 14.891 -14.227 1 77.88 200 ALA B O 1
ATOM 4364 N N . LYS B 1 201 ? -14.859 14.719 -15.531 1 84.06 201 LYS B N 1
ATOM 4365 C CA . LYS B 1 201 ? -15.297 15.656 -16.547 1 84.06 201 LYS B CA 1
ATOM 4366 C C . LYS B 1 201 ? -15.477 17.062 -15.977 1 84.06 201 LYS B C 1
ATOM 4368 O O . LYS B 1 201 ? -16.359 17.812 -16.406 1 84.06 201 LYS B O 1
ATOM 4373 N N . LEU B 1 202 ? -14.695 17.328 -15.031 1 83.19 202 LEU B N 1
ATOM 4374 C CA . LEU B 1 202 ? -14.695 18.656 -14.43 1 83.19 202 LEU B CA 1
ATOM 4375 C C . LEU B 1 202 ? -13.609 19.531 -15.055 1 83.19 202 LEU B C 1
ATOM 4377 O O . LEU B 1 202 ? -13.617 20.75 -14.891 1 83.19 202 LEU B O 1
ATOM 4381 N N . LEU B 1 203 ? -12.695 18.812 -15.68 1 87.94 203 LEU B N 1
ATOM 4382 C CA . LEU B 1 203 ? -11.547 19.469 -16.297 1 87.94 203 LEU B CA 1
ATOM 4383 C C . LEU B 1 203 ? -11.188 18.812 -17.625 1 87.94 203 LEU B C 1
ATOM 4385 O O . LEU B 1 203 ? -11.195 17.578 -17.719 1 87.94 203 LEU B O 1
ATOM 4389 N N . LYS B 1 204 ? -11.055 19.625 -18.609 1 90.12 204 LYS B N 1
ATOM 4390 C CA . LYS B 1 204 ? -10.5 19.125 -19.859 1 90.12 204 LYS B CA 1
ATOM 4391 C C . LYS B 1 204 ? -8.992 19.328 -19.922 1 90.12 204 LYS B C 1
ATOM 4393 O O . LYS B 1 204 ? -8.484 20.359 -19.453 1 90.12 204 LYS B O 1
ATOM 4398 N N . GLU B 1 205 ? -8.312 18.422 -20.469 1 89.94 205 GLU B N 1
ATOM 4399 C CA . GLU B 1 205 ? -6.863 18.531 -20.594 1 89.94 205 GLU B CA 1
ATOM 4400 C C . GLU B 1 205 ? -6.465 19.828 -21.281 1 89.94 205 GLU B C 1
ATOM 4402 O O . GLU B 1 205 ? -5.43 20.406 -20.953 1 89.94 205 GLU B O 1
ATOM 4407 N N . SER B 1 206 ? -7.293 20.297 -22.172 1 91.25 206 SER B N 1
ATOM 4408 C CA . SER B 1 206 ? -7.012 21.5 -22.938 1 91.25 206 SER B CA 1
ATOM 4409 C C . SER B 1 206 ? -7.125 22.75 -22.078 1 91.25 206 SER B C 1
ATOM 4411 O O . SER B 1 206 ? -6.641 23.828 -22.453 1 91.25 206 SER B O 1
ATOM 4413 N N . GLU B 1 207 ? -7.738 22.625 -20.953 1 93.12 207 GLU B N 1
ATOM 4414 C CA . GLU B 1 207 ? -7.945 23.766 -20.062 1 93.12 207 GLU B CA 1
ATOM 4415 C C . GLU B 1 207 ? -6.723 24.016 -19.188 1 93.12 207 GLU B C 1
ATOM 4417 O O . GLU B 1 207 ? -6.613 25.062 -18.547 1 93.12 207 GLU B O 1
ATOM 4422 N N . LEU B 1 208 ? -5.848 23.031 -19.156 1 94.44 208 LEU B N 1
ATOM 4423 C CA . LEU B 1 208 ? -4.633 23.203 -18.359 1 94.44 208 LEU B CA 1
ATOM 4424 C C . LEU B 1 208 ? -3.766 24.312 -18.953 1 94.44 208 LEU B C 1
ATOM 4426 O O . LEU B 1 208 ? -3.629 24.422 -20.172 1 94.44 208 LEU B O 1
ATOM 4430 N N . PRO B 1 209 ? -3.25 25.172 -18.125 1 95.56 209 PRO B N 1
ATOM 4431 C CA . PRO B 1 209 ? -2.418 26.266 -18.625 1 95.56 209 PRO B CA 1
ATOM 4432 C C . PRO B 1 209 ? -1.249 25.766 -19.484 1 95.56 209 PRO B C 1
ATOM 4434 O O . PRO B 1 209 ? -0.378 25.047 -18.969 1 95.56 209 PRO B O 1
ATOM 4437 N N . LYS B 1 210 ? -1.184 26.203 -20.641 1 94.62 210 LYS B N 1
ATOM 4438 C CA . LYS B 1 210 ? -0.225 25.703 -21.625 1 94.62 210 LYS B CA 1
ATOM 4439 C C . LYS B 1 210 ? 1.209 25.984 -21.188 1 94.62 210 LYS B C 1
ATOM 4441 O O . LYS B 1 210 ? 2.1 25.156 -21.391 1 94.62 210 LYS B O 1
ATOM 4446 N N . ASP B 1 211 ? 1.425 27.109 -20.656 1 94.81 211 ASP B N 1
ATOM 4447 C CA . ASP B 1 211 ? 2.766 27.484 -20.234 1 94.81 211 ASP B CA 1
ATOM 4448 C C . ASP B 1 211 ? 3.283 26.562 -19.141 1 94.81 211 ASP B C 1
ATOM 4450 O O . ASP B 1 211 ? 4.469 26.219 -19.125 1 94.81 211 ASP B O 1
ATOM 4454 N N . LEU B 1 212 ? 2.402 26.109 -18.281 1 95.62 212 LEU B N 1
ATOM 4455 C CA . LEU B 1 212 ? 2.791 25.219 -17.188 1 95.62 212 LEU B CA 1
ATOM 4456 C C . LEU B 1 212 ? 3.004 23.797 -17.703 1 95.62 212 LEU B C 1
ATOM 4458 O O . LEU B 1 212 ? 3.941 23.109 -17.281 1 95.62 212 LEU B O 1
ATOM 4462 N N . ILE B 1 213 ? 2.203 23.422 -18.625 1 94.12 213 ILE B N 1
ATOM 4463 C CA . ILE B 1 213 ? 2.256 22.062 -19.156 1 94.12 213 ILE B CA 1
ATOM 4464 C C . ILE B 1 213 ? 3.508 21.906 -20.016 1 94.12 213 ILE B C 1
ATOM 4466 O O . ILE B 1 213 ? 4.109 20.828 -20.047 1 94.12 213 ILE B O 1
ATOM 4470 N N . GLU B 1 214 ? 3.824 22.938 -20.625 1 94.94 214 GLU B N 1
ATOM 4471 C CA . GLU B 1 214 ? 5.039 22.906 -21.438 1 94.94 214 GLU B CA 1
ATOM 4472 C C . GLU B 1 214 ? 6.277 22.719 -20.562 1 94.94 214 GLU B C 1
ATOM 4474 O O . GLU B 1 214 ? 7.246 22.078 -20.969 1 94.94 214 GLU B O 1
ATOM 4479 N N . VAL B 1 215 ? 6.203 23.266 -19.422 1 96.25 215 VAL B N 1
ATOM 4480 C CA . VAL B 1 215 ? 7.32 23.203 -18.484 1 96.25 215 VAL B CA 1
ATOM 4481 C C . VAL B 1 215 ? 7.316 21.859 -17.75 1 96.25 215 VAL B C 1
ATOM 4483 O O . VAL B 1 215 ? 8.352 21.203 -17.656 1 96.25 215 VAL B O 1
ATOM 4486 N N . LEU B 1 216 ? 6.207 21.406 -17.281 1 96.25 216 LEU B N 1
ATOM 4487 C CA . LEU B 1 216 ? 6.105 20.266 -16.391 1 96.25 216 LEU B CA 1
ATOM 4488 C C . LEU B 1 216 ? 5.891 18.969 -17.172 1 96.25 216 LEU B C 1
ATOM 4490 O O . LEU B 1 216 ? 6.297 17.891 -16.734 1 96.25 216 LEU B O 1
ATOM 4494 N N . GLY B 1 217 ? 5.23 19.094 -18.266 1 94.38 217 GLY B N 1
ATOM 4495 C CA . GLY B 1 217 ? 4.914 17.922 -19.062 1 94.38 217 GLY B CA 1
ATOM 4496 C C . GLY B 1 217 ? 3.441 17.812 -19.406 1 94.38 217 GLY B C 1
ATOM 4497 O O . GLY B 1 217 ? 2.584 18.172 -18.594 1 94.38 217 GLY B O 1
ATOM 4498 N N . LYS B 1 218 ? 3.156 17.156 -20.531 1 90.5 218 LYS B N 1
ATOM 4499 C CA . LYS B 1 218 ? 1.802 17.094 -21.078 1 90.5 218 LYS B CA 1
ATOM 4500 C C . LYS B 1 218 ? 1.021 15.93 -20.453 1 90.5 218 LYS B C 1
ATOM 4502 O O . LYS B 1 218 ? -0.205 15.992 -20.344 1 90.5 218 LYS B O 1
ATOM 4507 N N . THR B 1 219 ? 1.784 14.914 -20.125 1 89.94 219 THR B N 1
ATOM 4508 C CA . THR B 1 219 ? 1.127 13.734 -19.578 1 89.94 219 THR B CA 1
ATOM 4509 C C . THR B 1 219 ? 1.459 13.578 -18.094 1 89.94 219 THR B C 1
ATOM 4511 O O . THR B 1 219 ? 2.416 14.18 -17.594 1 89.94 219 THR B O 1
ATOM 4514 N N . HIS B 1 220 ? 0.629 12.797 -17.406 1 89.75 220 HIS B N 1
ATOM 4515 C CA . HIS B 1 220 ? 0.858 12.492 -16 1 89.75 220 HIS B CA 1
ATOM 4516 C C . HIS B 1 220 ? 2.273 11.977 -15.773 1 89.75 220 HIS B C 1
ATOM 4518 O O . HIS B 1 220 ? 2.992 12.477 -14.914 1 89.75 220 HIS B O 1
ATOM 4524 N N . GLY B 1 221 ? 2.668 11 -16.547 1 90 221 GLY B N 1
ATOM 4525 C CA . GLY B 1 221 ? 3.979 10.391 -16.406 1 90 221 GLY B CA 1
ATOM 4526 C C . GLY B 1 221 ? 5.121 11.359 -16.625 1 90 221 GLY B C 1
ATOM 4527 O O . GLY B 1 221 ? 6.086 11.375 -15.859 1 90 221 GLY B O 1
ATOM 4528 N N . LYS B 1 222 ? 5.012 12.203 -17.594 1 93.25 222 LYS B N 1
ATOM 4529 C CA . LYS B 1 222 ? 6.055 13.172 -17.906 1 93.25 222 LYS B CA 1
ATOM 4530 C C . LYS B 1 222 ? 6.16 14.234 -16.828 1 93.25 222 LYS B C 1
ATOM 4532 O O . LYS B 1 222 ? 7.258 14.672 -16.484 1 93.25 222 LYS B O 1
ATOM 4537 N N . ARG B 1 223 ? 5.008 14.648 -16.359 1 95.19 223 ARG B N 1
ATOM 4538 C CA . ARG B 1 223 ? 4.992 15.656 -15.297 1 95.19 223 ARG B CA 1
ATOM 4539 C C . ARG B 1 223 ? 5.684 15.141 -14.039 1 95.19 223 ARG B C 1
ATOM 4541 O O . ARG B 1 223 ? 6.504 15.844 -13.445 1 95.19 223 ARG B O 1
ATOM 4548 N N . VAL B 1 224 ? 5.375 13.938 -13.648 1 95.25 224 VAL B N 1
ATOM 4549 C CA . VAL B 1 224 ? 5.996 13.336 -12.469 1 95.25 224 VAL B CA 1
ATOM 4550 C C . VAL B 1 224 ? 7.496 13.172 -12.703 1 95.25 224 VAL B C 1
ATOM 4552 O O . VAL B 1 224 ? 8.305 13.461 -11.82 1 95.25 224 VAL B O 1
ATOM 4555 N N . ASP B 1 225 ? 7.844 12.75 -13.898 1 95.44 225 ASP B N 1
ATOM 4556 C CA . ASP B 1 225 ? 9.25 12.547 -14.242 1 95.44 225 ASP B CA 1
ATOM 4557 C C . ASP B 1 225 ? 10.031 13.852 -14.125 1 95.44 225 ASP B C 1
ATOM 4559 O O . ASP B 1 225 ? 11.125 13.875 -13.547 1 95.44 225 ASP B O 1
ATOM 4563 N N . THR B 1 226 ? 9.445 14.891 -14.656 1 97.38 226 THR B N 1
ATOM 4564 C CA . THR B 1 226 ? 10.086 16.203 -14.617 1 97.38 226 THR B CA 1
ATOM 4565 C C . THR B 1 226 ? 10.281 16.656 -13.172 1 97.38 226 THR B C 1
ATOM 4567 O O . THR B 1 226 ? 11.367 17.094 -12.797 1 97.38 226 THR B O 1
ATOM 4570 N N . LEU B 1 227 ? 9.305 16.547 -12.398 1 97.88 227 LEU B N 1
ATOM 4571 C CA . LEU B 1 227 ? 9.328 17.016 -11.023 1 97.88 227 LEU B CA 1
ATOM 4572 C C . LEU B 1 227 ? 10.289 16.188 -10.18 1 97.88 227 LEU B C 1
ATOM 4574 O O . LEU B 1 227 ? 11.062 16.734 -9.383 1 97.88 227 LEU B O 1
ATOM 4578 N N . VAL B 1 228 ? 10.281 14.883 -10.367 1 97.62 228 VAL B N 1
ATOM 4579 C CA . VAL B 1 228 ? 11.133 13.969 -9.609 1 97.62 228 VAL B CA 1
ATOM 4580 C C . VAL B 1 228 ? 12.602 14.219 -9.969 1 97.62 228 VAL B C 1
ATOM 4582 O O . VAL B 1 228 ? 13.445 14.375 -9.078 1 97.62 228 VAL B O 1
ATOM 4585 N N . LYS B 1 229 ? 12.914 14.328 -11.273 1 97.44 229 LYS B N 1
ATOM 4586 C CA . LYS B 1 229 ? 14.273 14.586 -11.734 1 97.44 229 LYS B CA 1
ATOM 4587 C C . LYS B 1 229 ? 14.789 15.922 -11.195 1 97.44 229 LYS B C 1
ATOM 4589 O O . LYS B 1 229 ? 15.906 16 -10.688 1 97.44 229 LYS B O 1
ATOM 4594 N N . ASP B 1 230 ? 13.922 16.875 -11.312 1 98.19 230 ASP B N 1
ATOM 4595 C CA . ASP B 1 230 ? 14.32 18.203 -10.844 1 98.19 230 ASP B CA 1
ATOM 4596 C C . ASP B 1 230 ? 14.586 18.203 -9.344 1 98.19 230 ASP B C 1
ATOM 4598 O O . ASP B 1 230 ? 15.539 18.828 -8.875 1 98.19 230 ASP B O 1
ATOM 4602 N N . CYS B 1 231 ? 13.727 17.562 -8.562 1 98.19 231 CYS B N 1
ATOM 4603 C CA . CYS B 1 231 ? 13.891 17.484 -7.113 1 98.19 231 CYS B CA 1
ATOM 4604 C C . CYS B 1 231 ? 15.203 16.828 -6.742 1 98.19 231 CYS B C 1
ATOM 4606 O O . CYS B 1 231 ? 15.938 17.312 -5.879 1 98.19 231 CYS B O 1
ATOM 4608 N N . ILE B 1 232 ? 15.539 15.727 -7.418 1 98.38 232 ILE B N 1
ATOM 4609 C CA . ILE B 1 232 ? 16.75 14.969 -7.141 1 98.38 232 ILE B CA 1
ATOM 4610 C C . ILE B 1 232 ? 17.984 15.82 -7.461 1 98.38 232 ILE B C 1
ATOM 4612 O O . ILE B 1 232 ? 18.844 16.016 -6.605 1 98.38 232 ILE B O 1
ATOM 4616 N N . TYR B 1 233 ? 18.031 16.359 -8.648 1 97.75 233 TYR B N 1
ATOM 4617 C CA . TYR B 1 233 ? 19.219 17.062 -9.094 1 97.75 233 TYR B CA 1
ATOM 4618 C C . TYR B 1 233 ? 19.391 18.375 -8.352 1 97.75 233 TYR B C 1
ATOM 4620 O O . TYR B 1 233 ? 20.516 18.766 -8 1 97.75 233 TYR B O 1
ATOM 4628 N N . SER B 1 234 ? 18.281 19.109 -8.125 1 98.06 234 SER B N 1
ATOM 4629 C CA . SER B 1 234 ? 18.359 20.344 -7.352 1 98.06 234 SER B CA 1
ATOM 4630 C C . SER B 1 234 ? 18.828 20.062 -5.93 1 98.06 234 SER B C 1
ATOM 4632 O O . SER B 1 234 ? 19.625 20.828 -5.383 1 98.06 234 SER B O 1
ATOM 4634 N N . SER B 1 235 ? 18.375 19.016 -5.32 1 98.19 235 SER B N 1
ATOM 4635 C CA . SER B 1 235 ? 18.75 18.672 -3.957 1 98.19 235 SER B CA 1
ATOM 4636 C C . SER B 1 235 ? 20.203 18.219 -3.879 1 98.19 235 SER B C 1
ATOM 4638 O O . SER B 1 235 ? 20.922 18.609 -2.961 1 98.19 235 SER B O 1
ATOM 4640 N N . ILE B 1 236 ? 20.625 17.391 -4.848 1 97.44 236 ILE B N 1
ATOM 4641 C CA . ILE B 1 236 ? 22.016 16.938 -4.895 1 97.44 236 ILE B CA 1
ATOM 4642 C C . ILE B 1 236 ? 22.938 18.156 -5.027 1 97.44 236 ILE B C 1
ATOM 4644 O O . ILE B 1 236 ? 23.953 18.25 -4.336 1 97.44 236 ILE B O 1
ATOM 4648 N N . ASN B 1 237 ? 22.562 19.047 -5.949 1 97.12 237 ASN B N 1
ATOM 4649 C CA . ASN B 1 237 ? 23.344 20.266 -6.133 1 97.12 237 ASN B CA 1
ATOM 4650 C C . ASN B 1 237 ? 23.422 21.094 -4.848 1 97.12 237 ASN B C 1
ATOM 4652 O O . ASN B 1 237 ? 24.5 21.578 -4.48 1 97.12 237 ASN B O 1
ATOM 4656 N N . ASN B 1 238 ? 22.312 21.234 -4.137 1 97 238 ASN B N 1
ATOM 4657 C CA . ASN B 1 238 ? 22.266 21.938 -2.861 1 97 238 ASN B CA 1
ATOM 4658 C C . ASN B 1 238 ? 23.203 21.297 -1.832 1 97 238 ASN B C 1
ATOM 4660 O O . ASN B 1 238 ? 24.016 21.969 -1.221 1 97 238 ASN B O 1
ATOM 4664 N N . ILE B 1 239 ? 23.109 20.047 -1.695 1 96.94 239 ILE B N 1
ATOM 4665 C CA . ILE B 1 239 ? 23.875 19.312 -0.696 1 96.94 239 ILE B CA 1
ATOM 4666 C C . ILE B 1 239 ? 25.359 19.422 -1.013 1 96.94 239 ILE B C 1
ATOM 4668 O O . ILE B 1 239 ? 26.172 19.641 -0.116 1 96.94 239 ILE B O 1
ATOM 4672 N N . ASN B 1 240 ? 25.688 19.297 -2.293 1 96.31 240 ASN B N 1
ATOM 4673 C CA . ASN B 1 240 ? 27.078 19.422 -2.721 1 96.31 240 ASN B CA 1
ATOM 4674 C C . ASN B 1 240 ? 27.625 20.812 -2.439 1 96.31 240 ASN B C 1
ATOM 4676 O O . ASN B 1 240 ? 28.844 20.984 -2.295 1 96.31 240 ASN B O 1
ATOM 4680 N N . ASN B 1 241 ? 26.781 21.781 -2.354 1 97.44 241 ASN B N 1
ATOM 4681 C CA . ASN B 1 241 ? 27.188 23.172 -2.094 1 97.44 241 ASN B CA 1
ATOM 4682 C C . ASN B 1 241 ? 27 23.531 -0.623 1 97.44 241 ASN B C 1
ATOM 4684 O O . ASN B 1 241 ? 27.016 24.719 -0.269 1 97.44 241 ASN B O 1
ATOM 4688 N N . GLY B 1 242 ? 26.703 22.578 0.182 1 96.56 242 GLY B N 1
ATOM 4689 C CA . GLY B 1 242 ? 26.672 22.781 1.623 1 96.56 242 GLY B CA 1
ATOM 4690 C C . GLY B 1 242 ? 25.297 23.172 2.141 1 96.56 242 GLY B C 1
ATOM 4691 O O . GLY B 1 242 ? 25.125 23.422 3.336 1 96.56 242 GLY B O 1
ATOM 4692 N N . ILE B 1 243 ? 24.375 23.281 1.243 1 96.56 243 ILE B N 1
ATOM 4693 C CA . ILE B 1 243 ? 23 23.578 1.637 1 96.56 243 ILE B CA 1
ATOM 4694 C C . ILE B 1 243 ? 22.234 22.266 1.845 1 96.56 243 ILE B C 1
ATOM 4696 O O . ILE B 1 243 ? 21.844 21.609 0.878 1 96.56 243 ILE B O 1
ATOM 4700 N N . ILE B 1 244 ? 21.938 21.906 3.092 1 97.06 244 ILE B N 1
ATOM 4701 C CA . ILE B 1 244 ? 21.344 20.609 3.418 1 97.06 244 ILE B CA 1
ATOM 4702 C C . ILE B 1 244 ? 19.812 20.75 3.426 1 97.06 244 ILE B C 1
ATOM 4704 O O . ILE B 1 244 ? 19.203 20.781 4.492 1 97.06 244 ILE B O 1
ATOM 4708 N N . GLU B 1 245 ? 19.281 20.75 2.264 1 96.38 245 GLU B N 1
ATOM 4709 C CA . GLU B 1 245 ? 17.844 20.906 2.1 1 96.38 245 GLU B CA 1
ATOM 4710 C C . GLU B 1 245 ? 17.359 20.266 0.796 1 96.38 245 GLU B C 1
ATOM 4712 O O . GLU B 1 245 ? 18.094 20.25 -0.196 1 96.38 245 GLU B O 1
ATOM 4717 N N . ILE B 1 246 ? 16.156 19.688 0.844 1 97.62 246 ILE B N 1
ATOM 4718 C CA . ILE B 1 246 ? 15.492 19.219 -0.361 1 97.62 246 ILE B CA 1
ATOM 4719 C C . ILE B 1 246 ? 14.773 20.375 -1.045 1 97.62 246 ILE B C 1
ATOM 4721 O O . ILE B 1 246 ? 14.164 21.219 -0.378 1 97.62 246 ILE B O 1
ATOM 4725 N N . ALA B 1 247 ? 14.859 20.453 -2.361 1 96.44 247 ALA B N 1
ATOM 4726 C CA . ALA B 1 247 ? 14.242 21.578 -3.049 1 96.44 247 ALA B CA 1
ATOM 4727 C C . ALA B 1 247 ? 13.953 21.25 -4.508 1 96.44 247 ALA B C 1
ATOM 4729 O O . ALA B 1 247 ? 14.523 20.297 -5.059 1 96.44 247 ALA B O 1
ATOM 4730 N N . LEU B 1 248 ? 13.047 21.938 -5.02 1 97.19 248 LEU B N 1
ATOM 4731 C CA . LEU B 1 248 ? 12.891 22.062 -6.465 1 97.19 248 LEU B CA 1
ATOM 4732 C C . LEU B 1 248 ? 13.625 23.297 -6.988 1 97.19 248 LEU B C 1
ATOM 4734 O O . LEU B 1 248 ? 13.852 24.25 -6.238 1 97.19 248 LEU B O 1
ATOM 4738 N N . SER B 1 249 ? 14.023 23.219 -8.273 1 97.62 249 SER B N 1
ATOM 4739 C CA . SER B 1 249 ? 14.547 24.438 -8.875 1 97.62 249 SER B CA 1
ATOM 4740 C C . SER B 1 249 ? 13.484 25.531 -8.898 1 97.62 249 SER B C 1
ATOM 4742 O O . SER B 1 249 ? 12.289 25.25 -8.852 1 97.62 249 SER B O 1
ATOM 4744 N N . GLU B 1 250 ? 13.93 26.734 -8.938 1 96.44 250 GLU B N 1
ATOM 4745 C CA . GLU B 1 250 ? 13.016 27.875 -8.891 1 96.44 250 GLU B CA 1
ATOM 4746 C C . GLU B 1 250 ? 11.984 27.781 -10.016 1 96.44 250 GLU B C 1
ATOM 4748 O O . GLU B 1 250 ? 10.789 27.969 -9.789 1 96.44 250 GLU B O 1
ATOM 4753 N N . HIS B 1 251 ? 12.453 27.484 -11.188 1 96.69 251 HIS B N 1
ATOM 4754 C CA . HIS B 1 251 ? 11.602 27.453 -12.375 1 96.69 251 HIS B CA 1
ATOM 4755 C C . HIS B 1 251 ? 10.539 26.359 -12.266 1 96.69 251 HIS B C 1
ATOM 4757 O O . HIS B 1 251 ? 9.359 26.625 -12.484 1 96.69 251 HIS B O 1
ATOM 4763 N N . ILE B 1 252 ? 10.906 25.172 -11.867 1 97.5 252 ILE B N 1
ATOM 4764 C CA . ILE B 1 252 ? 9.992 24.047 -11.766 1 97.5 252 ILE B CA 1
ATOM 4765 C C . ILE B 1 252 ? 9.102 24.203 -10.539 1 97.5 252 ILE B C 1
ATOM 4767 O O . ILE B 1 252 ? 7.906 23.906 -10.586 1 97.5 252 ILE B O 1
ATOM 4771 N N . GLY B 1 253 ? 9.688 24.719 -9.461 1 96.56 253 GLY B N 1
ATOM 4772 C CA . GLY B 1 253 ? 8.906 24.969 -8.258 1 96.56 253 GLY B CA 1
ATOM 4773 C C . GLY B 1 253 ? 7.793 25.969 -8.469 1 96.56 253 GLY B C 1
ATOM 4774 O O . GLY B 1 253 ? 6.664 25.766 -8.023 1 96.56 253 GLY B O 1
ATOM 4775 N N . LYS B 1 254 ? 8.094 27.031 -9.148 1 96.38 254 LYS B N 1
ATOM 4776 C CA . LYS B 1 254 ? 7.094 28.047 -9.445 1 96.38 254 LYS B CA 1
ATOM 4777 C C . LYS B 1 254 ? 5.98 27.484 -10.328 1 96.38 254 LYS B C 1
ATOM 4779 O O . LYS B 1 254 ? 4.805 27.797 -10.133 1 96.38 254 LYS B O 1
ATOM 4784 N N . ALA B 1 255 ? 6.395 26.688 -11.258 1 97 255 ALA B N 1
ATOM 4785 C CA . ALA B 1 255 ? 5.406 26.078 -12.141 1 97 255 ALA B CA 1
ATOM 4786 C C . ALA B 1 255 ? 4.461 25.172 -11.359 1 97 255 ALA B C 1
ATOM 4788 O O . ALA B 1 255 ? 3.252 25.156 -11.609 1 97 255 ALA B O 1
ATOM 4789 N N . LEU B 1 256 ? 5.008 24.406 -10.445 1 95.94 256 LEU B N 1
ATOM 4790 C CA . LEU B 1 256 ? 4.191 23.516 -9.633 1 95.94 256 LEU B CA 1
ATOM 4791 C C . LEU B 1 256 ? 3.205 24.312 -8.781 1 95.94 256 LEU B C 1
ATOM 4793 O O . LEU B 1 256 ? 2.029 23.953 -8.688 1 95.94 256 LEU B O 1
ATOM 4797 N N . ILE B 1 257 ? 3.676 25.359 -8.188 1 94.62 257 ILE B N 1
ATOM 4798 C CA . ILE B 1 257 ? 2.844 26.203 -7.328 1 94.62 257 ILE B CA 1
ATOM 4799 C C . ILE B 1 257 ? 1.706 26.812 -8.141 1 94.62 257 ILE B C 1
ATOM 4801 O O . ILE B 1 257 ? 0.548 26.797 -7.715 1 94.62 257 ILE B O 1
ATOM 4805 N N . LYS B 1 258 ? 2.025 27.281 -9.305 1 95.88 258 LYS B N 1
ATOM 4806 C CA . LYS B 1 258 ? 1.022 27.891 -10.164 1 95.88 258 LYS B CA 1
ATOM 4807 C C . LYS B 1 258 ? -0.011 26.859 -10.625 1 95.88 258 LYS B C 1
ATOM 4809 O O . LYS B 1 258 ? -1.198 27.172 -10.734 1 95.88 258 LYS B O 1
ATOM 4814 N N . LEU B 1 259 ? 0.48 25.688 -10.945 1 95.12 259 LEU B N 1
ATOM 4815 C CA . LEU B 1 259 ? -0.436 24.625 -11.359 1 95.12 259 LEU B CA 1
ATOM 4816 C C . LEU B 1 259 ? -1.395 24.266 -10.227 1 95.12 259 LEU B C 1
ATOM 4818 O O . LEU B 1 259 ? -2.588 24.062 -10.461 1 95.12 259 LEU B O 1
ATOM 4822 N N . ARG B 1 260 ? -0.913 24.219 -9.062 1 92.5 260 ARG B N 1
ATOM 4823 C CA . ARG B 1 260 ? -1.736 23.922 -7.895 1 92.5 260 ARG B CA 1
ATOM 4824 C C . ARG B 1 260 ? -2.783 25.016 -7.68 1 92.5 260 ARG B C 1
ATOM 4826 O O . ARG B 1 260 ? -3.932 24.719 -7.344 1 92.5 260 ARG B O 1
ATOM 4833 N N . GLU B 1 261 ? -2.33 26.188 -7.82 1 92.31 261 GLU B N 1
ATOM 4834 C CA . GLU B 1 261 ? -3.25 27.312 -7.672 1 92.31 261 GLU B CA 1
ATOM 4835 C C . GLU B 1 261 ? -4.367 27.25 -8.711 1 92.31 261 GLU B C 1
ATOM 4837 O O . GLU B 1 261 ? -5.531 27.5 -8.391 1 92.31 261 GLU B O 1
ATOM 4842 N N . PHE B 1 262 ? -3.984 26.922 -9.891 1 93.56 262 PHE B N 1
ATOM 4843 C CA . PHE B 1 262 ? -4.969 26.781 -10.953 1 93.56 262 PHE B CA 1
ATOM 4844 C C . PHE B 1 262 ? -5.992 25.703 -10.609 1 93.56 262 PHE B C 1
ATOM 4846 O O . PHE B 1 262 ? -7.199 25.922 -10.742 1 93.56 262 PHE B O 1
ATOM 4853 N N . MET B 1 263 ? -5.473 24.547 -10.164 1 89.88 263 MET B N 1
ATOM 4854 C CA . MET B 1 263 ? -6.355 23.438 -9.82 1 89.88 263 MET B CA 1
ATOM 4855 C C . MET B 1 263 ? -7.285 23.812 -8.672 1 89.88 263 MET B C 1
ATOM 4857 O O . MET B 1 263 ? -8.461 23.438 -8.672 1 89.88 263 MET B O 1
ATOM 4861 N N . PHE B 1 264 ? -6.742 24.531 -7.75 1 85.31 264 PHE B N 1
ATOM 4862 C CA . PHE B 1 264 ? -7.535 24.953 -6.602 1 85.31 264 PHE B CA 1
ATOM 4863 C C . PHE B 1 264 ? -8.688 25.844 -7.047 1 85.31 264 PHE B C 1
ATOM 4865 O O . PHE B 1 264 ? -9.836 25.641 -6.641 1 85.31 264 PHE B O 1
ATOM 4872 N N . GLU B 1 265 ? -8.445 26.719 -7.859 1 86.88 265 GLU B N 1
ATOM 4873 C CA . GLU B 1 265 ? -9.438 27.688 -8.32 1 86.88 265 GLU B CA 1
ATOM 4874 C C . GLU B 1 265 ? -10.492 27.016 -9.203 1 86.88 265 GLU B C 1
ATOM 4876 O O . GLU B 1 265 ? -11.68 27.297 -9.094 1 86.88 265 GLU B O 1
ATOM 4881 N N . LYS B 1 266 ? -10.039 26.188 -10.016 1 84.56 266 LYS B N 1
ATOM 4882 C CA . LYS B 1 266 ? -10.922 25.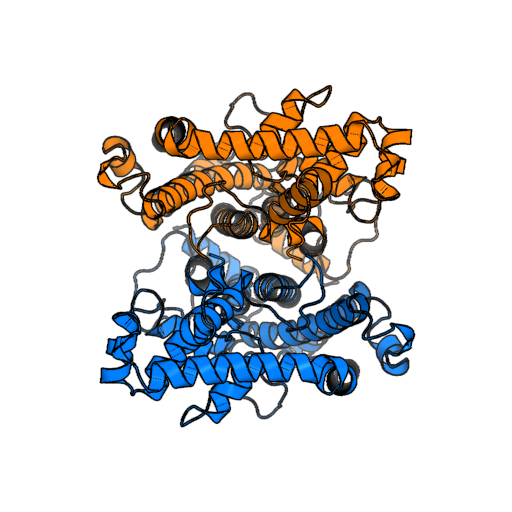578 -11.008 1 84.56 266 LYS B CA 1
ATOM 4883 C C . LYS B 1 266 ? -11.773 24.469 -10.391 1 84.56 266 LYS B C 1
ATOM 4885 O O . LYS B 1 266 ? -12.953 24.328 -10.734 1 84.56 266 LYS B O 1
ATOM 4890 N N . ILE B 1 267 ? -11.164 23.656 -9.57 1 80 267 ILE B N 1
ATOM 4891 C CA . ILE B 1 267 ? -11.836 22.438 -9.133 1 80 267 ILE B CA 1
ATOM 4892 C C . ILE B 1 267 ? -12.398 22.641 -7.73 1 80 267 ILE B C 1
ATOM 4894 O O . ILE B 1 267 ? -13.539 22.266 -7.453 1 80 267 ILE B O 1
ATOM 4898 N N . TYR B 1 268 ? -11.68 23.172 -6.852 1 72.81 268 TYR B N 1
ATOM 4899 C CA . TYR B 1 268 ? -12.086 23.25 -5.453 1 72.81 268 TYR B CA 1
ATOM 4900 C C . TYR B 1 268 ? -13.078 24.375 -5.227 1 72.81 268 TYR B C 1
ATOM 4902 O O . TYR B 1 268 ? -14.016 24.234 -4.438 1 72.81 268 TYR B O 1
ATOM 4910 N N . LYS B 1 269 ? -12.891 25.391 -5.938 1 74.31 269 LYS B N 1
ATOM 4911 C CA . LYS B 1 269 ? -13.805 26.531 -5.773 1 74.31 269 LYS B CA 1
ATOM 4912 C C . LYS B 1 269 ? -14.938 26.469 -6.789 1 74.31 269 LYS B C 1
ATOM 4914 O O . LYS B 1 269 ? -15.852 27.297 -6.758 1 74.31 269 LYS B O 1
ATOM 4919 N N . GLY B 1 270 ? -14.852 25.422 -7.586 1 71.31 270 GLY B N 1
ATOM 4920 C CA . GLY B 1 270 ? -15.875 25.297 -8.609 1 71.31 270 GLY B CA 1
ATOM 4921 C C . GLY B 1 270 ? -17.234 24.938 -8.055 1 71.31 270 GLY B C 1
ATOM 4922 O O . GLY B 1 270 ? -17.328 24.359 -6.969 1 71.31 270 GLY B O 1
ATOM 4923 N N . SER B 1 271 ? -18.234 25.297 -8.766 1 66.38 271 SER B N 1
ATOM 4924 C CA . SER B 1 271 ? -19.625 25.219 -8.32 1 66.38 271 SER B CA 1
ATOM 4925 C C . SER B 1 271 ? -20.109 23.781 -8.258 1 66.38 271 SER B C 1
ATOM 4927 O O . SER B 1 271 ? -20.875 23.422 -7.355 1 66.38 271 SER B O 1
ATOM 4929 N N . VAL B 1 272 ? -19.703 23.031 -9.125 1 65.81 272 VAL B N 1
ATOM 4930 C CA . VAL B 1 272 ? -20.25 21.688 -9.25 1 65.81 272 VAL B CA 1
ATOM 4931 C C . VAL B 1 272 ? -19.984 20.891 -7.965 1 65.81 272 VAL B C 1
ATOM 4933 O O . VAL B 1 272 ? -20.875 20.188 -7.473 1 65.81 272 VAL B O 1
ATOM 4936 N N . LEU B 1 273 ? -18.859 21.156 -7.367 1 73.38 273 LEU B N 1
ATOM 4937 C CA . LEU B 1 273 ? -18.484 20.344 -6.215 1 73.38 273 LEU B CA 1
ATOM 4938 C C . LEU B 1 273 ? -18.875 21.031 -4.914 1 73.38 273 LEU B C 1
ATOM 4940 O O . LEU B 1 273 ? -18.859 20.406 -3.846 1 73.38 273 LEU B O 1
ATOM 4944 N N . LYS B 1 274 ? -19.391 22.203 -5.137 1 78.06 274 LYS B N 1
ATOM 4945 C CA . LYS B 1 274 ? -19.719 22.984 -3.947 1 78.06 274 LYS B CA 1
ATOM 4946 C C . LYS B 1 274 ? -20.906 22.375 -3.195 1 78.06 274 LYS B C 1
ATOM 4948 O O . LYS B 1 274 ? -20.891 22.281 -1.967 1 78.06 274 LYS B O 1
ATOM 4953 N N . THR B 1 275 ? -21.875 21.984 -3.938 1 78.19 275 THR B N 1
ATOM 4954 C CA . THR B 1 275 ? -23.062 21.422 -3.316 1 78.19 275 THR B CA 1
ATOM 4955 C C . THR B 1 275 ? -22.734 20.141 -2.557 1 78.19 275 THR B C 1
ATOM 4957 O O . THR B 1 275 ? -23.172 19.953 -1.42 1 78.19 275 THR B O 1
ATOM 4960 N N . GLU B 1 276 ? -21.969 19.328 -3.189 1 77.5 276 GLU B N 1
ATOM 4961 C CA . GLU B 1 276 ? -21.578 18.062 -2.557 1 77.5 276 GLU B CA 1
ATOM 4962 C C . GLU B 1 276 ? -20.688 18.297 -1.341 1 77.5 276 GLU B C 1
ATOM 4964 O O . GLU B 1 276 ? -20.797 17.594 -0.339 1 77.5 276 GLU B O 1
ATOM 4969 N N . ARG B 1 277 ? -19.891 19.297 -1.463 1 82.19 277 ARG B N 1
ATOM 4970 C CA . ARG B 1 277 ? -19.031 19.656 -0.347 1 82.19 277 ARG B CA 1
ATOM 4971 C C . ARG B 1 277 ? -19.844 20.141 0.845 1 82.19 277 ARG B C 1
ATOM 4973 O O . ARG B 1 277 ? -19.578 19.766 1.986 1 82.19 277 ARG B O 1
ATOM 4980 N N . ASP B 1 278 ? -20.781 20.891 0.562 1 86.25 278 ASP B N 1
ATOM 4981 C CA . ASP B 1 278 ? -21.609 21.453 1.623 1 86.25 278 ASP B CA 1
ATOM 4982 C C . ASP B 1 278 ? -22.438 20.359 2.311 1 86.25 278 ASP B C 1
ATOM 4984 O O . ASP B 1 278 ? -22.641 20.406 3.523 1 86.25 278 ASP B O 1
ATOM 4988 N N . LYS B 1 279 ? -22.828 19.453 1.538 1 86 279 LYS B N 1
ATOM 4989 C CA . LYS B 1 279 ? -23.578 18.328 2.104 1 86 279 LYS B CA 1
ATOM 4990 C C . LYS B 1 279 ? -22.703 17.516 3.045 1 86 279 LYS B C 1
ATOM 4992 O O . LYS B 1 279 ? -23.141 17.109 4.125 1 86 279 LYS B O 1
ATOM 4997 N N . ALA B 1 280 ? -21.484 17.297 2.574 1 85.31 280 ALA B N 1
ATOM 4998 C CA . ALA B 1 280 ? -20.547 16.531 3.387 1 85.31 280 ALA B CA 1
ATOM 4999 C C . ALA B 1 280 ? -20.25 17.25 4.703 1 85.31 280 ALA B C 1
ATOM 5001 O O . ALA B 1 280 ? -20.234 16.625 5.766 1 85.31 280 ALA B O 1
ATOM 5002 N N . LYS B 1 281 ? -20.078 18.531 4.613 1 90.81 281 LYS B N 1
ATOM 5003 C CA . LYS B 1 281 ? -19.812 19.328 5.812 1 90.81 281 LYS B CA 1
ATOM 5004 C C . LYS B 1 281 ? -21 19.281 6.77 1 90.81 281 LYS B C 1
ATOM 5006 O O . LYS B 1 281 ? -20.812 19.172 7.984 1 90.81 281 LYS B O 1
ATOM 5011 N N . PHE B 1 282 ? -22.125 19.328 6.16 1 92 282 PHE B N 1
ATOM 5012 C CA . PHE B 1 282 ? -23.359 19.281 6.953 1 92 282 PHE B CA 1
ATOM 5013 C C . P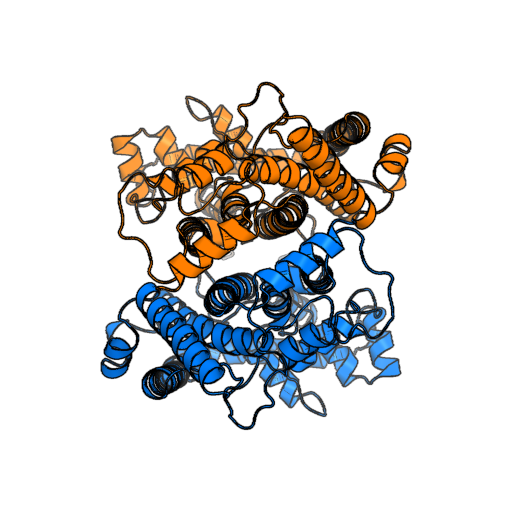HE B 1 282 ? -23.469 17.969 7.711 1 92 282 PHE B C 1
ATOM 5015 O O . PHE B 1 282 ? -23.734 17.953 8.914 1 92 282 PHE B O 1
ATOM 5022 N N . VAL B 1 283 ? -23.219 16.906 7.055 1 90.38 283 VAL B N 1
ATOM 5023 C CA . VAL B 1 283 ? -23.312 15.57 7.645 1 90.38 283 VAL B CA 1
ATOM 5024 C C . VAL B 1 283 ? -22.344 15.453 8.82 1 90.38 283 VAL B C 1
ATOM 5026 O O . VAL B 1 283 ? -22.734 15.039 9.914 1 90.38 283 VAL B O 1
ATOM 5029 N N . LEU B 1 284 ? -21.141 15.852 8.594 1 92.56 284 LEU B N 1
ATOM 5030 C CA . LEU B 1 284 ? -20.125 15.719 9.617 1 92.56 284 LEU B CA 1
ATOM 5031 C C . LEU B 1 284 ? -20.438 16.594 10.82 1 92.56 284 LEU B C 1
ATOM 5033 O O . LEU B 1 284 ? -20.266 16.172 11.969 1 92.56 284 LEU B O 1
ATOM 5037 N N . GLU B 1 285 ? -20.859 17.781 10.547 1 94.62 285 GLU B N 1
ATOM 5038 C CA . GLU B 1 285 ? -21.203 18.719 11.609 1 94.62 285 GLU B CA 1
ATOM 5039 C C . GLU B 1 285 ? -22.344 18.172 12.477 1 94.62 285 GLU B C 1
ATOM 5041 O O . GLU B 1 285 ? -22.297 18.297 13.703 1 94.62 285 GLU B O 1
ATOM 5046 N N . GLN B 1 286 ? -23.312 17.594 11.812 1 94.69 286 GLN B N 1
ATOM 5047 C CA . GLN B 1 286 ? -24.453 17.062 12.547 1 94.69 286 GLN B CA 1
ATOM 5048 C C . GLN B 1 286 ? -24.047 15.867 13.406 1 94.69 286 GLN B C 1
ATOM 5050 O O . GLN B 1 286 ? -24.5 15.734 14.547 1 94.69 286 GLN B O 1
ATOM 5055 N N . VAL B 1 287 ? -23.234 15.07 12.867 1 94.56 287 VAL B N 1
ATOM 5056 C CA . VAL B 1 287 ? -22.75 13.914 13.617 1 94.56 287 VAL B CA 1
ATOM 5057 C C . VAL B 1 287 ? -21.906 14.375 14.805 1 94.56 287 VAL B C 1
ATOM 5059 O O . VAL B 1 287 ? -22.047 13.852 15.914 1 94.56 287 VAL B O 1
ATOM 5062 N N . PHE B 1 288 ? -21.094 15.344 14.57 1 95.12 288 PHE B N 1
ATOM 5063 C CA . PHE B 1 288 ? -20.266 15.922 15.625 1 95.12 288 PHE B CA 1
ATOM 5064 C C . PHE B 1 288 ? -21.141 16.469 16.75 1 95.12 288 PHE B C 1
ATOM 5066 O O . PHE B 1 288 ? -20.906 16.172 17.922 1 95.12 288 PHE B O 1
ATOM 5073 N N . ASN B 1 289 ? -22.109 17.203 16.375 1 95.38 289 ASN B N 1
ATOM 5074 C CA . ASN B 1 289 ? -23.016 17.828 17.344 1 95.38 289 ASN B CA 1
ATOM 5075 C C . ASN B 1 289 ? -23.781 16.797 18.141 1 95.38 289 ASN B C 1
ATOM 5077 O O . ASN B 1 289 ? -24.047 16.984 19.328 1 95.38 289 ASN B O 1
ATOM 5081 N N . TYR B 1 290 ? -24.156 15.797 17.469 1 96.19 290 TYR B N 1
ATOM 5082 C CA . TYR B 1 290 ? -24.859 14.719 18.156 1 96.19 290 TYR B CA 1
ATOM 5083 C C . TYR B 1 290 ? -24.016 14.156 19.297 1 96.19 290 TYR B C 1
ATOM 5085 O O . TYR B 1 290 ? -24.516 13.984 20.422 1 96.19 290 TYR B O 1
ATOM 5093 N N . PHE B 1 291 ? -22.781 13.883 19.062 1 96 291 PHE B N 1
ATOM 5094 C CA . PHE B 1 291 ? -21.938 13.242 20.062 1 96 291 PHE B CA 1
ATOM 5095 C C . PHE B 1 291 ? -21.484 14.25 21.109 1 96 291 PHE B C 1
ATOM 5097 O O . PHE B 1 291 ? -21.156 13.875 22.234 1 96 291 PHE B O 1
ATOM 5104 N N . LEU B 1 292 ? -21.469 15.516 20.75 1 95.31 292 LEU B N 1
ATOM 5105 C CA . LEU B 1 292 ? -21.234 16.547 21.75 1 95.31 292 LEU B CA 1
ATOM 5106 C C . LEU B 1 292 ? -22.344 16.562 22.797 1 95.31 292 LEU B C 1
ATOM 5108 O O . LEU B 1 292 ? -22.078 16.766 23.984 1 95.31 292 LEU B O 1
ATOM 5112 N N . LYS B 1 293 ? -23.484 16.344 22.328 1 96.12 293 LYS B N 1
ATOM 5113 C CA . LYS B 1 293 ? -24.656 16.375 23.203 1 96.12 293 LYS B CA 1
ATOM 5114 C C . LYS B 1 293 ? -24.828 15.039 23.922 1 96.12 293 LYS B C 1
ATOM 5116 O O . LYS B 1 293 ? -25.422 14.984 25 1 96.12 293 LYS B O 1
ATOM 5121 N N . ASN B 1 294 ? -24.328 13.984 23.297 1 96.69 294 ASN B N 1
ATOM 5122 C CA . ASN B 1 294 ? -24.5 12.641 23.844 1 96.69 294 ASN B CA 1
ATOM 5123 C C . ASN B 1 294 ? -23.172 11.906 23.953 1 96.69 294 ASN B C 1
ATOM 5125 O O . ASN B 1 294 ? -23 10.844 23.359 1 96.69 294 ASN B O 1
ATOM 5129 N N . PRO B 1 295 ? -22.281 12.383 24.766 1 96.06 295 PRO B N 1
ATOM 5130 C CA . PRO B 1 295 ? -20.953 11.758 24.844 1 96.06 295 PRO B CA 1
ATOM 5131 C C . PRO B 1 295 ? -21.016 10.32 25.359 1 96.06 295 PRO B C 1
ATOM 5133 O O . PRO B 1 295 ? -20.094 9.531 25.094 1 96.06 295 PRO B O 1
ATOM 5136 N N . ASP B 1 296 ? -22.062 9.945 26 1 95.56 296 ASP B N 1
ATOM 5137 C CA . ASP B 1 296 ? -22.219 8.609 26.578 1 95.56 296 ASP B CA 1
ATOM 5138 C C . ASP B 1 296 ? -22.453 7.562 25.5 1 95.56 296 ASP B C 1
ATOM 5140 O O . ASP B 1 296 ? -22.297 6.363 25.734 1 95.56 296 ASP B O 1
ATOM 5144 N N . LYS B 1 297 ? -22.812 8.031 24.297 1 95.56 297 LYS B N 1
ATOM 5145 C CA . LYS B 1 297 ? -23.094 7.113 23.203 1 95.56 297 LYS B CA 1
ATOM 5146 C C . LYS B 1 297 ? -21.812 6.73 22.469 1 95.56 297 LYS B C 1
ATOM 5148 O O . LYS B 1 297 ? -21.812 5.809 21.656 1 95.56 297 LYS B O 1
ATOM 5153 N N . MET B 1 298 ? -20.734 7.379 22.812 1 95.44 298 MET B N 1
ATOM 5154 C CA . MET B 1 298 ? -19.453 7.02 22.203 1 95.44 298 MET B CA 1
ATOM 5155 C C . MET B 1 298 ? -18.859 5.781 22.875 1 95.44 298 MET B C 1
ATOM 5157 O O . MET B 1 298 ? -19.203 5.477 24.031 1 95.44 298 MET B O 1
ATOM 5161 N N . PRO B 1 299 ? -18.031 5.051 22.141 1 93.81 299 PRO B N 1
ATOM 5162 C CA . PRO B 1 299 ? -17.328 3.924 22.781 1 93.81 299 PRO B CA 1
ATOM 5163 C C . PRO B 1 299 ? -16.531 4.336 24.016 1 93.81 299 PRO B C 1
ATOM 5165 O O . PRO B 1 299 ? -16.094 5.484 24.109 1 93.81 299 PRO B O 1
ATOM 5168 N N . SER B 1 300 ? -16.297 3.396 24.906 1 94.31 300 SER B N 1
ATOM 5169 C CA . SER B 1 300 ? -15.688 3.639 26.203 1 94.31 300 SER B CA 1
ATOM 5170 C C . SER B 1 300 ? -14.328 4.32 26.078 1 94.31 300 SER B C 1
ATOM 5172 O O . SER B 1 300 ? -13.984 5.203 26.859 1 94.31 300 SER B O 1
ATOM 5174 N N . PHE B 1 301 ? -13.625 4.027 25.141 1 93.88 301 PHE B N 1
ATOM 5175 C CA . PHE B 1 301 ? -12.289 4.59 24.938 1 93.88 301 PHE B CA 1
ATOM 5176 C C . PHE B 1 301 ? -12.367 6.102 24.766 1 93.88 301 PHE B C 1
ATOM 5178 O O . PHE B 1 301 ? -11.602 6.84 25.391 1 93.88 301 PHE B O 1
ATOM 5185 N N . TYR B 1 302 ? -13.25 6.562 24.016 1 95.19 302 TYR B N 1
ATOM 5186 C CA . TYR B 1 302 ? -13.344 7.988 23.719 1 95.19 302 TYR B CA 1
ATOM 5187 C C . TYR B 1 302 ? -13.992 8.742 24.875 1 95.19 302 TYR B C 1
ATOM 5189 O O . TYR B 1 302 ? -13.711 9.922 25.094 1 95.19 302 TYR B O 1
ATOM 5197 N N . ARG B 1 303 ? -14.844 8.047 25.594 1 96.25 303 ARG B N 1
ATOM 5198 C CA . ARG B 1 303 ? -15.398 8.648 26.797 1 96.25 303 ARG B CA 1
ATOM 5199 C C . ARG B 1 303 ? -14.312 8.969 27.812 1 96.25 303 ARG B C 1
ATOM 5201 O O . ARG B 1 303 ? -14.367 9.992 28.5 1 96.25 30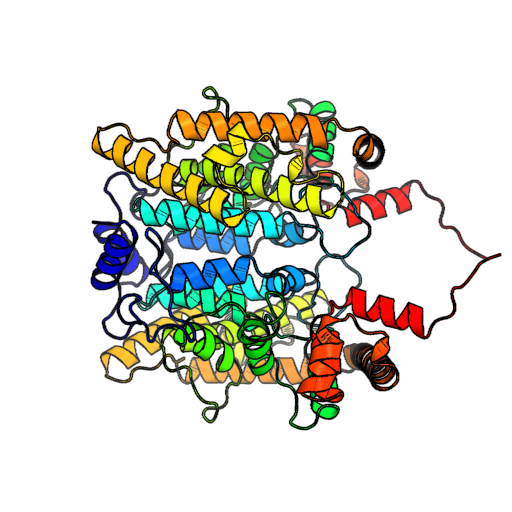3 ARG B O 1
ATOM 5208 N N . THR B 1 304 ? -13.383 8.078 27.844 1 95.94 304 THR B N 1
ATOM 5209 C CA . THR B 1 304 ? -12.242 8.305 28.734 1 95.94 304 THR B CA 1
ATOM 5210 C C . THR B 1 304 ? -11.453 9.531 28.281 1 95.94 304 THR B C 1
ATOM 5212 O O . THR B 1 304 ? -10.969 10.305 29.109 1 95.94 304 THR B O 1
ATOM 5215 N N . ILE B 1 305 ? -11.312 9.727 27.016 1 95.69 305 ILE B N 1
ATOM 5216 C CA . ILE B 1 305 ? -10.617 10.891 26.484 1 95.69 305 ILE B CA 1
ATOM 5217 C C . ILE B 1 305 ? -11.398 12.156 26.828 1 95.69 305 ILE B C 1
ATOM 5219 O O . ILE B 1 305 ? -10.805 13.18 27.203 1 95.69 305 ILE B O 1
ATOM 5223 N N . VAL B 1 306 ? -12.711 12.055 26.734 1 95.44 306 VAL B N 1
ATOM 5224 C CA . VAL B 1 306 ? -13.57 13.18 27.094 1 95.44 306 VAL B CA 1
ATOM 5225 C C . VAL B 1 306 ? -13.32 13.586 28.547 1 95.44 306 VAL B C 1
ATOM 5227 O O . VAL B 1 306 ? -13.195 14.773 28.844 1 95.44 306 VAL B O 1
ATOM 5230 N N . GLU B 1 307 ? -13.227 12.664 29.422 1 96 307 GLU B N 1
ATOM 5231 C CA . GLU B 1 307 ? -13.016 12.906 30.844 1 96 307 GLU B CA 1
ATOM 5232 C C . GLU B 1 307 ? -11.648 13.531 31.109 1 96 307 GLU B C 1
ATOM 5234 O O . GLU B 1 307 ? -11.516 14.414 31.953 1 96 307 GLU B O 1
ATOM 5239 N N . ASN B 1 308 ? -10.688 13.188 30.328 1 95.56 308 ASN B N 1
ATOM 5240 C CA . ASN B 1 308 ? -9.312 13.578 30.625 1 95.56 308 ASN B CA 1
ATOM 5241 C C . ASN B 1 308 ? -8.906 14.82 29.844 1 95.56 308 ASN B C 1
ATOM 5243 O O . ASN B 1 308 ? -8.078 15.609 30.297 1 95.56 308 ASN B O 1
ATOM 5247 N N . GLU B 1 309 ? -9.469 14.953 28.594 1 95.06 309 GLU B N 1
ATOM 5248 C CA . GLU B 1 309 ? -8.922 15.992 27.703 1 95.06 309 GLU B CA 1
ATOM 5249 C C . GLU B 1 309 ? -10.023 16.938 27.234 1 95.06 309 GLU B C 1
ATOM 5251 O O . GLU B 1 309 ? -9.742 17.906 26.531 1 95.06 309 GLU B O 1
ATOM 5256 N N . GLY B 1 310 ? -11.25 16.609 27.531 1 94.94 310 GLY B N 1
ATOM 5257 C CA . GLY B 1 310 ? -12.336 17.516 27.203 1 94.94 310 GLY B CA 1
ATOM 5258 C C . GLY B 1 310 ? -13.281 16.953 26.156 1 94.94 310 GLY B C 1
ATOM 5259 O O . GLY B 1 310 ? -12.891 16.109 25.344 1 94.94 310 GLY B O 1
ATOM 5260 N N . LEU B 1 311 ? -14.453 17.469 26.203 1 95.75 311 LEU B N 1
ATOM 5261 C CA . LEU B 1 311 ? -15.57 16.984 25.391 1 95.75 311 LEU B CA 1
ATOM 5262 C C . LEU B 1 311 ? -15.266 17.156 23.906 1 95.75 311 LEU B C 1
ATOM 5264 O O . LEU B 1 311 ? -15.461 16.219 23.125 1 95.75 311 LEU B O 1
ATOM 5268 N N . TYR B 1 312 ? -14.75 18.281 23.516 1 95.31 312 TYR B N 1
ATOM 5269 C CA . TYR B 1 312 ? -14.508 18.578 22.109 1 95.31 312 TYR B CA 1
ATOM 5270 C C . TYR B 1 312 ? -13.406 17.688 21.562 1 95.31 312 TYR B C 1
ATOM 5272 O O . TYR B 1 312 ? -13.531 17.156 20.453 1 95.31 312 TYR B O 1
ATOM 5280 N N . ARG B 1 313 ? -12.406 17.453 22.344 1 94.69 313 ARG B N 1
ATOM 5281 C CA . ARG B 1 313 ? -11.281 16.625 21.922 1 94.69 313 ARG B CA 1
ATOM 5282 C C . ARG B 1 313 ? -11.695 15.172 21.734 1 94.69 313 ARG B C 1
ATOM 5284 O O . ARG B 1 313 ? -11.398 14.555 20.719 1 94.69 313 ARG B O 1
ATOM 5291 N N . GLY B 1 314 ? -12.336 14.688 22.719 1 95.56 314 GLY B N 1
ATOM 5292 C CA . GLY B 1 314 ? -12.805 13.312 22.625 1 95.56 314 GLY B CA 1
ATOM 5293 C C . GLY B 1 314 ? -13.742 13.062 21.469 1 95.56 314 GLY B C 1
ATOM 5294 O O . GLY B 1 314 ? -13.633 12.047 20.781 1 95.56 314 GLY B O 1
ATOM 5295 N N . THR B 1 315 ? -14.656 14.039 21.234 1 95.88 315 THR B N 1
ATOM 5296 C CA . THR B 1 315 ? -15.594 13.93 20.125 1 95.88 315 THR B CA 1
ATOM 5297 C C . THR B 1 315 ? -14.867 14 18.781 1 95.88 315 THR B C 1
ATOM 5299 O O . THR B 1 315 ? -15.156 13.211 17.875 1 95.88 315 THR B O 1
ATOM 5302 N N . ALA B 1 316 ? -13.914 14.891 18.734 1 94.75 316 ALA B N 1
ATOM 5303 C CA . ALA B 1 316 ? -13.148 15.055 17.516 1 94.75 316 ALA B CA 1
ATOM 5304 C C . ALA B 1 316 ? -12.359 13.789 17.188 1 94.75 316 ALA B C 1
ATOM 5306 O O . ALA B 1 316 ? -12.289 13.367 16.031 1 94.75 316 ALA B O 1
ATOM 5307 N N . ASP B 1 317 ? -11.742 13.18 18.188 1 95.25 317 ASP B N 1
ATOM 5308 C CA . ASP B 1 317 ? -10.977 11.953 18 1 95.25 317 ASP B CA 1
ATOM 5309 C C . ASP B 1 317 ? -11.867 10.828 17.469 1 95.25 317 ASP B C 1
ATOM 5311 O O . ASP B 1 317 ? -11.453 10.062 16.609 1 95.25 317 ASP B O 1
ATOM 5315 N N . TYR B 1 318 ? -13.07 10.789 17.984 1 94.69 318 TYR B N 1
ATOM 5316 C CA . TYR B 1 318 ? -14.008 9.758 17.562 1 94.69 318 TYR B CA 1
ATOM 5317 C C . TYR B 1 318 ? -14.438 9.969 16.109 1 94.69 318 TYR B C 1
ATOM 5319 O O . TYR B 1 318 ? -14.383 9.047 15.297 1 94.69 318 TYR B O 1
ATOM 5327 N N . ILE B 1 319 ? -14.766 11.141 15.781 1 93.06 319 ILE B N 1
ATOM 5328 C CA . ILE B 1 319 ? -15.273 11.484 14.461 1 93.06 319 ILE B CA 1
ATOM 5329 C C . ILE B 1 319 ? -14.164 11.336 13.422 1 93.06 319 ILE B C 1
ATOM 5331 O O . ILE B 1 319 ? -14.406 10.836 12.32 1 93.06 319 ILE B O 1
ATOM 5335 N N . ALA B 1 320 ? -12.977 11.75 13.805 1 91.69 320 ALA B N 1
ATOM 5336 C CA . ALA B 1 320 ? -11.844 11.734 12.875 1 91.69 320 ALA B CA 1
ATOM 5337 C C . ALA B 1 320 ? -11.438 10.305 12.523 1 91.69 320 ALA B C 1
ATOM 5339 O O . ALA B 1 320 ? -10.812 10.07 11.492 1 91.69 320 ALA B O 1
ATOM 5340 N N . GLY B 1 321 ? -11.766 9.383 13.359 1 89.94 321 GLY B N 1
ATOM 5341 C CA . GLY B 1 321 ? -11.406 7.996 13.125 1 89.94 321 GLY B CA 1
ATOM 5342 C C . GLY B 1 321 ? -12.383 7.273 12.211 1 89.94 321 GLY B C 1
ATOM 5343 O O . GLY B 1 321 ? -12.117 6.156 11.773 1 89.94 321 GLY B O 1
ATOM 5344 N N . MET B 1 322 ? -13.43 7.973 11.812 1 87.81 322 MET B N 1
ATOM 5345 C CA . MET B 1 322 ? -14.492 7.344 11.031 1 87.81 322 MET B CA 1
ATOM 5346 C C . MET B 1 322 ? -14.156 7.363 9.547 1 87.81 322 MET B C 1
ATOM 5348 O O . MET B 1 322 ? -13.445 8.25 9.078 1 87.81 322 MET B O 1
ATOM 5352 N N . SER B 1 323 ? -14.617 6.32 8.859 1 85.88 323 SER B N 1
ATOM 5353 C CA . SER B 1 323 ? -14.602 6.352 7.402 1 85.88 323 SER B CA 1
ATOM 5354 C C . SER B 1 323 ? -15.742 7.207 6.859 1 85.88 323 SER B C 1
ATOM 5356 O O . SER B 1 323 ? -16.672 7.555 7.59 1 85.88 323 SER B O 1
ATOM 5358 N N . ASP B 1 324 ? -15.68 7.504 5.578 1 84.62 324 ASP B N 1
ATOM 5359 C CA . ASP B 1 324 ? -16.75 8.266 4.949 1 84.62 324 ASP B CA 1
ATOM 5360 C C . ASP B 1 324 ? -18.078 7.531 5.055 1 84.62 324 ASP B C 1
ATOM 5362 O O . ASP B 1 324 ? -19.094 8.109 5.473 1 84.62 324 ASP B O 1
ATOM 5366 N N . ASP B 1 325 ? -18.047 6.281 4.777 1 79.44 325 ASP B N 1
ATOM 5367 C CA . ASP B 1 325 ? -19.266 5.469 4.77 1 79.44 325 ASP B CA 1
ATOM 5368 C C . ASP B 1 325 ? -19.828 5.324 6.18 1 79.44 325 ASP B C 1
ATOM 5370 O O . ASP B 1 325 ? -21.047 5.363 6.367 1 79.44 325 ASP B O 1
ATOM 5374 N N . TYR B 1 326 ? -19 5.156 7.121 1 83.94 326 TYR B N 1
ATOM 5375 C CA . TYR B 1 326 ? -19.453 5.004 8.5 1 83.94 326 TYR B CA 1
ATOM 5376 C C . TYR B 1 326 ? -20.094 6.289 9.008 1 83.94 326 TYR B C 1
ATOM 5378 O O . TYR B 1 326 ? -21.109 6.25 9.711 1 83.94 326 TYR B O 1
ATOM 5386 N N . CYS B 1 327 ? -19.516 7.379 8.656 1 88.12 327 CYS B N 1
ATOM 5387 C CA . CYS B 1 327 ? -20.078 8.672 9.039 1 88.12 327 CYS B CA 1
ATOM 5388 C C . CYS B 1 327 ? -21.469 8.859 8.453 1 88.12 327 CYS B C 1
ATOM 5390 O O . CYS B 1 327 ? -22.375 9.312 9.148 1 88.12 327 CYS B O 1
ATOM 5392 N N . LEU B 1 328 ? -21.625 8.453 7.219 1 84.62 328 LEU B N 1
ATOM 5393 C CA . LEU B 1 328 ? -22.906 8.539 6.551 1 84.62 328 LEU B CA 1
ATOM 5394 C C . LEU B 1 328 ? -23.922 7.609 7.203 1 84.62 328 LEU B C 1
ATOM 5396 O O . LEU B 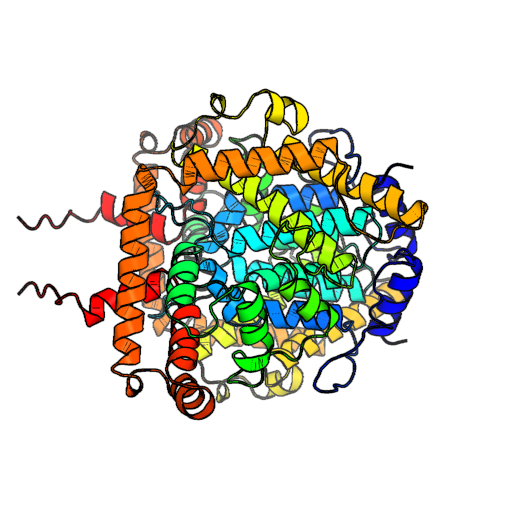1 328 ? -25.094 7.984 7.395 1 84.62 328 LEU B O 1
ATOM 5400 N N . LEU B 1 329 ? -23.484 6.473 7.547 1 85.06 329 LEU B N 1
ATOM 5401 C CA . LEU B 1 329 ? -24.359 5.504 8.211 1 85.06 329 LEU B CA 1
ATOM 5402 C C . LEU B 1 329 ? -24.828 6.035 9.555 1 85.06 329 LEU B C 1
ATOM 5404 O O . LEU B 1 329 ? -26.016 5.902 9.898 1 85.06 329 LEU B O 1
ATOM 5408 N N . LEU B 1 330 ? -23.953 6.602 10.289 1 89.25 330 LEU B N 1
ATOM 5409 C CA . LEU B 1 330 ? -24.297 7.172 11.586 1 89.25 330 LEU B CA 1
ATOM 5410 C C . LEU B 1 330 ? -25.297 8.32 11.422 1 89.25 330 LEU B C 1
ATOM 5412 O O . LEU B 1 330 ? -26.266 8.422 12.18 1 89.25 330 LEU B O 1
ATOM 5416 N N . PHE B 1 331 ? -25.047 9.148 10.445 1 90 331 PHE B N 1
ATOM 5417 C CA . PHE B 1 331 ? -25.953 10.266 10.172 1 90 331 PHE B CA 1
ATOM 5418 C C . PHE B 1 331 ? -27.359 9.758 9.883 1 90 331 PHE B C 1
ATOM 5420 O O . PHE B 1 331 ? -28.328 10.266 10.438 1 90 331 PHE B O 1
ATOM 5427 N N . ASN B 1 332 ? -27.391 8.75 9.07 1 88.38 332 ASN B N 1
ATOM 5428 C CA . ASN B 1 332 ? -28.688 8.188 8.695 1 88.38 332 ASN B CA 1
ATOM 5429 C C . ASN B 1 332 ? -29.375 7.531 9.883 1 88.38 332 ASN B C 1
ATOM 5431 O O . ASN B 1 332 ? -30.594 7.656 10.055 1 88.38 332 ASN B O 1
ATOM 5435 N N . SER B 1 333 ? -28.688 6.832 10.664 1 89.38 333 SER B N 1
ATOM 5436 C CA . SER B 1 333 ? -29.234 6.145 11.828 1 89.38 333 SER B CA 1
ATOM 5437 C C . SER B 1 333 ? -29.75 7.137 12.859 1 89.38 333 SER B C 1
ATOM 5439 O O . SER B 1 333 ? -30.75 6.875 13.531 1 89.38 333 SER B O 1
ATOM 5441 N N . ILE B 1 334 ? -29.109 8.242 12.922 1 89.06 334 ILE B N 1
ATOM 5442 C CA . ILE B 1 334 ? -29.406 9.227 13.953 1 89.06 334 ILE B CA 1
ATOM 5443 C C . ILE B 1 334 ? -30.547 10.141 13.484 1 89.06 334 ILE B C 1
ATOM 5445 O O . ILE B 1 334 ? -31.453 10.445 14.25 1 89.06 334 ILE B O 1
ATOM 5449 N N . TYR B 1 335 ? -30.547 10.523 12.234 1 86.88 335 TYR B N 1
ATOM 5450 C CA . TYR B 1 335 ? -31.375 11.656 11.852 1 86.88 335 TYR B CA 1
ATOM 5451 C C . TYR B 1 335 ? -32.438 11.234 10.836 1 86.88 335 TYR B C 1
ATOM 5453 O O . TYR B 1 335 ? -33.438 11.945 10.633 1 86.88 335 TYR B O 1
ATOM 5461 N N . VAL B 1 336 ? -32.156 10.086 10.148 1 80.88 336 VAL B N 1
ATOM 5462 C CA . VAL B 1 336 ? -33.094 9.727 9.078 1 80.88 336 VAL B CA 1
ATOM 5463 C C . VAL B 1 336 ? -34 8.617 9.547 1 80.88 336 VAL B C 1
ATOM 5465 O O . VAL B 1 336 ? -33.562 7.547 9.961 1 80.88 336 VAL B O 1
ATOM 5468 N N . PRO B 1 337 ? -35.25 8.836 9.492 1 69.62 337 PRO B N 1
ATOM 5469 C CA . PRO B 1 337 ? -36.188 7.797 9.914 1 69.62 337 PRO B CA 1
ATOM 5470 C C . PRO B 1 337 ? -36.188 6.57 9.008 1 69.62 337 PRO B C 1
ATOM 5472 O O . PRO B 1 337 ? -35.906 6.688 7.809 1 69.62 337 PRO B O 1
ATOM 5475 N N . LYS B 1 338 ? -36.031 5.375 9.57 1 62.25 338 LYS B N 1
ATOM 5476 C CA . LYS B 1 338 ? -36.062 4.121 8.82 1 62.25 338 LYS B CA 1
ATOM 5477 C C . LYS B 1 338 ? -37.344 4.023 7.992 1 62.25 338 LYS B C 1
ATOM 5479 O O . LYS B 1 338 ? -38.438 4.367 8.469 1 62.25 338 LYS B O 1
ATOM 5484 N N . ILE B 1 339 ? -37.094 4.113 6.648 1 41.84 339 ILE B N 1
ATOM 5485 C CA . ILE B 1 339 ? -38.312 3.912 5.859 1 41.84 339 ILE B CA 1
ATOM 5486 C C . ILE B 1 339 ? -38.844 2.49 6.066 1 41.84 339 ILE B C 1
ATOM 5488 O O . ILE B 1 339 ? -38.156 1.518 5.75 1 41.84 339 ILE B O 1
ATOM 5492 N N . VAL B 1 340 ? -39.438 2.168 7.07 1 36.72 340 VAL B N 1
ATOM 5493 C CA . VAL B 1 340 ? -40.156 0.91 7.227 1 36.72 340 VAL B CA 1
ATOM 5494 C C . VAL B 1 340 ? -41.312 0.841 6.219 1 36.72 340 VAL B C 1
ATOM 5496 O O . VAL B 1 340 ? -42.188 1.724 6.184 1 36.72 340 VAL B O 1
ATOM 5499 N N . ILE B 1 341 ? -40.875 0.242 5.133 1 30.75 341 ILE B N 1
ATOM 5500 C CA . ILE B 1 341 ? -42.031 -0.116 4.316 1 30.75 341 ILE B CA 1
ATOM 5501 C C . ILE B 1 341 ? -42.844 -1.221 5.008 1 30.75 341 ILE B C 1
ATOM 5503 O O . ILE B 1 341 ? -42.312 -2.322 5.223 1 30.75 341 ILE B O 1
ATOM 5507 N N . TYR B 1 342 ? -43.719 -0.866 5.625 1 28.97 342 TYR B N 1
ATOM 5508 C CA . TYR B 1 342 ? -44.75 -1.821 5.98 1 28.97 342 TYR B CA 1
ATOM 5509 C C . TYR B 1 342 ? -45.531 -2.268 4.746 1 28.97 342 TYR B C 1
ATOM 5511 O O . TYR B 1 342 ? -45.75 -1.486 3.816 1 28.97 342 TYR B O 1
#

Solvent-accessible surface area (backbone atoms only — not comparable to full-atom values): 35834 Å² total; per-residue (Å²): 133,53,44,18,56,52,52,47,52,42,46,70,71,59,38,44,88,82,38,71,51,63,87,70,55,90,41,42,88,65,86,70,84,80,55,63,57,45,44,66,36,49,47,37,30,53,53,46,68,69,33,69,55,46,62,45,24,64,50,22,45,52,62,80,63,86,55,96,62,92,79,69,62,24,36,38,60,51,32,51,49,20,28,53,48,22,41,51,37,30,51,57,58,23,38,40,48,46,46,32,42,28,20,28,64,42,32,63,46,24,44,28,28,52,24,68,44,32,37,53,49,44,25,71,69,31,88,91,43,52,50,43,30,60,38,17,46,42,37,45,53,42,53,35,75,88,45,66,20,66,65,49,37,50,67,42,51,41,14,20,46,29,34,61,75,84,51,87,81,45,65,69,28,93,44,57,45,23,37,39,36,26,53,20,43,54,56,44,46,52,50,49,51,50,54,51,31,38,74,66,67,74,39,56,82,84,70,51,58,62,75,46,31,71,71,38,33,88,45,70,69,46,26,51,50,45,52,45,52,38,29,28,52,39,17,48,52,30,43,76,70,70,39,90,50,70,38,56,42,68,71,59,42,50,42,52,53,50,51,45,52,50,48,42,56,59,55,70,66,23,69,82,50,41,60,59,46,50,51,51,37,48,49,53,50,51,48,50,51,50,39,68,76,36,49,82,77,47,59,70,71,40,40,52,36,24,74,74,69,31,60,63,52,18,45,46,56,54,54,34,71,34,34,39,63,55,49,51,48,50,38,39,70,73,72,44,79,78,82,71,80,122,133,54,43,18,59,53,51,48,52,41,46,68,70,59,36,43,88,82,37,70,51,64,87,70,54,88,41,41,86,66,85,72,83,80,55,62,58,45,43,65,35,49,47,39,30,53,54,46,67,70,33,70,56,45,59,44,24,64,52,21,46,52,64,80,62,86,55,96,62,90,78,70,61,24,36,39,58,51,32,50,49,21,28,52,49,22,40,53,36,30,52,58,59,21,37,39,50,47,47,29,41,27,19,28,62,42,32,64,49,25,46,28,28,51,23,70,46,32,36,52,50,44,24,70,70,30,89,90,43,53,49,43,30,59,37,16,47,42,37,45,53,40,50,37,74,88,45,64,21,65,63,50,37,50,68,43,49,40,14,19,47,29,33,62,76,83,51,87,81,45,65,68,28,93,43,59,45,23,37,40,37,26,53,20,44,54,56,43,46,51,51,48,50,50,53,51,31,39,73,67,68,75,38,56,80,84,70,50,59,60,73,45,31,70,71,38,33,87,42,71,68,45,26,52,49,45,52,46,53,38,29,29,53,40,18,46,53,30,44,76,71,71,39,89,51,68,39,56,41,70,71,60,42,51,40,50,54,52,51,44,50,50,48,43,55,58,56,69,65,22,68,83,50,42,60,58,45,51,49,52,34,49,47,52,51,51,48,50,50,50,38,67,76,36,51,82,77,47,60,69,70,40,40,54,36,22,75,75,69,30,60,63,53,18,46,47,56,54,54,32,69,35,33,40,63,55,51,53,49,50,39,38,70,72,73,44,76,79,81,72,82,122